Protein AF-A0A938MLH3-F1 (afdb_monomer_lite)

Structure (mmCIF, N/CA/C/O backbone):
data_AF-A0A938MLH3-F1
#
_entry.id   AF-A0A938MLH3-F1
#
loop_
_atom_site.group_PDB
_atom_site.id
_atom_site.type_symbol
_atom_site.label_atom_id
_atom_site.label_alt_id
_atom_site.label_comp_id
_atom_site.label_asym_id
_atom_site.label_entity_id
_atom_site.label_seq_id
_atom_site.pdbx_PDB_ins_code
_atom_site.Cartn_x
_atom_site.Cartn_y
_atom_site.Cartn_z
_atom_site.occupancy
_atom_site.B_iso_or_equiv
_atom_site.auth_seq_id
_atom_site.auth_comp_id
_atom_site.auth_asym_id
_atom_site.auth_atom_id
_atom_site.pdbx_PDB_model_num
ATOM 1 N N . GLY A 1 1 ? -22.611 -42.365 48.255 1.00 86.88 1 GLY A N 1
ATOM 2 C CA . GLY A 1 1 ? -21.531 -41.582 47.632 1.00 86.88 1 GLY A CA 1
ATOM 3 C C . GLY A 1 1 ? -21.293 -42.042 46.206 1.00 86.88 1 GLY A C 1
ATOM 4 O O . GLY A 1 1 ? -22.095 -42.818 45.685 1.00 86.88 1 GLY A O 1
ATOM 5 N N . VAL A 1 2 ? -20.212 -41.555 45.599 1.00 91.94 2 VAL A N 1
ATOM 6 C CA . VAL A 1 2 ? -19.720 -41.931 44.261 1.00 91.94 2 VAL A CA 1
ATOM 7 C C . VAL A 1 2 ? -18.361 -42.613 44.421 1.00 91.94 2 VAL A C 1
ATOM 9 O O . VAL A 1 2 ? -17.600 -42.239 45.312 1.00 91.94 2 VAL A O 1
ATOM 12 N N . GLY A 1 3 ? -18.070 -43.631 43.612 1.00 91.50 3 GLY A N 1
ATOM 13 C CA . GLY A 1 3 ? -16.776 -44.316 43.610 1.00 91.50 3 GLY A CA 1
ATOM 14 C C . GLY A 1 3 ? -16.855 -45.805 43.946 1.00 91.50 3 GLY A C 1
ATOM 15 O O . GLY A 1 3 ? -17.931 -46.371 44.137 1.00 91.50 3 GLY A O 1
ATOM 16 N N . ASP A 1 4 ? -15.692 -46.448 44.051 1.00 90.31 4 ASP A N 1
ATOM 17 C CA . ASP A 1 4 ? -15.570 -47.909 44.188 1.00 90.31 4 ASP A CA 1
ATOM 18 C C . ASP A 1 4 ? -16.219 -48.484 45.451 1.00 90.31 4 ASP A C 1
ATOM 20 O O . ASP A 1 4 ? -16.749 -49.593 45.427 1.00 90.31 4 ASP A O 1
ATOM 24 N N . GLN A 1 5 ? -16.237 -47.713 46.540 1.00 92.69 5 GLN A N 1
ATOM 25 C CA . GLN A 1 5 ? -16.900 -48.091 47.794 1.00 92.69 5 GLN A CA 1
ATOM 26 C C . GLN A 1 5 ? -18.435 -48.028 47.697 1.00 92.69 5 GLN A C 1
ATOM 28 O O . GLN A 1 5 ? -19.139 -48.572 48.545 1.00 92.69 5 GLN A O 1
ATOM 33 N N . TYR A 1 6 ? -18.961 -47.380 46.655 1.00 92.19 6 TYR A N 1
ATOM 34 C CA . TYR A 1 6 ? -20.385 -47.225 46.383 1.00 92.19 6 TYR A CA 1
ATOM 35 C C . TYR A 1 6 ? -20.714 -47.877 45.031 1.00 92.19 6 TYR A C 1
ATOM 37 O O . TYR A 1 6 ? -20.929 -47.170 44.045 1.00 92.19 6 TYR A O 1
ATOM 45 N N . PRO A 1 7 ? -20.786 -49.218 44.941 1.00 88.62 7 PRO A N 1
ATOM 46 C CA . PRO A 1 7 ? -20.900 -49.936 43.665 1.00 88.62 7 PRO A CA 1
ATOM 47 C C . PRO A 1 7 ? -22.149 -49.557 42.855 1.00 88.62 7 PRO A C 1
ATOM 49 O O . PRO A 1 7 ? -22.129 -49.602 41.627 1.00 88.62 7 PRO A O 1
ATOM 52 N N . LEU A 1 8 ? -23.216 -49.094 43.517 1.00 91.38 8 LEU A N 1
ATOM 53 C CA . LEU A 1 8 ? -24.419 -48.579 42.855 1.00 91.38 8 LEU A CA 1
ATOM 54 C C . LEU A 1 8 ? -24.201 -47.256 42.096 1.00 91.38 8 LEU A C 1
ATOM 56 O O . LEU A 1 8 ? -25.091 -46.854 41.353 1.00 91.38 8 LEU A O 1
ATOM 60 N N . SER A 1 9 ? -23.041 -46.608 42.222 1.00 91.88 9 SER A N 1
ATOM 61 C CA . SER A 1 9 ? -22.660 -45.414 41.450 1.00 91.88 9 SER A CA 1
ATOM 62 C C . SER A 1 9 ? -22.033 -45.728 40.083 1.00 91.88 9 SER A C 1
ATOM 64 O O . SER A 1 9 ? -21.886 -44.828 39.262 1.00 91.88 9 SER A O 1
ATOM 66 N N . ARG A 1 10 ? -21.686 -46.996 39.811 1.00 91.00 10 ARG A N 1
ATOM 67 C CA . ARG A 1 10 ? -21.117 -47.431 38.524 1.00 91.00 10 ARG A CA 1
ATOM 68 C C . ARG A 1 10 ? -22.161 -47.481 37.410 1.00 91.00 10 ARG A C 1
ATOM 70 O O . ARG A 1 10 ? -23.372 -47.512 37.663 1.00 91.00 10 ARG A O 1
ATOM 77 N N . GLU A 1 11 ? -21.675 -47.583 36.178 1.00 91.00 11 GLU A N 1
ATOM 78 C CA . GLU A 1 11 ? -22.484 -48.035 35.051 1.00 91.00 11 GLU A CA 1
ATOM 79 C C . GLU A 1 11 ? -23.007 -49.454 35.324 1.00 91.00 11 GLU A C 1
ATOM 81 O O . GLU A 1 11 ? -22.260 -50.359 35.701 1.00 91.00 11 GLU A O 1
ATOM 86 N N . LYS A 1 12 ? -24.322 -49.629 35.183 1.00 92.19 12 LYS A N 1
ATOM 87 C CA . LYS A 1 12 ? -25.029 -50.885 35.440 1.00 92.19 12 LYS A CA 1
ATOM 88 C C . LYS A 1 12 ? -25.948 -51.145 34.257 1.00 92.19 12 LYS A C 1
ATOM 90 O O . LYS A 1 12 ? -26.911 -50.412 34.058 1.00 92.19 12 LYS A O 1
ATOM 95 N N . LEU A 1 13 ? -25.673 -52.198 33.496 1.00 92.31 13 LEU A N 1
ATOM 96 C CA . LEU A 1 13 ? -26.471 -52.585 32.327 1.00 92.31 13 LEU A CA 1
ATOM 97 C C . LEU A 1 13 ? -27.650 -53.488 32.729 1.00 92.31 13 LEU A C 1
ATOM 99 O O . LEU A 1 13 ? -27.905 -54.523 32.119 1.00 92.31 13 LEU A O 1
ATOM 103 N N . CYS A 1 14 ? -28.343 -53.121 33.807 1.00 92.56 14 CYS A N 1
ATOM 104 C CA . CYS A 1 14 ? -29.522 -53.811 34.320 1.00 92.56 14 CYS A CA 1
ATOM 105 C C . CYS A 1 14 ? -30.557 -52.787 34.828 1.00 92.56 14 CYS A C 1
ATOM 107 O O . CYS A 1 14 ? -30.209 -51.621 35.012 1.00 92.56 14 CYS A O 1
ATOM 109 N N . PRO A 1 15 ? -31.816 -53.182 35.094 1.00 92.69 15 PRO A N 1
ATOM 110 C CA . PRO A 1 15 ? -32.893 -52.256 35.486 1.00 92.69 15 PRO A CA 1
ATOM 111 C C . PRO A 1 15 ? -32.754 -51.582 36.869 1.00 92.69 15 PRO A C 1
ATOM 113 O O . PRO A 1 15 ? -33.740 -51.087 37.411 1.00 92.69 15 PRO A O 1
ATOM 116 N N . ILE A 1 16 ? -31.564 -51.577 37.475 1.00 93.19 16 ILE A N 1
ATOM 117 C CA . ILE A 1 16 ? -31.304 -51.002 38.801 1.00 93.19 16 ILE A CA 1
ATOM 118 C C . ILE A 1 16 ? -30.851 -49.545 38.655 1.00 93.19 16 ILE A C 1
ATOM 120 O O . ILE A 1 16 ? -29.803 -49.266 38.068 1.00 93.19 16 ILE A O 1
ATOM 124 N N . LEU A 1 17 ? -31.589 -48.619 39.272 1.00 91.75 17 LEU A N 1
ATOM 125 C CA . LEU A 1 17 ? -31.261 -47.191 39.302 1.00 91.75 17 LEU A CA 1
ATOM 126 C C . LEU A 1 17 ? -30.607 -46.789 40.630 1.00 91.75 17 LEU A C 1
ATOM 128 O O . LEU A 1 17 ? -31.055 -47.183 41.704 1.00 91.75 17 LEU A O 1
ATOM 132 N N . GLY A 1 18 ? -29.552 -45.974 40.550 1.00 92.12 18 GLY A N 1
ATOM 133 C CA . GLY A 1 18 ? -29.030 -45.252 41.710 1.00 92.12 18 GLY A CA 1
ATOM 134 C C . GLY A 1 18 ? -29.866 -43.996 41.935 1.00 92.12 18 GLY A C 1
ATOM 135 O O . GLY A 1 18 ? -30.005 -43.191 41.018 1.00 92.12 18 GLY A O 1
ATOM 136 N N . PHE A 1 19 ? -30.428 -43.835 43.131 1.00 94.00 19 PHE A N 1
ATOM 137 C CA . PHE A 1 19 ? -31.224 -42.665 43.495 1.00 94.00 19 PHE A CA 1
ATOM 138 C C . PHE A 1 19 ? -30.484 -41.838 44.547 1.00 94.00 19 PHE A C 1
ATOM 140 O O . PHE A 1 19 ? -30.081 -42.365 45.584 1.00 94.00 19 PHE A O 1
ATOM 147 N N . TYR A 1 20 ? -30.308 -40.548 44.271 1.00 94.81 20 TYR A N 1
ATOM 148 C CA . TYR A 1 20 ? -29.613 -39.607 45.141 1.00 94.81 20 TYR A CA 1
ATOM 149 C C . TYR A 1 20 ? -30.543 -38.447 45.484 1.00 94.81 20 TYR A C 1
ATOM 151 O O . TYR A 1 20 ? -31.238 -37.928 44.613 1.00 94.81 20 TYR A O 1
ATOM 159 N N . VAL A 1 21 ? -30.540 -38.040 46.752 1.00 95.25 21 VAL A N 1
ATOM 160 C CA . VAL A 1 21 ? -31.290 -36.877 47.236 1.00 95.25 21 VAL A CA 1
ATOM 161 C C . VAL A 1 21 ? -30.291 -35.773 47.549 1.00 95.25 21 VAL A C 1
ATOM 163 O O . VAL A 1 21 ? -29.338 -35.994 48.295 1.00 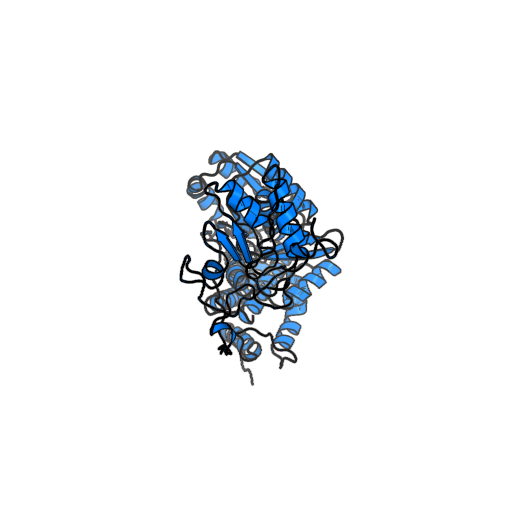95.25 21 VAL A O 1
ATOM 166 N N . VAL A 1 22 ? -30.519 -34.600 46.972 1.00 95.75 22 VAL A N 1
ATOM 167 C CA . VAL A 1 22 ? -29.680 -33.401 47.093 1.00 95.75 22 VAL A CA 1
ATOM 168 C C . VAL A 1 22 ? -30.557 -32.210 47.460 1.00 95.75 22 VAL A C 1
ATOM 170 O O . VAL A 1 22 ? -31.774 -32.251 47.265 1.00 95.75 22 VAL A O 1
ATOM 173 N N . ARG A 1 23 ? -29.968 -31.161 48.035 1.00 95.44 23 ARG A N 1
ATOM 174 C CA . ARG A 1 23 ? -30.732 -30.030 48.589 1.00 95.44 23 ARG A CA 1
ATOM 175 C C . ARG A 1 23 ? -31.078 -28.973 47.551 1.00 95.44 23 ARG A C 1
ATOM 177 O O . ARG A 1 23 ? -32.081 -28.280 47.692 1.00 95.44 23 ARG A O 1
ATOM 184 N N . ASN A 1 24 ? -30.222 -28.814 46.552 1.00 95.12 24 ASN A N 1
ATOM 185 C CA . ASN A 1 24 ? -30.307 -27.759 45.554 1.00 95.12 24 ASN A CA 1
ATOM 186 C C . ASN A 1 24 ? -29.678 -28.219 44.229 1.00 95.12 24 ASN A C 1
ATOM 188 O O . ASN A 1 24 ? -29.158 -29.331 44.117 1.00 95.12 24 ASN A O 1
ATOM 192 N N . LEU A 1 25 ? -29.769 -27.356 43.218 1.00 93.06 25 LEU A N 1
ATOM 193 C CA . LEU A 1 25 ? -29.256 -27.629 41.880 1.00 93.06 25 LEU A CA 1
ATOM 194 C C . LEU A 1 25 ? -27.733 -27.791 41.849 1.00 93.06 25 LEU A C 1
ATOM 196 O O . LEU A 1 25 ? -27.244 -28.705 41.195 1.00 93.06 25 LEU A O 1
ATOM 200 N N . GLU A 1 26 ? -27.003 -26.948 42.574 1.00 95.00 26 GLU A N 1
ATOM 201 C CA . GLU A 1 26 ? -25.539 -26.974 42.608 1.00 95.00 26 GLU A CA 1
ATOM 202 C C . GLU A 1 26 ? -25.024 -28.336 43.101 1.00 95.00 26 GLU A C 1
ATOM 204 O O . GLU A 1 26 ? -24.195 -28.975 42.453 1.00 95.00 26 GLU A O 1
ATOM 209 N N . GLU A 1 27 ? -25.587 -28.849 44.199 1.00 95.62 27 GLU A N 1
ATOM 210 C CA . GLU A 1 27 ? -25.288 -30.193 44.702 1.00 95.62 27 GLU A CA 1
ATOM 211 C C . GLU A 1 27 ? -25.649 -31.284 43.680 1.00 95.62 27 GLU A C 1
ATOM 213 O O . GLU A 1 27 ? -24.905 -32.255 43.532 1.00 95.62 27 GLU A O 1
ATOM 218 N N . ALA A 1 28 ? -26.764 -31.129 42.954 1.00 94.81 28 ALA A N 1
ATOM 219 C CA . ALA A 1 28 ? -27.177 -32.071 41.913 1.00 94.81 28 ALA A CA 1
ATOM 220 C C . ALA A 1 28 ? -26.160 -32.133 40.765 1.00 94.81 28 ALA A C 1
ATOM 222 O O . ALA A 1 28 ? -25.744 -33.218 40.356 1.00 94.81 28 ALA A O 1
ATOM 223 N N . VAL A 1 29 ? -25.744 -30.970 40.261 1.00 95.31 29 VAL A N 1
ATOM 224 C CA . VAL A 1 29 ? -24.807 -30.841 39.141 1.00 95.31 29 VAL A CA 1
ATOM 225 C C . VAL A 1 29 ? -23.420 -31.350 39.533 1.00 95.31 29 VAL A C 1
ATOM 227 O O . VAL A 1 29 ? -22.816 -32.108 38.769 1.00 95.31 29 VAL A O 1
ATOM 230 N N . ASN A 1 30 ? -22.940 -31.015 40.734 1.00 95.00 30 ASN A N 1
ATOM 231 C CA . ASN A 1 30 ? -21.668 -31.518 41.259 1.00 95.00 30 ASN A CA 1
ATOM 232 C C . ASN A 1 30 ? -21.676 -33.047 41.368 1.00 95.00 30 ASN A C 1
ATOM 234 O O . ASN A 1 30 ? -20.767 -33.716 40.883 1.00 95.00 30 ASN A O 1
ATOM 238 N N . LEU A 1 31 ? -22.757 -33.620 41.899 1.00 95.00 31 LEU A N 1
ATOM 239 C CA . LEU A 1 31 ? -22.891 -35.068 42.007 1.00 95.00 31 LEU A CA 1
ATOM 240 C C . LEU A 1 31 ? -22.950 -35.760 40.636 1.00 95.00 31 LEU A C 1
ATOM 242 O O . LEU A 1 31 ? -22.324 -36.803 40.438 1.00 95.00 31 LEU A O 1
ATOM 246 N N . CYS A 1 32 ? -23.686 -35.196 39.673 1.00 94.75 32 CYS A N 1
ATOM 247 C CA . CYS A 1 32 ? -23.698 -35.696 38.297 1.00 94.75 32 CYS A CA 1
ATOM 248 C C . CYS A 1 32 ? -22.305 -35.620 37.655 1.00 94.75 32 CYS A C 1
ATOM 250 O O . CYS A 1 32 ? -21.922 -36.527 36.915 1.00 94.75 32 CYS A O 1
ATOM 252 N N . THR A 1 33 ? -21.539 -34.575 37.964 1.00 94.06 33 THR A N 1
ATOM 253 C CA . THR A 1 33 ? -20.165 -34.395 37.482 1.00 94.06 33 THR A CA 1
ATOM 254 C C . THR A 1 33 ? -19.249 -35.481 38.041 1.00 94.06 33 THR A C 1
ATOM 256 O O . THR A 1 33 ? -18.559 -36.147 37.268 1.00 94.06 33 THR A O 1
ATOM 259 N N . ASP A 1 34 ? -19.319 -35.755 39.344 1.00 94.00 34 ASP A N 1
ATOM 260 C CA . ASP A 1 34 ? -18.560 -36.836 39.981 1.00 94.00 34 ASP A CA 1
ATOM 261 C C . ASP A 1 34 ? -18.888 -38.206 39.367 1.00 94.00 34 ASP A C 1
ATOM 263 O O . ASP A 1 34 ? -17.989 -38.990 39.052 1.00 94.00 34 ASP A O 1
ATOM 267 N N . LEU A 1 35 ? -20.177 -38.493 39.143 1.00 93.50 35 LEU A N 1
ATOM 268 C CA . LEU A 1 35 ? -20.632 -39.735 38.504 1.00 93.50 35 LEU A CA 1
ATOM 269 C C . LEU A 1 35 ? -20.085 -39.882 37.078 1.00 93.50 35 LEU A C 1
ATOM 271 O O . LEU A 1 35 ? -19.619 -40.957 36.691 1.00 93.50 35 LEU A O 1
ATOM 275 N N . MET A 1 36 ? -20.103 -38.800 36.300 1.00 90.81 36 MET A N 1
ATOM 276 C CA . MET A 1 36 ? -19.551 -38.784 34.947 1.00 90.81 36 MET A CA 1
ATOM 277 C C . MET A 1 36 ? -18.042 -39.031 34.964 1.00 90.81 36 MET A C 1
ATOM 279 O O . MET A 1 36 ? -17.561 -39.886 34.224 1.00 90.81 36 MET A O 1
ATOM 283 N N . HIS A 1 37 ? -17.296 -38.359 35.841 1.00 90.94 37 HIS A N 1
ATOM 284 C CA . HIS A 1 37 ? -15.854 -38.572 35.975 1.00 90.94 37 HIS A CA 1
ATOM 285 C C . HIS A 1 37 ? -15.490 -39.982 36.439 1.00 90.94 37 HIS A C 1
ATOM 287 O O . HIS A 1 37 ? -14.438 -40.493 36.053 1.00 90.94 37 HIS A O 1
ATOM 293 N N . PHE A 1 38 ? -16.354 -40.628 37.219 1.00 92.06 38 PHE A N 1
ATOM 294 C CA . PHE A 1 38 ? -16.102 -41.979 37.700 1.00 92.06 38 PHE A CA 1
ATOM 295 C C . PHE A 1 38 ? -16.244 -43.055 36.610 1.00 92.06 38 PHE A C 1
ATOM 297 O O . PHE A 1 38 ? -15.501 -44.035 36.629 1.00 92.06 38 PHE A O 1
ATOM 304 N N . GLY A 1 39 ? -17.151 -42.890 35.641 1.00 88.44 39 GLY A N 1
ATOM 305 C CA . GLY A 1 39 ? -17.305 -43.899 34.582 1.00 88.44 39 GLY A CA 1
ATOM 306 C C . GLY A 1 39 ? -18.143 -43.532 33.359 1.00 88.44 39 GLY A C 1
ATOM 307 O O . GLY A 1 39 ? -18.210 -44.330 32.434 1.00 88.44 39 GLY A O 1
ATOM 308 N N . GLY A 1 40 ? -18.768 -42.355 33.323 1.00 89.81 40 GLY A N 1
ATOM 309 C CA . GLY A 1 40 ? -19.651 -41.932 32.227 1.00 89.81 40 GLY A CA 1
ATOM 310 C C . GLY A 1 40 ? -19.062 -40.873 31.293 1.00 89.81 40 GLY A C 1
ATOM 311 O O . GLY A 1 40 ? -19.787 -40.349 30.448 1.00 89.81 40 GLY A O 1
ATOM 312 N N . LEU A 1 41 ? -17.788 -40.509 31.465 1.00 93.12 41 LEU A N 1
ATOM 313 C CA . LEU A 1 41 ? -17.218 -39.277 30.923 1.00 93.12 41 LEU A CA 1
ATOM 314 C C . LEU A 1 41 ? -17.433 -39.146 29.409 1.00 93.12 41 LEU A C 1
ATOM 316 O O . LEU A 1 41 ? -17.080 -40.028 28.626 1.00 93.12 41 LEU A O 1
ATOM 320 N N . GLY A 1 42 ? -18.013 -38.018 28.997 1.00 92.19 42 GLY A N 1
ATOM 321 C CA . GLY A 1 42 ? -18.256 -37.688 27.599 1.00 92.19 42 GLY A CA 1
ATOM 322 C C . GLY A 1 42 ? -19.412 -38.439 26.930 1.00 92.19 42 GLY A C 1
ATOM 323 O O . GLY A 1 42 ? -19.719 -38.134 25.781 1.00 92.19 42 GLY A O 1
ATOM 324 N N . HIS A 1 43 ? -20.106 -39.366 27.605 1.00 93.56 43 HIS A N 1
ATOM 325 C CA . HIS A 1 43 ? -21.178 -40.145 26.981 1.00 93.56 43 HIS A CA 1
ATOM 326 C C . HIS A 1 43 ? -22.490 -39.352 26.829 1.00 93.56 43 HIS A C 1
ATOM 328 O O . HIS A 1 43 ? -22.676 -38.666 25.824 1.00 93.56 43 HIS A O 1
ATOM 334 N N . THR A 1 44 ? -23.420 -39.438 27.780 1.00 94.19 44 THR A N 1
ATOM 335 C CA . THR A 1 44 ? -24.716 -38.743 27.709 1.00 94.19 44 THR A CA 1
ATOM 336 C C . THR A 1 44 ? -25.210 -38.407 29.110 1.00 94.19 44 THR A C 1
ATOM 338 O O . THR A 1 44 ? -25.117 -39.241 30.005 1.00 94.19 44 THR A O 1
ATOM 341 N N . ALA A 1 45 ? -25.792 -37.222 29.285 1.00 95.00 45 ALA A N 1
ATOM 342 C CA . ALA A 1 45 ? -26.515 -36.844 30.494 1.00 95.00 45 ALA A CA 1
ATOM 343 C C . ALA A 1 45 ? -27.923 -36.350 30.139 1.00 95.00 45 ALA A C 1
ATOM 345 O O . ALA A 1 45 ? -28.165 -35.877 29.029 1.00 95.00 45 ALA A O 1
ATOM 346 N N . SER A 1 46 ? -28.868 -36.463 31.071 1.00 95.31 46 SER A N 1
ATOM 347 C CA . SER A 1 46 ? -30.250 -36.019 30.869 1.00 95.31 46 SER A CA 1
ATOM 348 C C . SER A 1 46 ? -30.738 -35.156 32.022 1.00 95.31 46 SER A C 1
ATOM 350 O O . SER A 1 46 ? -30.467 -35.480 33.176 1.00 95.31 46 SER A O 1
ATOM 352 N N . VAL A 1 47 ? -31.513 -34.121 31.709 1.00 96.25 47 VAL A N 1
ATOM 353 C CA . VAL A 1 47 ? -32.138 -33.222 32.686 1.00 96.25 47 VAL A CA 1
ATOM 354 C C . VAL A 1 47 ? -33.629 -33.094 32.399 1.00 96.25 47 VAL A C 1
ATOM 356 O O . VAL A 1 47 ? -34.042 -32.921 31.254 1.00 96.25 47 VAL A O 1
ATOM 359 N N . PHE A 1 48 ? -34.446 -33.172 33.447 1.00 96.69 48 PHE A N 1
ATOM 360 C CA . PHE A 1 48 ? -35.884 -32.925 33.375 1.00 96.69 48 PHE A CA 1
ATOM 361 C C . PHE A 1 48 ? -36.187 -31.610 34.090 1.00 96.69 48 PHE A C 1
ATOM 363 O O . PHE A 1 48 ? -36.213 -31.553 35.316 1.00 96.69 48 PHE A O 1
ATOM 370 N N . SER A 1 49 ? -36.350 -30.538 33.321 1.00 96.25 49 SER A N 1
ATOM 371 C CA . SER A 1 49 ? -36.653 -29.197 33.820 1.00 96.25 49 SER A CA 1
ATOM 372 C C . SER A 1 49 ? -37.307 -28.367 32.719 1.00 96.25 49 SER A C 1
ATOM 374 O O . SER A 1 49 ? -37.005 -28.542 31.541 1.00 96.25 49 SER A O 1
ATOM 376 N N . GLN A 1 50 ? -38.196 -27.453 33.101 1.00 96.31 50 GLN A N 1
ATOM 377 C CA . GLN A 1 50 ? -38.732 -26.418 32.208 1.00 96.31 50 GLN A CA 1
ATOM 378 C C . GLN A 1 50 ? -38.033 -25.066 32.411 1.00 96.31 50 GLN A C 1
ATOM 380 O O . GLN A 1 50 ? -38.280 -24.138 31.648 1.00 96.31 50 GLN A O 1
ATOM 385 N N . ASP A 1 51 ? -37.170 -24.942 33.426 1.00 97.06 51 ASP A N 1
ATOM 386 C CA . ASP A 1 51 ? -36.420 -23.717 33.700 1.00 97.06 51 ASP A CA 1
ATOM 387 C C . ASP A 1 51 ? -35.157 -23.658 32.817 1.00 97.06 51 ASP A C 1
ATOM 389 O O . ASP A 1 51 ? -34.258 -24.497 32.975 1.00 97.06 51 ASP A O 1
ATOM 393 N N . PRO A 1 52 ? -35.043 -22.667 31.910 1.00 95.94 52 PRO A N 1
ATOM 394 C CA . PRO A 1 52 ? -33.878 -22.514 31.046 1.00 95.94 52 PRO A CA 1
ATOM 395 C C . PRO A 1 52 ? -32.564 -22.329 31.806 1.00 95.94 52 PRO A C 1
ATOM 397 O O . PRO A 1 52 ? -31.532 -22.800 31.333 1.00 95.94 52 PRO A O 1
ATOM 400 N N . LYS A 1 53 ? -32.581 -21.682 32.981 1.00 95.62 53 LYS A N 1
ATOM 401 C CA . LYS A 1 53 ? -31.366 -21.462 33.781 1.00 95.62 53 LYS A CA 1
ATOM 402 C C . LYS A 1 53 ? -30.813 -22.784 34.295 1.00 95.62 53 LYS A C 1
ATOM 404 O O . LYS A 1 53 ? -29.622 -23.038 34.161 1.00 95.62 53 LYS A O 1
ATOM 409 N N . VAL A 1 54 ? -31.701 -23.651 34.782 1.00 96.00 54 VAL A N 1
ATOM 410 C CA . VAL A 1 54 ? -31.357 -25.001 35.248 1.00 96.00 54 VAL A CA 1
ATOM 411 C C . VAL A 1 54 ? -30.761 -25.831 34.111 1.00 96.00 54 VAL A C 1
ATOM 413 O O . VAL A 1 54 ? -29.730 -26.477 34.284 1.00 96.00 54 VAL A O 1
ATOM 416 N N . ILE A 1 55 ? -31.394 -25.801 32.933 1.00 97.12 55 ILE A N 1
ATOM 417 C CA . ILE A 1 55 ? -30.913 -26.532 31.753 1.00 97.12 55 ILE A CA 1
ATOM 418 C C . ILE A 1 55 ? -29.525 -26.027 31.341 1.00 97.12 55 ILE A C 1
ATOM 420 O O . ILE A 1 55 ? -28.644 -26.835 31.055 1.00 97.12 55 ILE A O 1
ATOM 424 N N . GLN A 1 56 ? -29.324 -24.707 31.317 1.00 96.44 56 GLN A N 1
ATOM 425 C CA . GLN A 1 56 ? -28.061 -24.096 30.912 1.00 96.44 56 GLN A CA 1
ATOM 426 C C . GLN A 1 56 ? -26.930 -24.386 31.906 1.00 96.44 56 GLN A C 1
ATOM 428 O O . GLN A 1 56 ? -25.824 -24.703 31.475 1.00 96.44 56 GLN A O 1
ATOM 433 N N . GLU A 1 57 ? -27.198 -24.328 33.210 1.00 95.25 57 GLU A N 1
ATOM 434 C CA . GLU A 1 57 ? -26.223 -24.656 34.256 1.00 95.25 57 GLU A CA 1
ATOM 435 C C . GLU A 1 57 ? -25.806 -26.132 34.195 1.00 95.25 57 GLU A C 1
ATOM 437 O O . GLU A 1 57 ? -24.614 -26.448 34.196 1.00 95.25 57 GLU A O 1
ATOM 442 N N . PHE A 1 58 ? -26.778 -27.035 34.033 1.00 96.44 58 PHE A N 1
ATOM 443 C CA . PHE A 1 58 ? -26.527 -28.466 33.866 1.00 96.44 58 PHE A CA 1
ATOM 444 C C . PHE A 1 58 ? -25.708 -28.754 32.599 1.00 96.44 58 PHE A C 1
ATOM 446 O O . PHE A 1 58 ? -24.709 -29.472 32.649 1.00 96.44 58 PHE A O 1
ATOM 453 N N . ALA A 1 59 ? -26.102 -28.168 31.464 1.00 95.25 59 ALA A N 1
ATOM 454 C CA . ALA A 1 59 ? -25.445 -28.381 30.177 1.00 95.25 59 ALA A CA 1
ATOM 455 C C . ALA A 1 59 ? -24.047 -27.748 30.095 1.00 95.25 59 ALA A C 1
ATOM 457 O O . ALA A 1 59 ? -23.168 -28.309 29.448 1.00 95.25 59 ALA A O 1
ATOM 458 N N . GLY A 1 60 ? -23.838 -26.590 30.727 1.00 94.88 60 GLY A N 1
ATOM 459 C CA . GLY A 1 60 ? -22.552 -25.891 30.735 1.00 94.88 60 GLY A CA 1
ATOM 460 C C . GLY A 1 60 ? -21.508 -26.539 31.644 1.00 94.88 60 GLY A C 1
ATOM 461 O O . GLY A 1 60 ? -20.314 -26.383 31.398 1.00 94.88 60 GLY A O 1
ATOM 462 N N . THR A 1 61 ? -21.951 -27.274 32.668 1.00 94.12 61 THR A N 1
ATOM 463 C CA . THR A 1 61 ? -21.057 -27.893 33.658 1.00 94.12 61 THR A CA 1
ATOM 464 C C . THR A 1 61 ? -20.677 -29.329 33.296 1.00 94.12 61 THR A C 1
ATOM 466 O O . THR A 1 61 ? -19.531 -29.735 33.486 1.00 94.12 61 THR A O 1
ATOM 469 N N . LEU A 1 62 ? -21.613 -30.121 32.763 1.00 93.19 62 LEU A N 1
ATOM 470 C CA . LEU A 1 62 ? -21.379 -31.548 32.539 1.00 93.19 62 LEU A CA 1
ATOM 471 C C . LEU A 1 62 ? -20.581 -31.839 31.270 1.00 93.19 62 LEU A C 1
ATOM 473 O O . LEU A 1 62 ? -20.974 -31.496 30.157 1.00 93.19 62 LEU A O 1
ATOM 477 N N . ASN A 1 63 ? -19.508 -32.612 31.429 1.00 91.56 63 ASN A N 1
ATOM 478 C CA . ASN A 1 63 ? -18.725 -33.144 30.319 1.00 91.56 63 ASN A CA 1
ATOM 479 C C . ASN A 1 63 ? -19.407 -34.382 29.703 1.00 91.56 63 ASN A C 1
ATOM 481 O O . ASN A 1 63 ? -19.007 -35.521 29.954 1.00 91.56 63 ASN A O 1
ATOM 485 N N . ALA A 1 64 ? -20.463 -34.152 28.920 1.00 92.94 64 ALA A N 1
ATOM 486 C CA . ALA A 1 64 ? -21.189 -35.162 28.151 1.00 92.94 64 ALA A CA 1
ATOM 487 C C . ALA A 1 64 ? -21.289 -34.745 26.676 1.00 92.94 64 ALA A C 1
ATOM 489 O O . ALA A 1 64 ? -21.538 -33.583 26.372 1.00 92.94 64 ALA A O 1
ATOM 490 N N . GLY A 1 65 ? -21.160 -35.696 25.746 1.00 91.31 65 GLY A N 1
ATOM 491 C CA . GLY A 1 65 ? -21.322 -35.428 24.313 1.00 91.31 65 GLY A CA 1
ATOM 492 C C . GLY A 1 65 ? -22.760 -35.080 23.923 1.00 91.31 65 GLY A C 1
ATOM 493 O O . GLY A 1 65 ? -22.983 -34.429 22.906 1.00 91.31 65 GLY A O 1
ATOM 494 N N . ARG A 1 66 ? -23.737 -35.489 24.743 1.00 93.94 66 ARG A N 1
ATOM 495 C CA . ARG A 1 66 ? -25.170 -35.228 24.560 1.00 93.94 66 ARG A CA 1
ATOM 496 C C . ARG A 1 66 ? -25.818 -34.834 25.882 1.00 93.94 66 ARG A C 1
ATOM 498 O O . ARG A 1 66 ? -25.675 -35.549 26.875 1.00 93.94 66 ARG A O 1
ATOM 505 N N . ILE A 1 67 ? -26.589 -33.749 25.855 1.00 95.38 67 ILE A N 1
ATOM 506 C CA . ILE A 1 67 ? -27.491 -33.343 26.936 1.00 95.38 67 ILE A CA 1
ATOM 507 C C . ILE A 1 67 ? -28.929 -33.536 26.455 1.00 95.38 67 ILE A C 1
ATOM 509 O O . ILE A 1 67 ? -29.369 -32.892 25.505 1.00 95.38 67 ILE A O 1
ATOM 513 N N . ILE A 1 68 ? -29.659 -34.444 27.098 1.00 96.44 68 ILE A N 1
ATOM 514 C CA . ILE A 1 68 ? -31.031 -34.804 26.737 1.00 96.44 68 ILE A CA 1
ATOM 515 C C . ILE A 1 68 ? -32.001 -34.108 27.690 1.00 96.44 68 ILE A C 1
ATOM 517 O O . ILE A 1 68 ? -32.064 -34.429 28.875 1.00 96.44 68 ILE A O 1
ATOM 521 N N . VAL A 1 69 ? -32.761 -33.146 27.173 1.00 96.62 69 VAL A N 1
ATOM 522 C CA . VAL A 1 69 ? -33.706 -32.357 27.970 1.00 96.62 69 VAL A CA 1
ATOM 523 C C . VAL A 1 69 ? -35.108 -32.948 27.854 1.00 96.62 69 VAL A C 1
ATOM 525 O O . VAL A 1 69 ? -35.604 -33.156 26.748 1.00 96.62 69 VAL A O 1
ATOM 528 N N . ASN A 1 70 ? -35.757 -33.198 28.992 1.00 96.06 70 ASN A N 1
ATOM 529 C CA . ASN A 1 70 ? -37.148 -33.658 29.091 1.00 96.06 70 ASN A CA 1
ATOM 530 C C . ASN A 1 70 ? -37.473 -34.888 28.223 1.00 96.06 70 ASN A C 1
ATOM 532 O O . ASN A 1 70 ? -38.576 -35.009 27.694 1.00 96.06 70 ASN A O 1
ATOM 536 N N . SER A 1 71 ? -36.511 -35.795 28.048 1.00 95.50 71 SER A N 1
ATOM 537 C CA . SER A 1 71 ? -36.667 -37.025 27.267 1.00 95.50 71 SER A CA 1
ATOM 538 C C . SER A 1 71 ? -35.895 -38.167 27.927 1.00 95.50 71 SER A C 1
ATOM 540 O O . SER A 1 71 ? -34.865 -37.919 28.562 1.00 95.50 71 SER A O 1
ATOM 542 N N . PRO A 1 72 ? -36.359 -39.421 27.802 1.00 94.06 72 PRO A N 1
ATOM 543 C CA . PRO A 1 72 ? -35.634 -40.562 28.345 1.00 94.06 72 PRO A CA 1
ATOM 544 C C . PRO A 1 72 ? -34.258 -40.678 27.676 1.00 94.06 72 PRO A C 1
ATOM 546 O O . PRO A 1 72 ? -34.142 -40.574 26.454 1.00 94.06 72 PRO A O 1
ATOM 549 N N . SER A 1 73 ? -33.206 -40.878 28.473 1.00 90.94 73 SER A N 1
ATOM 550 C CA . SER A 1 73 ? -31.824 -40.850 27.981 1.00 90.94 73 SER A CA 1
ATOM 551 C C . SER A 1 73 ? -31.534 -41.953 26.963 1.00 90.94 73 SER A C 1
ATOM 553 O O . SER A 1 73 ? -30.847 -41.690 25.985 1.00 90.94 73 SER A O 1
ATOM 555 N N . SER A 1 74 ? -32.093 -43.155 27.124 1.00 88.62 74 SER A N 1
ATOM 556 C CA . SER A 1 74 ? -31.845 -44.289 26.224 1.00 88.62 74 SER A CA 1
ATOM 557 C C . SER A 1 74 ? -32.365 -44.055 24.803 1.00 88.62 74 SER A C 1
ATOM 559 O O . SER A 1 74 ? -31.636 -44.312 23.851 1.00 88.62 74 SER A O 1
ATOM 561 N N . GLN A 1 75 ? -33.582 -43.530 24.630 1.00 92.75 75 GLN A N 1
ATOM 562 C CA . GLN A 1 75 ? -34.108 -43.199 23.300 1.00 92.75 75 GLN A CA 1
ATOM 563 C C . GLN A 1 75 ? -33.658 -41.820 22.808 1.00 92.75 75 GLN A C 1
ATOM 565 O O . GLN A 1 75 ? -33.422 -41.633 21.617 1.00 92.75 75 GLN A O 1
ATOM 570 N N . GLY A 1 76 ? -33.523 -40.850 23.714 1.00 92.25 76 GLY A N 1
ATOM 571 C CA . GLY A 1 76 ? -33.058 -39.509 23.378 1.00 92.25 76 GLY A CA 1
ATOM 572 C C . GLY A 1 76 ? -31.609 -39.499 22.889 1.00 92.25 76 GLY A C 1
ATOM 573 O O . GLY A 1 76 ? -31.296 -38.774 21.950 1.00 92.25 76 GLY A O 1
ATOM 574 N N . ALA A 1 77 ? -30.726 -40.318 23.467 1.00 92.12 77 ALA A N 1
ATOM 575 C CA . ALA A 1 77 ? -29.320 -40.375 23.062 1.00 92.12 77 ALA A CA 1
ATOM 576 C C . ALA A 1 77 ? -29.123 -40.952 21.657 1.00 92.12 77 ALA A C 1
ATOM 578 O O . ALA A 1 77 ? -28.244 -40.490 20.933 1.00 92.12 77 ALA A O 1
ATOM 579 N N . ILE A 1 78 ? -29.938 -41.942 21.276 1.00 92.88 78 ILE A N 1
ATOM 580 C CA . ILE A 1 78 ? -29.863 -42.596 19.962 1.00 92.88 78 ILE A CA 1
ATOM 581 C C . ILE A 1 78 ? -30.219 -41.614 18.848 1.00 92.88 78 ILE A C 1
ATOM 583 O O . ILE A 1 78 ? -29.613 -41.693 17.788 1.00 92.88 78 ILE A O 1
ATOM 587 N N . GLY A 1 79 ? -31.122 -40.663 19.102 1.00 90.94 79 GLY A N 1
ATOM 588 C CA . GLY A 1 79 ? -31.539 -39.646 18.137 1.00 90.94 79 GLY A CA 1
ATOM 589 C C . GLY A 1 79 ? -32.826 -39.998 17.383 1.00 90.94 79 GLY A C 1
ATOM 590 O O . GLY A 1 79 ? -33.349 -41.103 17.508 1.00 90.94 79 GLY A O 1
ATOM 591 N N . ASP A 1 80 ? -33.346 -39.025 16.632 1.00 91.44 80 ASP A N 1
ATOM 592 C CA . ASP A 1 80 ? -34.531 -39.063 15.743 1.00 91.44 80 ASP A CA 1
ATOM 593 C C . ASP A 1 80 ? -35.905 -39.387 16.376 1.00 91.44 80 ASP A C 1
ATOM 595 O O . ASP A 1 80 ? -36.939 -39.023 15.823 1.00 91.44 80 ASP A O 1
ATOM 599 N N . LEU A 1 81 ? -35.961 -40.015 17.557 1.00 90.94 81 LEU A N 1
ATOM 600 C CA . LEU A 1 81 ? -37.240 -40.375 18.188 1.00 90.94 81 LEU A CA 1
ATOM 601 C C . LEU A 1 81 ? -37.864 -39.226 18.997 1.00 90.94 81 LEU A C 1
ATOM 603 O O . LEU A 1 81 ? -39.051 -38.941 18.874 1.00 90.94 81 LEU A O 1
ATOM 607 N N . TYR A 1 82 ? -37.058 -38.578 19.841 1.00 92.31 82 TYR A N 1
ATOM 608 C CA . TYR A 1 82 ? -37.482 -37.468 20.712 1.00 92.31 82 TYR A CA 1
ATOM 609 C C . TYR A 1 82 ? -36.803 -36.138 20.357 1.00 92.31 82 TYR A C 1
ATOM 611 O O . TYR A 1 82 ? -37.114 -35.096 20.930 1.00 92.31 82 TYR A O 1
ATOM 619 N N . ASN A 1 83 ? -35.839 -36.164 19.438 1.00 91.06 83 ASN A N 1
ATOM 620 C CA . ASN A 1 83 ? -35.046 -35.010 19.035 1.00 91.06 83 ASN A CA 1
ATOM 621 C C . ASN A 1 83 ? -34.558 -35.188 17.589 1.00 91.06 83 ASN A C 1
ATOM 623 O O . ASN A 1 83 ? -34.912 -36.154 16.927 1.00 91.06 83 ASN A O 1
ATOM 627 N N . ARG A 1 84 ? -33.748 -34.246 17.096 1.00 91.19 84 ARG A N 1
ATOM 628 C CA . ARG A 1 84 ? -33.200 -34.253 15.728 1.00 91.19 84 ARG A CA 1
ATOM 629 C C . ARG A 1 84 ? -31.714 -34.620 15.664 1.00 91.19 84 ARG A C 1
ATOM 631 O O . ARG A 1 84 ? -31.039 -34.261 14.703 1.00 91.19 84 ARG A O 1
ATOM 638 N N . ILE A 1 85 ? -31.184 -35.269 16.700 1.00 91.88 85 ILE A N 1
ATOM 639 C CA . ILE A 1 85 ? -29.820 -35.809 16.670 1.00 91.88 85 ILE A CA 1
ATOM 640 C C . ILE A 1 85 ? -29.800 -36.970 15.672 1.00 91.88 85 ILE A C 1
ATOM 642 O O . ILE A 1 85 ? -30.789 -37.696 15.552 1.00 91.88 85 ILE A O 1
ATOM 646 N N . HIS A 1 86 ? -28.689 -37.141 14.953 1.00 92.12 86 HIS A N 1
ATOM 647 C CA . HIS A 1 86 ? -28.547 -38.230 13.994 1.00 92.12 86 HIS A CA 1
ATOM 648 C C . HIS A 1 86 ? -28.789 -39.598 14.656 1.00 92.12 86 HIS A C 1
ATOM 650 O O . HIS A 1 86 ? -28.161 -39.888 15.676 1.00 92.12 86 HIS A O 1
ATOM 656 N N . PRO A 1 87 ? -29.654 -40.454 14.081 1.00 93.81 87 PRO A N 1
ATOM 657 C CA . PRO A 1 87 ? -29.939 -41.762 14.648 1.00 93.81 87 PRO A CA 1
ATOM 658 C C . PRO A 1 87 ? -28.700 -42.668 14.578 1.00 93.81 87 PRO A C 1
ATOM 660 O O . PRO A 1 87 ? -28.175 -42.922 13.493 1.00 93.81 87 PRO A O 1
ATOM 663 N N . SER A 1 88 ? -28.224 -43.165 15.723 1.00 93.44 88 SER A N 1
ATOM 664 C CA . SER A 1 88 ? -27.147 -44.162 15.791 1.00 93.44 88 SER A CA 1
ATOM 665 C C . SER A 1 88 ? -27.158 -44.933 17.108 1.00 93.44 88 SER A C 1
ATOM 667 O O . SER A 1 88 ? -27.467 -44.386 18.161 1.00 93.44 88 SER A O 1
ATOM 669 N N . LEU A 1 89 ? -26.759 -46.205 17.058 1.00 92.62 89 LEU A N 1
ATOM 670 C CA . LEU A 1 89 ? -26.464 -47.004 18.255 1.00 92.62 89 LEU A CA 1
ATOM 671 C C . LEU A 1 89 ? -24.989 -46.908 18.665 1.00 92.62 89 LEU A C 1
ATOM 673 O O . LEU A 1 89 ? -24.626 -47.289 19.775 1.00 92.62 89 LEU A O 1
ATOM 677 N N . THR A 1 90 ? -24.142 -46.381 17.782 1.00 93.25 90 THR A N 1
ATOM 678 C CA . THR A 1 90 ? -22.726 -46.156 18.055 1.00 93.25 90 THR A CA 1
ATOM 679 C C . THR A 1 90 ? -22.548 -44.693 18.422 1.00 93.25 90 THR A C 1
ATOM 681 O O . THR A 1 90 ? -22.466 -43.813 17.565 1.00 93.25 90 THR A O 1
ATOM 684 N N . LEU A 1 91 ? -22.529 -44.431 19.723 1.00 93.69 91 LEU A N 1
ATOM 685 C CA . LEU A 1 91 ? -22.491 -43.084 20.275 1.00 93.69 91 LEU A CA 1
ATOM 686 C C . LEU A 1 91 ? -21.048 -42.700 20.604 1.00 93.69 91 LEU A C 1
ATOM 688 O O . LEU A 1 91 ? -20.403 -43.335 21.437 1.00 93.69 91 LEU A O 1
ATOM 692 N N . GLY A 1 92 ? -20.540 -41.652 19.960 1.00 92.44 92 GLY A N 1
ATOM 693 C CA . GLY A 1 92 ? -19.236 -41.090 20.278 1.00 92.44 92 GLY A CA 1
ATOM 694 C C . GLY A 1 92 ? -19.230 -40.446 21.662 1.00 92.44 92 GLY A C 1
ATOM 695 O O . GLY A 1 92 ? -20.148 -39.699 22.002 1.00 92.44 92 GLY A O 1
ATOM 696 N N . CYS A 1 93 ? -18.202 -40.714 22.462 1.00 93.44 93 CYS A N 1
ATOM 697 C CA . CYS A 1 93 ? -18.052 -40.167 23.819 1.00 93.44 93 CYS A CA 1
ATOM 698 C C . CYS A 1 93 ? -16.966 -39.081 23.898 1.00 93.44 93 CYS A C 1
ATOM 700 O O . CYS A 1 93 ? -16.581 -38.653 24.984 1.00 93.44 93 CYS A O 1
ATOM 702 N N . GLY A 1 94 ? -16.424 -38.662 22.755 1.00 92.69 94 GLY A N 1
ATOM 703 C CA . GLY A 1 94 ? -15.319 -37.720 22.671 1.00 92.69 94 GLY A CA 1
ATOM 704 C C . GLY A 1 94 ? -14.069 -38.182 23.418 1.00 92.69 94 GLY A C 1
ATOM 705 O O . GLY A 1 94 ? -13.928 -39.340 23.831 1.00 92.69 94 GLY A O 1
ATOM 706 N N . ALA A 1 95 ? -13.137 -37.243 23.601 1.00 91.19 95 ALA A N 1
ATOM 707 C CA . ALA A 1 95 ? -11.850 -37.523 24.233 1.00 91.19 95 ALA A CA 1
ATOM 708 C C . ALA A 1 95 ? -12.008 -38.055 25.670 1.00 91.19 95 ALA A C 1
ATOM 710 O O . ALA A 1 95 ? -11.204 -38.877 26.106 1.00 91.19 95 ALA A O 1
ATOM 711 N N . GLY A 1 96 ? -13.077 -37.647 26.370 1.00 85.94 96 GLY A N 1
ATOM 712 C CA . GLY A 1 96 ? -13.423 -38.142 27.705 1.00 85.94 96 GLY A CA 1
ATOM 713 C C . GLY A 1 96 ? -13.670 -39.653 27.739 1.00 85.94 96 GLY A C 1
ATOM 714 O O . GLY A 1 96 ? -13.141 -40.340 28.608 1.00 85.94 96 GLY A O 1
ATOM 715 N N . GLY A 1 97 ? -14.369 -40.188 26.735 1.00 86.56 97 GLY A N 1
ATOM 716 C CA . GLY A 1 97 ? -14.549 -41.630 26.541 1.00 86.56 97 GLY A CA 1
ATOM 717 C C . GLY A 1 97 ? -13.507 -42.274 25.621 1.00 86.56 97 GLY A C 1
ATOM 718 O O . GLY A 1 97 ? -13.774 -43.322 25.033 1.00 86.56 97 GLY A O 1
ATOM 719 N N . LYS A 1 98 ? -12.327 -41.652 25.473 1.00 91.00 98 LYS A N 1
ATOM 720 C CA . LYS A 1 98 ? -11.177 -42.154 24.699 1.00 91.00 98 LYS A CA 1
ATOM 721 C C . LYS A 1 98 ? -11.468 -42.407 23.210 1.00 91.00 98 LYS A C 1
ATOM 723 O O . LYS A 1 98 ? -10.900 -43.318 22.612 1.00 91.00 98 LYS A O 1
ATOM 728 N N . ASN A 1 99 ? -12.322 -41.589 22.594 1.00 91.56 99 ASN A N 1
ATOM 729 C CA . ASN A 1 99 ? -12.553 -41.579 21.145 1.00 91.56 99 ASN A CA 1
ATOM 730 C C . ASN A 1 99 ? -12.570 -40.138 20.586 1.00 91.56 99 ASN A C 1
ATOM 732 O O . ASN A 1 99 ? -12.508 -39.176 21.338 1.00 91.56 99 ASN A O 1
ATOM 736 N N . ILE A 1 100 ? -12.546 -39.953 19.261 1.00 92.62 100 ILE A N 1
ATOM 737 C CA . ILE A 1 100 ? -12.341 -38.617 18.650 1.00 92.62 100 ILE A CA 1
ATOM 738 C C . ILE A 1 100 ? -13.643 -37.848 18.367 1.00 92.62 100 ILE A C 1
ATOM 740 O O . ILE A 1 100 ? -13.594 -36.666 18.041 1.00 92.62 100 ILE A O 1
ATOM 744 N N . THR A 1 101 ? -14.807 -38.490 18.484 1.00 92.06 101 THR A N 1
ATOM 745 C CA . THR A 1 101 ? -16.100 -37.891 18.121 1.00 92.06 101 THR A CA 1
ATOM 746 C C . THR A 1 101 ? -17.05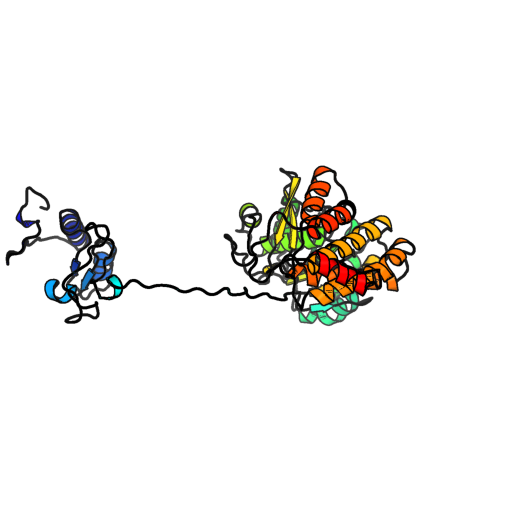7 -37.896 19.304 1.00 92.06 101 THR A C 1
ATOM 748 O O . THR A 1 101 ? -17.158 -38.888 20.015 1.00 92.06 101 THR A O 1
ATOM 751 N N . THR A 1 102 ? -17.758 -36.791 19.537 1.00 92.62 102 THR A N 1
ATOM 752 C CA . THR A 1 102 ? -18.911 -36.724 20.452 1.00 92.62 102 THR A CA 1
ATOM 753 C C . THR A 1 102 ? -20.233 -36.956 19.723 1.00 92.62 102 THR A C 1
ATOM 755 O O . THR A 1 102 ? -21.278 -37.031 20.365 1.00 92.62 102 THR A O 1
ATOM 758 N N . ASP A 1 103 ? -20.194 -37.073 18.394 1.00 92.88 103 ASP A N 1
ATOM 759 C CA . ASP A 1 103 ? -21.370 -37.241 17.551 1.00 92.88 103 ASP A CA 1
ATOM 760 C C . ASP A 1 103 ? -21.909 -38.677 17.614 1.00 92.88 103 ASP A C 1
ATOM 762 O O . ASP A 1 103 ? -21.222 -39.632 17.996 1.00 92.88 103 ASP A O 1
ATOM 766 N N . ASN A 1 104 ? -23.156 -38.835 17.198 1.00 94.38 104 ASN A N 1
ATOM 767 C CA . ASN A 1 104 ? -23.718 -40.133 16.875 1.00 94.38 104 ASN A CA 1
ATOM 768 C 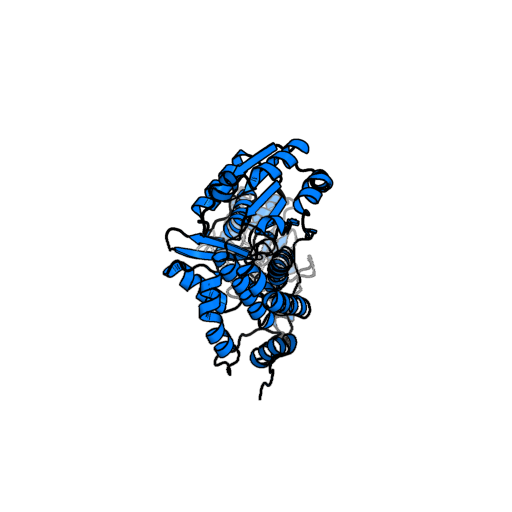C . ASN A 1 104 ? -23.074 -40.598 15.568 1.00 94.38 104 ASN A C 1
ATOM 770 O O . ASN A 1 104 ? -23.152 -39.914 14.550 1.00 94.38 104 ASN A O 1
ATOM 774 N N . VAL A 1 105 ? -22.381 -41.739 15.582 1.00 93.81 105 VAL A N 1
ATOM 775 C CA . VAL A 1 105 ? -21.576 -42.158 14.431 1.00 93.81 105 VAL A CA 1
ATOM 776 C C . VAL A 1 105 ? -22.492 -42.435 13.242 1.00 93.81 105 VAL A C 1
ATOM 778 O O . VAL A 1 105 ? -23.318 -43.348 13.272 1.00 93.81 105 VAL A O 1
ATOM 781 N N . THR A 1 106 ? -22.318 -41.637 12.192 1.00 93.19 106 THR A N 1
ATOM 782 C CA . THR A 1 106 ? -22.998 -41.754 10.896 1.00 93.19 106 THR A CA 1
ATOM 783 C C . THR A 1 106 ? -22.045 -42.178 9.774 1.00 93.19 106 THR A C 1
ATOM 785 O O . THR A 1 106 ? -20.827 -42.242 9.951 1.00 93.19 106 THR A O 1
ATOM 788 N N . VAL A 1 107 ? -22.594 -42.398 8.575 1.00 93.19 107 VAL A N 1
ATOM 789 C CA . VAL A 1 107 ? -21.841 -42.743 7.356 1.00 93.19 107 VAL A CA 1
ATOM 790 C C . VAL A 1 107 ? -20.746 -41.719 7.021 1.00 93.19 107 VAL A C 1
ATOM 792 O O . VAL A 1 107 ? -19.717 -42.110 6.478 1.00 93.19 107 VAL A O 1
ATOM 795 N N . SER A 1 108 ? -20.896 -40.435 7.379 1.00 91.06 108 SER A N 1
ATOM 796 C CA . SER A 1 108 ? -19.868 -39.412 7.109 1.00 91.06 108 SER A CA 1
ATOM 797 C C . SER A 1 108 ? -18.523 -39.726 7.776 1.00 91.06 108 SER A C 1
ATOM 799 O O . SER A 1 108 ? -17.479 -39.377 7.230 1.00 91.06 108 SER A O 1
ATOM 801 N N . HIS A 1 109 ? -18.541 -40.446 8.901 1.00 93.62 109 HIS A N 1
ATOM 802 C CA . HIS A 1 109 ? -17.349 -40.894 9.621 1.00 93.62 109 HIS A CA 1
ATOM 803 C C . HIS A 1 109 ? -16.652 -42.090 8.953 1.00 93.62 109 HIS A C 1
ATOM 805 O O . HIS A 1 109 ? -15.509 -42.395 9.279 1.00 93.62 109 HIS A O 1
ATOM 811 N N . LEU A 1 110 ? -17.334 -42.777 8.032 1.00 94.12 110 LEU A N 1
ATOM 812 C CA . LEU A 1 110 ? -16.847 -43.980 7.348 1.00 94.12 110 LEU A CA 1
ATOM 813 C C . LEU A 1 110 ? -16.393 -43.697 5.908 1.00 94.12 110 LEU A C 1
ATOM 815 O O . LEU A 1 110 ? -15.892 -44.593 5.229 1.00 94.12 110 LEU A O 1
ATOM 819 N N . VAL A 1 111 ? -16.575 -42.465 5.423 1.00 95.81 111 VAL A N 1
ATOM 820 C CA . VAL A 1 111 ? -16.259 -42.080 4.045 1.00 95.81 111 VAL A CA 1
ATOM 821 C C . VAL A 1 111 ? -14.938 -41.320 3.980 1.00 95.81 111 VAL A C 1
ATOM 823 O O . VAL A 1 111 ? -14.724 -40.321 4.662 1.00 95.81 111 VAL A O 1
ATOM 826 N N . ASN A 1 112 ? -14.075 -41.738 3.055 1.00 95.50 112 ASN A N 1
ATOM 827 C CA . ASN A 1 112 ? -12.867 -41.000 2.707 1.00 95.50 112 ASN A CA 1
ATOM 828 C C . ASN A 1 112 ? -13.189 -39.877 1.710 1.00 95.50 112 ASN A C 1
ATOM 830 O O . ASN A 1 112 ? -13.361 -40.119 0.514 1.00 95.50 112 ASN A O 1
ATOM 834 N N . ILE A 1 113 ? -13.230 -38.628 2.183 1.00 93.56 113 ILE A N 1
ATOM 835 C CA . ILE A 1 113 ? -13.424 -37.454 1.319 1.00 93.56 113 ILE A CA 1
ATOM 836 C C . ILE A 1 113 ? -12.090 -37.057 0.674 1.00 93.56 113 ILE A C 1
ATOM 838 O O . ILE A 1 113 ? -11.207 -36.487 1.319 1.00 93.56 113 ILE A O 1
ATOM 842 N N . LYS A 1 114 ? -11.956 -37.292 -0.635 1.00 95.94 114 LYS A N 1
ATOM 843 C CA . LYS A 1 114 ? -10.820 -36.807 -1.432 1.00 95.94 114 LYS A CA 1
ATOM 844 C C . LYS A 1 114 ? -11.087 -35.386 -1.934 1.00 95.94 114 LYS A C 1
ATOM 846 O O . LYS A 1 114 ? -12.045 -35.154 -2.665 1.00 95.94 114 LYS A O 1
ATOM 851 N N . ARG A 1 115 ? -10.207 -34.435 -1.601 1.00 95.94 115 ARG A N 1
ATOM 852 C CA . ARG A 1 115 ? -10.263 -33.054 -2.116 1.00 95.94 115 ARG A CA 1
ATOM 853 C C . ARG A 1 115 ? -9.326 -32.903 -3.312 1.00 95.94 115 ARG A C 1
ATOM 855 O O . ARG A 1 115 ? -8.133 -33.166 -3.197 1.00 95.94 115 ARG A O 1
ATOM 862 N N . VAL A 1 116 ? -9.863 -32.475 -4.453 1.00 93.69 116 VAL A N 1
ATOM 863 C CA . VAL A 1 116 ? -9.084 -32.145 -5.656 1.00 93.69 116 VAL A CA 1
ATOM 864 C C . VAL A 1 116 ? -9.006 -30.628 -5.769 1.00 93.69 116 VAL A C 1
ATOM 866 O O . VAL A 1 116 ? -10.034 -29.966 -5.887 1.00 93.69 116 VAL A O 1
ATOM 869 N N . THR A 1 117 ? -7.797 -30.073 -5.731 1.00 93.56 117 THR A N 1
ATOM 870 C CA . THR A 1 117 ? -7.565 -28.629 -5.844 1.00 93.56 117 THR A CA 1
ATOM 871 C C . THR A 1 117 ? -6.918 -28.299 -7.187 1.00 93.56 117 THR A C 1
ATOM 873 O O . THR A 1 117 ? -6.055 -29.023 -7.682 1.00 93.56 117 THR A O 1
ATOM 876 N N . LYS A 1 118 ? -7.360 -27.204 -7.811 1.00 91.31 118 LYS A N 1
ATOM 877 C CA . LYS A 1 118 ? -6.765 -26.657 -9.038 1.00 91.31 118 LYS A CA 1
ATOM 878 C C . LYS A 1 118 ? -5.960 -25.407 -8.690 1.00 91.31 118 LYS A C 1
ATOM 880 O O . LYS A 1 118 ? -6.262 -24.732 -7.708 1.00 91.31 118 LYS A O 1
ATOM 885 N N . ARG A 1 119 ? -4.953 -25.077 -9.507 1.00 87.62 119 ARG A N 1
ATOM 886 C CA . ARG A 1 119 ? -4.249 -23.790 -9.401 1.00 87.62 119 ARG A CA 1
ATOM 887 C C . ARG A 1 119 ? -5.254 -22.664 -9.641 1.00 87.62 119 ARG A C 1
ATOM 889 O O . ARG A 1 119 ? -5.813 -22.573 -10.729 1.00 87.62 119 ARG A O 1
ATOM 896 N N . MET A 1 120 ? -5.422 -21.805 -8.645 1.00 86.56 120 MET A N 1
ATOM 897 C CA . MET A 1 120 ? -6.206 -20.578 -8.740 1.00 86.56 120 MET A CA 1
ATOM 898 C C . MET A 1 120 ? -5.254 -19.387 -8.697 1.00 86.56 120 MET A C 1
ATOM 900 O O . MET A 1 120 ? -4.234 -19.430 -8.007 1.00 86.56 120 MET A O 1
ATOM 904 N N . VAL A 1 121 ? -5.559 -18.341 -9.459 1.00 84.75 121 VAL A N 1
ATOM 905 C CA . VAL A 1 121 ? -4.847 -17.065 -9.355 1.00 84.75 121 VAL A CA 1
ATOM 906 C C . VAL A 1 121 ? -5.565 -16.224 -8.310 1.00 84.75 121 VAL A C 1
ATOM 908 O O . VAL A 1 121 ? -6.787 -16.101 -8.358 1.00 84.75 121 VAL A O 1
ATOM 911 N N . ASP A 1 122 ? -4.813 -15.670 -7.362 1.00 79.50 122 ASP A N 1
ATOM 912 C CA . ASP A 1 122 ? -5.384 -14.796 -6.343 1.00 79.50 122 ASP A CA 1
ATOM 913 C C . ASP A 1 122 ? -5.950 -13.513 -6.965 1.00 79.50 122 ASP A C 1
ATOM 915 O O . ASP A 1 122 ? -5.386 -12.952 -7.910 1.00 79.50 122 ASP A O 1
ATOM 919 N N . MET A 1 123 ? -7.047 -13.019 -6.386 1.00 86.56 123 MET A N 1
ATOM 920 C CA . MET A 1 123 ? -7.599 -11.705 -6.711 1.00 86.56 123 MET A CA 1
ATOM 921 C C . MET A 1 123 ? -6.539 -10.622 -6.470 1.00 86.56 123 MET A C 1
ATOM 923 O O . MET A 1 123 ? -5.997 -10.530 -5.365 1.00 86.56 123 MET A O 1
ATOM 927 N N . LYS A 1 124 ? -6.290 -9.803 -7.495 1.00 89.44 124 LYS A N 1
ATOM 928 C CA . LYS A 1 124 ? -5.533 -8.548 -7.410 1.00 89.44 124 LYS A CA 1
ATOM 929 C C . LYS A 1 124 ? -6.495 -7.368 -7.300 1.00 89.44 124 LYS A C 1
ATOM 931 O O . LYS A 1 124 ? -7.702 -7.530 -7.463 1.00 89.44 124 LYS A O 1
ATOM 936 N N . TRP A 1 125 ? -5.962 -6.188 -7.040 1.00 92.50 125 TRP A N 1
ATOM 937 C CA . TRP A 1 125 ? -6.735 -4.961 -6.917 1.00 92.50 125 TRP A CA 1
ATOM 938 C C . TRP A 1 125 ? -5.952 -3.795 -7.510 1.00 92.50 125 TRP A C 1
ATOM 940 O O . TRP A 1 125 ? -4.741 -3.874 -7.716 1.00 92.50 125 TRP A O 1
ATOM 950 N N . PHE A 1 126 ? -6.675 -2.713 -7.752 1.00 96.31 126 PHE A N 1
ATOM 951 C CA . PHE A 1 126 ? -6.109 -1.416 -8.050 1.00 96.31 126 PHE A CA 1
ATOM 952 C C . PHE A 1 126 ? -6.759 -0.415 -7.097 1.00 96.31 126 PHE A C 1
ATOM 954 O O . PHE A 1 126 ? -7.962 -0.175 -7.174 1.00 96.31 126 PHE A O 1
ATOM 961 N N . ARG A 1 127 ? -5.986 0.070 -6.127 1.00 95.25 127 ARG A N 1
ATOM 962 C CA . ARG A 1 127 ? -6.432 0.985 -5.075 1.00 95.25 127 ARG A CA 1
ATOM 963 C C . ARG A 1 127 ? -5.507 2.190 -5.053 1.00 95.25 127 ARG A C 1
ATOM 965 O O . ARG A 1 127 ? -4.291 2.034 -4.990 1.00 95.25 127 ARG A O 1
ATOM 972 N N . VAL A 1 128 ? -6.111 3.363 -5.132 1.00 97.06 128 VAL A N 1
ATOM 973 C CA . VAL A 1 128 ? -5.488 4.690 -5.100 1.00 97.06 128 VAL A CA 1
ATOM 974 C C . VAL A 1 128 ? -6.442 5.622 -4.341 1.00 97.06 128 VAL A C 1
ATOM 976 O O . VAL A 1 128 ? -7.603 5.235 -4.149 1.00 97.06 128 VAL A O 1
ATOM 979 N N . PRO A 1 129 ? -6.010 6.818 -3.903 1.00 97.06 129 PRO A N 1
ATOM 980 C CA . PRO A 1 129 ? -6.925 7.809 -3.352 1.00 97.06 129 PRO A CA 1
ATOM 981 C C . PRO A 1 129 ? -8.115 8.044 -4.290 1.00 97.06 129 PRO A C 1
ATOM 983 O O . PRO A 1 129 ? -7.921 8.130 -5.505 1.00 97.06 129 PRO A O 1
ATOM 986 N N . PRO A 1 130 ? -9.343 8.171 -3.761 1.00 95.88 130 PRO A N 1
ATOM 987 C CA . PRO A 1 130 ? -10.528 8.385 -4.588 1.00 95.88 130 PRO A CA 1
ATOM 988 C C . PRO A 1 130 ? -10.513 9.744 -5.301 1.00 95.88 130 PRO A C 1
ATOM 990 O O . PRO A 1 130 ? -11.188 9.904 -6.315 1.00 95.88 130 PRO A O 1
ATOM 993 N N . ARG A 1 131 ? -9.759 10.720 -4.778 1.00 97.12 131 ARG A N 1
ATOM 994 C CA . ARG A 1 131 ? -9.624 12.065 -5.343 1.00 97.12 131 ARG A CA 1
ATOM 995 C C . ARG A 1 131 ? -8.149 12.434 -5.477 1.00 97.12 131 ARG A C 1
ATOM 997 O O . ARG A 1 131 ? -7.423 12.467 -4.483 1.00 97.12 131 ARG A O 1
ATOM 1004 N N . ILE A 1 132 ? -7.716 12.700 -6.705 1.00 98.31 132 ILE A N 1
ATOM 1005 C CA . ILE A 1 132 ? -6.351 13.112 -7.040 1.00 98.31 132 ILE A CA 1
ATOM 1006 C C . ILE A 1 132 ? -6.465 14.379 -7.887 1.00 98.31 132 ILE A C 1
ATOM 1008 O O . ILE A 1 132 ? -6.937 14.318 -9.021 1.00 98.31 132 ILE A O 1
ATOM 1012 N N . TYR A 1 133 ? -6.050 15.514 -7.332 1.00 98.25 133 TYR A N 1
ATOM 1013 C CA . TYR A 1 133 ? -6.030 16.808 -8.012 1.00 98.25 133 TYR A CA 1
ATOM 1014 C C . TYR A 1 133 ? -4.605 17.108 -8.445 1.00 98.25 133 TYR A C 1
ATOM 1016 O O . TYR A 1 133 ? -3.674 16.920 -7.669 1.00 98.25 133 TYR A O 1
ATOM 1024 N N . PHE A 1 134 ? -4.422 17.564 -9.673 1.00 97.94 134 PHE A N 1
ATOM 1025 C CA . PHE A 1 134 ? -3.120 17.901 -10.239 1.00 97.94 134 PHE A CA 1
ATOM 1026 C C . PHE A 1 134 ? -3.249 19.173 -11.083 1.00 97.94 134 PHE A C 1
ATOM 1028 O O . PHE A 1 134 ? -4.346 19.719 -11.180 1.00 97.94 134 PHE A O 1
ATOM 1035 N N . GLU A 1 135 ? -2.141 19.619 -11.675 1.00 97.88 135 GLU A N 1
ATOM 1036 C CA . GLU A 1 135 ? -1.945 20.897 -12.386 1.00 97.88 135 GLU A CA 1
ATOM 1037 C C . GLU A 1 135 ? -1.480 22.069 -11.498 1.00 97.88 135 GLU A C 1
ATOM 1039 O O . GLU A 1 135 ? -1.749 22.094 -10.290 1.00 97.88 135 GLU A O 1
ATOM 1044 N N . PRO A 1 136 ? -0.748 23.051 -12.071 1.00 96.56 136 PRO A N 1
ATOM 1045 C CA . PRO A 1 136 ? -0.347 24.262 -11.359 1.00 96.56 136 PRO A CA 1
ATOM 1046 C C . PRO A 1 136 ? -1.552 25.002 -10.765 1.00 96.56 136 PRO A C 1
ATOM 1048 O O . PRO A 1 136 ? -2.477 25.373 -11.484 1.00 96.56 136 PRO A O 1
ATOM 1051 N N . GLY A 1 137 ? -1.522 25.267 -9.457 1.00 95.25 137 GLY A N 1
ATOM 1052 C CA . GLY A 1 137 ? -2.605 25.972 -8.757 1.00 95.25 137 GLY A CA 1
ATOM 1053 C C . GLY A 1 137 ? -3.750 25.070 -8.291 1.00 95.25 137 GLY A C 1
ATOM 1054 O O . GLY A 1 137 ? -4.764 25.572 -7.794 1.00 95.25 137 GLY A O 1
ATOM 1055 N N . SER A 1 138 ? -3.605 23.746 -8.405 1.00 96.75 138 SER A N 1
ATOM 1056 C CA . SER A 1 138 ? -4.577 22.791 -7.865 1.00 96.75 138 SER A CA 1
ATOM 1057 C C . SER A 1 138 ? -4.759 22.942 -6.350 1.00 96.75 138 SER A C 1
ATOM 1059 O O . SER A 1 138 ? -5.877 22.792 -5.856 1.00 96.75 138 SER A O 1
ATOM 1061 N N . LEU A 1 139 ? -3.709 23.353 -5.623 1.00 95.69 139 LEU A N 1
ATOM 1062 C CA . LEU A 1 139 ? -3.777 23.695 -4.201 1.00 95.69 139 LEU A CA 1
ATOM 1063 C C . LEU A 1 139 ? -4.807 24.797 -3.922 1.00 95.69 139 LEU A C 1
ATOM 1065 O O . LEU A 1 139 ? -5.697 24.624 -3.092 1.00 95.69 139 LEU A O 1
ATOM 1069 N N . ASP A 1 140 ? -4.707 25.921 -4.627 1.00 95.12 140 ASP A N 1
ATOM 1070 C CA . ASP A 1 140 ? -5.590 27.072 -4.406 1.00 95.12 140 ASP A CA 1
ATOM 1071 C C . ASP A 1 140 ? -7.023 26.742 -4.746 1.00 95.12 140 ASP A C 1
ATOM 1073 O O . ASP A 1 140 ? -7.940 27.088 -4.003 1.00 95.12 140 ASP A O 1
ATOM 1077 N N . THR A 1 141 ? -7.201 26.075 -5.882 1.00 95.38 141 THR A N 1
ATOM 1078 C CA . THR A 1 141 ? -8.515 25.732 -6.408 1.00 95.38 141 THR A CA 1
ATOM 1079 C C . THR A 1 141 ? -9.243 24.843 -5.407 1.00 95.38 141 THR A C 1
ATOM 1081 O O . THR A 1 141 ? -10.370 25.149 -5.016 1.00 95.38 141 THR A O 1
ATOM 1084 N N . PHE A 1 142 ? -8.561 23.814 -4.897 1.00 96.44 142 PHE A N 1
ATOM 1085 C CA . PHE A 1 142 ? -9.122 22.900 -3.913 1.00 96.44 142 PHE A CA 1
ATOM 1086 C C . PHE A 1 142 ? -9.488 23.611 -2.603 1.00 96.44 142 PHE A C 1
ATOM 1088 O O . PHE A 1 142 ? -10.615 23.500 -2.120 1.00 96.44 142 PHE A O 1
ATOM 1095 N N . PHE A 1 143 ? -8.564 24.384 -2.028 1.00 95.38 143 PHE A N 1
ATOM 1096 C CA . PHE A 1 143 ? -8.799 25.043 -0.741 1.00 95.38 143 PHE A CA 1
ATOM 1097 C C . PHE A 1 143 ? -9.731 26.264 -0.823 1.00 95.38 143 PHE A C 1
ATOM 1099 O O . PHE A 1 143 ? -10.280 26.681 0.193 1.00 95.38 143 PHE A O 1
ATOM 1106 N N . THR A 1 144 ? -9.964 26.817 -2.013 1.00 92.94 144 THR A N 1
ATOM 1107 C CA . THR A 1 144 ? -10.931 27.908 -2.217 1.00 92.94 144 THR A CA 1
ATOM 1108 C C . THR A 1 144 ? -12.341 27.377 -2.471 1.00 92.94 144 THR A C 1
ATOM 1110 O O . THR A 1 144 ? -13.312 27.956 -1.978 1.00 92.94 144 THR A O 1
ATOM 1113 N N . HIS A 1 145 ? -12.467 26.284 -3.230 1.00 91.31 145 HIS A N 1
ATOM 1114 C CA . HIS A 1 145 ? -13.757 25.829 -3.750 1.00 91.31 145 HIS A CA 1
ATOM 1115 C C . HIS A 1 145 ? -14.251 24.510 -3.151 1.00 91.31 145 HIS A C 1
ATOM 1117 O O . HIS A 1 145 ? -15.449 24.380 -2.940 1.00 91.31 145 HIS A O 1
ATOM 1123 N N . GLU A 1 146 ? -13.367 23.564 -2.834 1.00 92.69 146 GLU A N 1
ATOM 1124 C CA . GLU A 1 146 ? -13.761 22.182 -2.515 1.00 92.69 146 GLU A CA 1
ATOM 1125 C C . GLU A 1 146 ? -13.638 21.823 -1.030 1.00 92.69 146 GLU A C 1
ATOM 1127 O O . GLU A 1 146 ? -14.355 20.953 -0.538 1.00 92.69 146 GLU A O 1
ATOM 1132 N N . ILE A 1 147 ? -12.771 22.505 -0.272 1.00 93.69 147 ILE A N 1
ATOM 1133 C CA . ILE A 1 147 ? -12.555 22.198 1.154 1.00 93.69 147 ILE A CA 1
ATOM 1134 C C . ILE A 1 147 ? -13.841 22.295 1.990 1.00 93.69 147 ILE A C 1
ATOM 1136 O O . ILE A 1 147 ? -14.030 21.532 2.936 1.00 93.69 147 ILE A O 1
ATOM 1140 N N . LYS A 1 148 ? -14.752 23.207 1.624 1.00 89.31 148 LYS A N 1
ATOM 1141 C CA . LYS A 1 148 ? -16.027 23.414 2.327 1.00 89.31 148 LYS A CA 1
ATOM 1142 C C . LYS A 1 148 ? -16.967 22.218 2.175 1.00 89.31 148 LYS A C 1
ATOM 1144 O O . LYS A 1 148 ? -17.678 21.890 3.124 1.00 89.31 148 LYS A O 1
ATOM 1149 N N . ASP A 1 149 ? -16.904 21.521 1.044 1.00 90.88 149 ASP A N 1
ATOM 1150 C CA . ASP A 1 149 ? -17.743 20.352 0.762 1.00 90.88 149 ASP A CA 1
ATOM 1151 C C . ASP A 1 149 ? -17.332 19.127 1.591 1.00 90.88 149 ASP A C 1
ATOM 1153 O O . ASP A 1 149 ? -18.101 18.178 1.734 1.00 90.88 149 ASP A O 1
ATOM 1157 N N . MET A 1 150 ? -16.135 19.143 2.193 1.00 92.56 150 MET A N 1
ATOM 1158 C CA . MET A 1 150 ? -15.683 18.078 3.094 1.00 92.56 150 MET A CA 1
ATOM 1159 C C . MET A 1 150 ? -16.341 18.133 4.480 1.00 92.56 150 MET A C 1
ATOM 1161 O O . MET A 1 150 ? -16.251 17.152 5.216 1.00 92.56 150 MET A O 1
ATOM 1165 N N . GLY A 1 151 ? -16.987 19.247 4.852 1.00 92.81 151 GLY A N 1
ATOM 1166 C CA . GLY A 1 151 ? -17.699 19.383 6.131 1.00 92.81 151 GLY A CA 1
ATOM 1167 C C . GLY A 1 151 ? -16.808 19.356 7.382 1.00 92.81 151 GLY A C 1
ATOM 1168 O O . GLY A 1 151 ? -17.301 19.092 8.478 1.00 92.81 151 GLY A O 1
ATOM 1169 N N . VAL A 1 152 ? -15.510 19.615 7.219 1.00 95.62 152 VAL A N 1
ATOM 1170 C CA . VAL A 1 152 ? -14.489 19.592 8.280 1.00 95.62 152 VAL A CA 1
ATOM 1171 C C . VAL A 1 152 ? -14.434 20.922 9.038 1.00 95.62 152 VAL A C 1
ATOM 1173 O O . VAL A 1 152 ? -14.746 21.978 8.487 1.00 95.62 152 VAL A O 1
ATOM 1176 N N . LYS A 1 153 ? -14.031 20.888 10.309 1.00 96.75 153 LYS A N 1
ATOM 1177 C CA . LYS A 1 153 ? -14.005 22.050 11.215 1.00 96.75 153 LYS A CA 1
ATOM 1178 C C . LYS A 1 153 ? -12.648 22.280 11.869 1.00 96.75 153 LYS A C 1
ATOM 1180 O O . LYS A 1 153 ? -12.387 23.393 12.331 1.00 96.75 153 LYS A O 1
ATOM 1185 N N . ARG A 1 154 ? -11.798 21.255 11.958 1.00 98.00 154 ARG A N 1
ATOM 1186 C CA . ARG A 1 154 ? -10.526 21.271 12.689 1.00 98.00 154 ARG A CA 1
ATOM 1187 C C . ARG A 1 154 ? -9.442 20.564 11.876 1.00 98.00 154 ARG A C 1
ATOM 1189 O O . ARG A 1 154 ? -9.385 19.339 11.826 1.00 98.00 154 ARG A O 1
ATOM 1196 N N . ALA A 1 155 ? -8.539 21.339 11.287 1.00 98.06 155 ALA A N 1
ATOM 1197 C CA . ALA A 1 155 ? -7.433 20.825 10.491 1.00 98.06 155 ALA A CA 1
ATOM 1198 C C . ALA A 1 155 ? -6.115 20.821 11.277 1.00 98.06 155 ALA A C 1
ATOM 1200 O O . ALA A 1 155 ? -5.742 21.822 11.884 1.00 98.06 155 ALA A O 1
ATOM 1201 N N . MET A 1 156 ? -5.375 19.714 11.228 1.00 98.38 156 MET A N 1
ATOM 1202 C CA . MET A 1 156 ? -3.992 19.631 11.703 1.00 98.38 156 MET A CA 1
ATOM 1203 C C . MET A 1 156 ? -3.042 19.522 10.509 1.00 98.38 156 MET A C 1
ATOM 1205 O O . MET A 1 156 ? -3.072 18.530 9.780 1.00 98.38 156 MET A O 1
ATOM 1209 N N . ILE A 1 157 ? -2.172 20.515 10.327 1.00 98.12 157 ILE A N 1
ATOM 1210 C CA . ILE A 1 157 ? -1.117 20.495 9.310 1.00 98.12 157 ILE A CA 1
ATOM 1211 C C . ILE A 1 157 ? 0.105 19.769 9.877 1.00 98.12 157 ILE A C 1
ATOM 1213 O O . ILE A 1 157 ? 0.682 20.202 10.872 1.00 98.12 157 ILE A O 1
ATOM 1217 N N . VAL A 1 158 ? 0.535 18.695 9.221 1.00 98.06 158 VAL A N 1
ATOM 1218 C CA . VAL A 1 158 ? 1.756 17.949 9.539 1.00 98.06 158 VAL A CA 1
ATOM 1219 C C . VAL A 1 158 ? 2.817 18.278 8.495 1.00 98.06 158 VAL A C 1
ATOM 1221 O O . VAL A 1 158 ? 2.634 18.022 7.306 1.00 98.06 158 VAL A O 1
ATOM 1224 N N . CYS A 1 159 ? 3.932 18.861 8.928 1.00 95.81 159 CYS A N 1
ATOM 1225 C CA . CYS A 1 159 ? 5.006 19.298 8.038 1.00 95.81 159 CYS A CA 1
ATOM 1226 C C . CYS A 1 159 ? 6.380 19.225 8.720 1.00 95.81 159 CYS A C 1
ATOM 1228 O O . CYS A 1 159 ? 6.496 18.897 9.901 1.00 95.81 159 CYS A O 1
ATOM 1230 N N . SER A 1 160 ? 7.446 19.528 7.980 1.00 91.31 160 SER A N 1
ATOM 1231 C CA . SER A 1 160 ? 8.773 19.715 8.569 1.00 91.31 160 SER A CA 1
ATOM 1232 C C . SER A 1 160 ? 8.957 21.143 9.090 1.00 91.31 160 SER A C 1
ATOM 1234 O O . SER A 1 160 ? 8.381 22.100 8.569 1.00 91.31 160 SER A O 1
ATOM 1236 N N . GLY A 1 161 ? 9.858 21.334 10.056 1.00 87.62 161 GLY A N 1
ATOM 1237 C CA . GLY A 1 161 ? 10.148 22.668 10.597 1.00 87.62 161 GLY A CA 1
ATOM 1238 C C . GLY A 1 161 ? 10.698 23.646 9.552 1.00 87.62 161 GLY A C 1
ATOM 1239 O O . GLY A 1 161 ? 10.544 24.858 9.689 1.00 87.62 161 GLY A O 1
ATOM 1240 N N . SER A 1 162 ? 11.319 23.142 8.479 1.00 83.25 162 SER A N 1
ATOM 1241 C CA . SER A 1 162 ? 11.745 23.973 7.348 1.00 83.25 162 SER A CA 1
ATOM 1242 C C . SER A 1 162 ? 10.564 24.533 6.556 1.00 83.25 162 SER A C 1
ATOM 1244 O O . SER A 1 162 ? 10.655 25.668 6.105 1.00 83.25 162 SER A O 1
ATOM 1246 N N . ALA A 1 163 ? 9.464 23.784 6.415 1.00 84.06 163 ALA A N 1
ATOM 1247 C CA . ALA A 1 163 ? 8.277 24.238 5.690 1.00 84.06 163 ALA A CA 1
ATOM 1248 C C . ALA A 1 163 ? 7.634 25.458 6.369 1.00 84.06 163 ALA A C 1
ATOM 1250 O O . ALA A 1 163 ? 7.268 26.416 5.693 1.00 84.06 163 ALA A O 1
ATOM 1251 N N . VAL A 1 164 ? 7.586 25.466 7.706 1.00 85.56 164 VAL A N 1
ATOM 1252 C CA . VAL A 1 164 ? 7.101 26.621 8.481 1.00 85.56 164 VAL A CA 1
ATOM 1253 C C . VAL A 1 164 ? 8.030 27.824 8.312 1.00 85.56 164 VAL A C 1
ATOM 1255 O O . VAL A 1 164 ? 7.575 28.915 7.983 1.00 85.56 164 VAL A O 1
ATOM 1258 N N . ARG A 1 165 ? 9.351 27.636 8.461 1.00 81.81 165 ARG A N 1
ATOM 1259 C CA . ARG A 1 165 ? 10.334 28.732 8.313 1.00 81.81 165 ARG A CA 1
ATOM 1260 C C . ARG A 1 165 ? 10.338 29.363 6.920 1.00 81.81 165 ARG A C 1
ATOM 1262 O O . ARG A 1 165 ? 10.614 30.549 6.797 1.00 81.81 165 ARG A O 1
ATOM 1269 N N . LEU A 1 166 ? 10.053 28.572 5.888 1.00 79.00 166 LEU A N 1
ATOM 1270 C CA . LEU A 1 166 ? 9.956 29.025 4.498 1.00 79.00 166 LEU A CA 1
ATOM 1271 C C . LEU A 1 166 ? 8.572 29.602 4.151 1.00 79.00 166 LEU A C 1
ATOM 1273 O O . LEU A 1 166 ? 8.342 29.966 3.001 1.00 79.00 166 LEU A O 1
ATOM 1277 N N . GLY A 1 167 ? 7.644 29.672 5.113 1.00 81.50 167 GLY A N 1
ATOM 1278 C CA . GLY A 1 167 ? 6.297 30.206 4.910 1.00 81.50 167 GLY A CA 1
ATOM 1279 C C . GLY A 1 167 ? 5.391 29.318 4.052 1.00 81.50 167 GLY A C 1
ATOM 1280 O O . GLY A 1 167 ? 4.353 29.779 3.585 1.00 81.50 167 GLY A O 1
ATOM 1281 N N . SER A 1 168 ? 5.750 28.048 3.835 1.00 81.00 168 SER A N 1
ATOM 1282 C CA . SER A 1 168 ? 4.979 27.126 2.989 1.00 81.00 168 SER A CA 1
ATOM 1283 C C . SER A 1 168 ? 3.614 26.769 3.590 1.00 81.00 168 SER A C 1
ATOM 1285 O O . SER A 1 168 ? 2.697 26.423 2.849 1.00 81.00 168 SER A O 1
ATOM 1287 N N . THR A 1 169 ? 3.457 26.878 4.914 1.00 89.56 169 THR A N 1
ATOM 1288 C CA . THR A 1 169 ? 2.181 26.648 5.612 1.00 89.56 169 THR A CA 1
ATOM 1289 C C . THR A 1 169 ? 1.273 27.875 5.616 1.00 89.56 169 THR A C 1
ATOM 1291 O O . THR A 1 169 ? 0.059 27.712 5.607 1.00 89.56 169 THR A O 1
ATOM 1294 N N . ALA A 1 170 ? 1.825 29.091 5.527 1.00 90.75 170 ALA A N 1
ATOM 1295 C CA . ALA A 1 170 ? 1.069 30.337 5.697 1.00 90.75 170 ALA A CA 1
ATOM 1296 C C . ALA A 1 170 ? -0.096 30.475 4.703 1.00 90.75 170 ALA A C 1
ATOM 1298 O O . ALA A 1 170 ? -1.173 30.965 5.041 1.00 90.75 170 ALA A O 1
ATOM 1299 N N . ARG A 1 171 ? 0.104 30.000 3.468 1.00 89.94 171 ARG A N 1
ATOM 1300 C CA . ARG A 1 171 ? -0.935 29.975 2.431 1.00 89.94 171 ARG A CA 1
ATOM 1301 C C . ARG A 1 171 ? -2.089 29.036 2.803 1.00 89.94 171 ARG A C 1
ATOM 1303 O O . ARG A 1 171 ? -3.243 29.423 2.666 1.00 89.94 171 ARG A O 1
ATOM 1310 N N . LEU A 1 172 ? -1.779 27.840 3.311 1.00 93.25 172 LEU A N 1
ATOM 1311 C CA . LEU A 1 172 ? -2.779 26.879 3.794 1.00 93.25 172 LEU A CA 1
ATOM 1312 C C . LEU A 1 172 ? -3.518 27.407 5.022 1.00 93.25 172 LEU A C 1
ATOM 1314 O O . LEU A 1 172 ? -4.739 27.340 5.067 1.00 93.25 172 LEU A O 1
ATOM 1318 N N . GLU A 1 173 ? -2.789 27.964 5.989 1.00 94.75 173 GLU A N 1
ATOM 1319 C CA . GLU A 1 173 ? -3.363 28.567 7.196 1.00 94.75 173 GLU A CA 1
ATOM 1320 C C . GLU A 1 173 ? -4.383 29.651 6.839 1.00 94.75 173 GLU A C 1
ATOM 1322 O O . GLU A 1 173 ? -5.481 29.668 7.391 1.00 94.75 173 GLU A O 1
ATOM 1327 N N . LYS A 1 174 ? -4.059 30.504 5.858 1.00 95.12 174 LYS A N 1
ATOM 1328 C CA . LYS A 1 174 ? -4.987 31.515 5.348 1.00 95.12 174 LYS A CA 1
ATOM 1329 C C . LYS A 1 174 ? -6.242 30.887 4.742 1.00 95.12 174 LYS A C 1
ATOM 1331 O O . LYS A 1 174 ? -7.340 31.290 5.106 1.00 95.12 174 LYS A O 1
ATOM 1336 N N . TYR A 1 175 ? -6.104 29.902 3.854 1.00 94.62 175 TYR A N 1
ATOM 1337 C CA . TYR A 1 175 ? -7.277 29.269 3.246 1.00 94.62 175 TYR A CA 1
ATOM 1338 C C . TYR A 1 175 ? -8.181 28.582 4.271 1.00 94.62 175 TYR A C 1
ATOM 1340 O O . TYR A 1 175 ? -9.402 28.695 4.195 1.00 94.62 175 TYR A O 1
ATOM 1348 N N . LEU A 1 176 ? -7.588 27.892 5.245 1.00 95.75 176 LEU A N 1
ATOM 1349 C CA . LEU A 1 176 ? -8.332 27.236 6.317 1.00 95.75 176 LEU A CA 1
ATOM 1350 C C . LEU A 1 176 ? -9.039 28.263 7.204 1.00 95.75 176 LEU A C 1
ATOM 1352 O O . LEU A 1 176 ? -10.214 28.087 7.520 1.00 95.75 176 LEU A O 1
ATOM 1356 N N . HIS A 1 177 ? -8.367 29.366 7.536 1.00 95.19 177 HIS A N 1
ATOM 1357 C CA . HIS A 1 177 ? -8.969 30.480 8.260 1.00 95.19 177 HIS A CA 1
ATOM 1358 C C . HIS A 1 177 ? -10.152 31.092 7.490 1.00 95.19 177 HIS A C 1
ATOM 1360 O O . HIS A 1 177 ? -11.232 31.253 8.058 1.00 95.19 177 HIS A O 1
ATOM 1366 N N . ASP A 1 178 ? -9.990 31.369 6.194 1.00 94.19 178 ASP A N 1
ATOM 1367 C CA . ASP A 1 178 ? -11.040 31.931 5.330 1.00 94.19 178 ASP A CA 1
ATOM 1368 C C . ASP A 1 178 ? -12.227 30.958 5.144 1.00 94.19 178 ASP A C 1
ATOM 1370 O O . ASP A 1 178 ? -13.365 31.375 4.907 1.00 94.19 178 ASP A O 1
ATOM 1374 N N . ALA A 1 179 ? -11.985 29.653 5.295 1.00 93.81 179 ALA A N 1
ATOM 1375 C CA . ALA A 1 179 ? -13.010 28.613 5.333 1.00 93.81 179 ALA A CA 1
ATOM 1376 C C . ALA A 1 179 ? -13.648 28.412 6.725 1.00 93.81 179 ALA A C 1
ATOM 1378 O O . ALA A 1 179 ? -14.594 27.635 6.842 1.00 93.81 179 ALA A O 1
ATOM 1379 N N . GLY A 1 180 ? -13.177 29.108 7.768 1.00 95.00 180 GLY A N 1
ATOM 1380 C CA . GLY A 1 180 ? -13.674 28.977 9.142 1.00 95.00 180 GLY A CA 1
ATOM 1381 C C . GLY A 1 180 ? -13.206 27.708 9.866 1.00 95.00 180 GLY A C 1
ATOM 1382 O O . GLY A 1 180 ? -13.856 27.268 10.813 1.00 95.00 180 GLY A O 1
ATOM 1383 N N . ILE A 1 181 ? -12.099 27.108 9.423 1.00 97.25 181 ILE A N 1
ATOM 1384 C CA . ILE A 1 181 ? -11.541 25.862 9.957 1.00 97.25 181 ILE A CA 1
ATOM 1385 C C . ILE A 1 181 ? -10.464 26.192 10.996 1.00 97.25 181 ILE A C 1
ATOM 1387 O O . ILE A 1 181 ? -9.456 26.842 10.702 1.00 97.25 181 ILE A O 1
ATOM 1391 N N . ALA A 1 182 ? -10.645 25.706 12.225 1.00 97.06 182 ALA A N 1
ATOM 1392 C CA . ALA A 1 182 ? -9.634 25.838 13.266 1.00 97.06 182 ALA A CA 1
ATOM 1393 C C . ALA A 1 182 ? -8.378 25.059 12.858 1.00 97.06 182 ALA A C 1
ATOM 1395 O O . ALA A 1 182 ? -8.465 23.879 12.525 1.00 97.06 182 ALA A O 1
ATOM 1396 N N . THR A 1 183 ? -7.213 25.703 12.898 1.00 97.31 183 THR A N 1
ATOM 1397 C CA . THR A 1 183 ? -5.968 25.121 12.379 1.00 97.31 183 THR A CA 1
ATOM 1398 C C . THR A 1 183 ? -4.951 24.903 13.495 1.00 97.31 183 THR A C 1
ATOM 1400 O O . THR A 1 183 ? -4.659 25.815 14.267 1.00 97.31 183 THR A O 1
ATOM 1403 N N . GLY A 1 184 ? -4.412 23.689 13.576 1.00 96.44 184 GLY A N 1
ATOM 1404 C CA . GLY A 1 184 ? -3.231 23.336 14.361 1.00 96.44 184 GLY A CA 1
ATOM 1405 C C . GLY A 1 184 ? -2.067 22.974 13.440 1.00 96.44 184 GLY A C 1
ATOM 1406 O O . GLY A 1 184 ? -2.280 22.537 12.310 1.00 96.44 184 GLY A O 1
ATOM 1407 N N . ILE A 1 185 ? -0.830 23.143 13.911 1.00 96.75 185 ILE A N 1
ATOM 1408 C CA . ILE A 1 185 ? 0.373 22.792 13.144 1.00 96.75 185 ILE A CA 1
ATOM 1409 C C . ILE A 1 185 ? 1.275 21.905 13.993 1.00 96.75 185 ILE A C 1
ATOM 1411 O O . ILE A 1 185 ? 1.661 22.267 15.104 1.00 96.75 185 ILE A O 1
ATOM 1415 N N . PHE A 1 186 ? 1.657 20.763 13.432 1.00 96.88 186 PHE A N 1
ATOM 1416 C CA . PHE A 1 186 ? 2.720 19.909 13.929 1.00 96.88 186 PHE A CA 1
ATOM 1417 C C . PHE A 1 186 ? 3.894 19.952 12.946 1.00 96.88 186 PHE A C 1
ATOM 1419 O O . PHE A 1 186 ? 3.829 19.400 11.847 1.00 96.88 186 PHE A O 1
ATOM 1426 N N . SER A 1 187 ? 4.976 20.626 13.337 1.00 94.56 187 SER A N 1
ATOM 1427 C CA . SER A 1 187 ? 6.137 20.868 12.471 1.00 94.56 187 SER A CA 1
ATOM 1428 C C . SER A 1 187 ? 7.412 20.130 12.898 1.00 94.56 187 SER A C 1
ATOM 1430 O O . SER A 1 187 ? 8.475 20.364 12.328 1.00 94.56 187 SER A O 1
ATOM 1432 N N . ASP A 1 188 ? 7.350 19.268 13.915 1.00 92.38 188 ASP A N 1
ATOM 1433 C CA . ASP A 1 188 ? 8.520 18.560 14.468 1.00 92.38 188 ASP A CA 1
ATOM 1434 C C . ASP A 1 188 ? 8.835 17.257 13.705 1.00 92.38 188 ASP A C 1
ATOM 1436 O O . ASP A 1 188 ? 9.245 16.248 14.281 1.00 92.38 188 ASP A O 1
ATOM 1440 N N . VAL A 1 189 ? 8.604 17.252 12.385 1.00 92.00 189 VAL A N 1
ATOM 1441 C CA . VAL A 1 189 ? 8.942 16.116 11.519 1.00 92.00 189 VAL A CA 1
ATOM 1442 C C . VAL A 1 189 ? 10.337 16.297 10.932 1.00 92.00 189 VAL A C 1
ATOM 1444 O O . VAL A 1 189 ? 10.600 17.227 10.163 1.00 92.00 189 VAL A O 1
ATOM 1447 N N . GLN A 1 190 ? 11.227 15.377 11.292 1.00 87.50 190 GLN A N 1
ATOM 1448 C CA . GLN A 1 190 ? 12.591 15.292 10.777 1.00 87.50 190 GLN A CA 1
ATOM 1449 C C . GLN A 1 190 ? 12.654 14.389 9.535 1.00 87.50 190 GLN A C 1
ATOM 1451 O O . GLN A 1 190 ? 11.695 13.684 9.214 1.00 87.50 190 GLN A O 1
ATOM 1456 N N . ALA A 1 191 ? 13.785 14.415 8.824 1.00 84.00 191 ALA A N 1
ATOM 1457 C CA . ALA A 1 191 ? 14.059 13.404 7.807 1.00 84.00 191 ALA A CA 1
ATOM 1458 C C . ALA A 1 191 ? 14.102 12.019 8.473 1.00 84.00 191 ALA A C 1
ATOM 1460 O O . ALA A 1 191 ? 14.647 11.896 9.565 1.00 84.00 191 ALA A O 1
ATOM 1461 N N . ASP A 1 192 ? 13.537 11.006 7.813 1.00 83.62 192 ASP A N 1
ATOM 1462 C CA . ASP A 1 192 ? 13.396 9.645 8.355 1.00 83.62 192 ASP A CA 1
ATOM 1463 C C . ASP A 1 192 ? 12.658 9.609 9.713 1.00 83.62 192 ASP A C 1
ATOM 1465 O O . ASP A 1 192 ? 13.274 9.348 10.750 1.00 83.62 192 ASP A O 1
ATOM 1469 N N . PRO A 1 193 ? 11.334 9.867 9.729 1.00 87.69 193 PRO A N 1
ATOM 1470 C CA . PRO A 1 193 ? 10.580 10.105 10.956 1.00 87.69 193 PRO A CA 1
ATOM 1471 C C . PRO A 1 193 ? 10.660 8.911 11.908 1.00 87.69 193 PRO A C 1
ATOM 1473 O O . PRO A 1 193 ? 10.529 7.758 11.486 1.00 87.69 193 PRO A O 1
ATOM 1476 N N . THR A 1 194 ? 10.856 9.187 13.198 1.00 92.06 194 THR A N 1
ATOM 1477 C CA . THR A 1 194 ? 10.972 8.134 14.210 1.00 92.06 194 THR A CA 1
ATOM 1478 C C . THR A 1 194 ? 9.630 7.798 14.852 1.00 92.06 194 THR A C 1
ATOM 1480 O O . THR A 1 194 ? 8.676 8.582 14.788 1.00 92.06 194 THR A O 1
ATOM 1483 N N . VAL A 1 195 ? 9.560 6.640 15.515 1.00 91.62 195 VAL A N 1
ATOM 1484 C CA . VAL A 1 195 ? 8.390 6.243 16.317 1.00 91.62 195 VAL A CA 1
ATOM 1485 C C . VAL A 1 195 ? 8.053 7.317 17.359 1.00 91.62 195 VAL A C 1
ATOM 1487 O O . VAL A 1 195 ? 6.888 7.652 17.540 1.00 91.62 195 VAL A O 1
ATOM 1490 N N . GLU A 1 196 ? 9.054 7.935 17.989 1.00 92.44 196 GLU A N 1
ATOM 1491 C CA . GLU A 1 196 ? 8.853 8.999 18.978 1.00 92.44 196 GLU A CA 1
ATOM 1492 C C . GLU A 1 196 ? 8.210 10.253 18.369 1.00 92.44 196 GLU A C 1
ATOM 1494 O O . GLU A 1 196 ? 7.323 10.847 18.987 1.00 92.44 196 GLU A O 1
ATOM 1499 N N . THR A 1 197 ? 8.624 10.658 17.162 1.00 93.81 197 THR A N 1
ATOM 1500 C CA . THR A 1 197 ? 7.995 11.774 16.436 1.00 93.81 197 THR A CA 1
ATOM 1501 C C . THR A 1 197 ? 6.532 11.470 16.132 1.00 93.81 197 THR A C 1
ATOM 1503 O O . THR A 1 197 ? 5.672 12.328 16.331 1.00 93.81 197 THR A O 1
ATOM 1506 N N . VAL A 1 198 ? 6.238 10.244 15.692 1.00 94.88 198 VAL A N 1
ATOM 1507 C CA . VAL A 1 198 ? 4.871 9.795 15.404 1.00 94.88 198 VAL A CA 1
ATOM 1508 C C . VAL A 1 198 ? 4.005 9.815 16.666 1.00 94.88 198 VAL A C 1
ATOM 1510 O O . VAL A 1 198 ? 2.910 10.373 16.636 1.00 94.88 198 VAL A O 1
ATOM 1513 N N . THR A 1 199 ? 4.500 9.293 17.791 1.00 94.00 199 THR A N 1
ATOM 1514 C CA . THR A 1 199 ? 3.765 9.297 19.066 1.00 94.00 199 THR A CA 1
ATOM 1515 C C . THR A 1 199 ? 3.457 10.718 19.536 1.00 94.00 199 THR A C 1
ATOM 1517 O O . THR A 1 199 ? 2.313 11.019 19.870 1.00 94.00 199 THR A O 1
ATOM 1520 N N . LYS A 1 200 ? 4.436 11.632 19.486 1.00 95.75 200 LYS A N 1
ATOM 1521 C CA . LYS A 1 200 ? 4.222 13.050 19.832 1.00 95.75 200 LYS A CA 1
ATOM 1522 C C . LYS A 1 200 ? 3.173 13.716 18.938 1.00 95.75 200 LYS A C 1
ATOM 1524 O O . LYS A 1 200 ? 2.349 14.488 19.427 1.00 95.75 200 LYS A O 1
ATOM 1529 N N . GLY A 1 201 ? 3.198 13.424 17.638 1.00 96.44 201 GLY A N 1
ATOM 1530 C CA . GLY A 1 201 ? 2.208 13.932 16.690 1.00 96.44 201 GLY A CA 1
ATOM 1531 C C . GLY A 1 201 ? 0.804 13.399 16.970 1.00 96.44 201 GLY A C 1
ATOM 1532 O O . GLY A 1 201 ? -0.146 14.178 17.011 1.00 96.44 201 GLY A O 1
ATOM 1533 N N . ALA A 1 202 ? 0.670 12.102 17.259 1.00 96.19 202 ALA A N 1
ATOM 1534 C CA . ALA A 1 202 ? -0.603 11.491 17.637 1.00 96.19 202 ALA A CA 1
ATOM 1535 C C . ALA A 1 202 ? -1.156 12.069 18.955 1.00 96.19 202 ALA A C 1
ATOM 1537 O O . ALA A 1 202 ? -2.352 12.333 19.063 1.00 96.19 202 ALA A O 1
ATOM 1538 N N . GLU A 1 203 ? -0.301 12.353 19.943 1.00 96.38 203 GLU A N 1
ATOM 1539 C CA . GLU A 1 203 ? -0.702 13.049 21.173 1.00 96.38 203 GLU A CA 1
ATOM 1540 C C . GLU A 1 203 ? -1.167 14.487 20.911 1.00 96.38 203 GLU A C 1
ATOM 1542 O O . GLU A 1 203 ? -2.141 14.944 21.516 1.00 96.38 203 GLU A O 1
ATOM 1547 N N . ALA A 1 204 ? -0.499 15.208 20.006 1.00 97.06 204 ALA A N 1
ATOM 1548 C CA . ALA A 1 204 ? -0.923 16.541 19.589 1.00 97.06 204 ALA A CA 1
ATOM 1549 C C . ALA A 1 204 ? -2.285 16.495 18.876 1.00 97.06 204 ALA A C 1
ATOM 1551 O O . ALA A 1 204 ? -3.162 17.302 19.186 1.00 97.06 204 ALA A O 1
ATOM 1552 N N . MET A 1 205 ? -2.501 15.511 17.995 1.00 97.81 205 MET A N 1
ATOM 1553 C CA . MET A 1 205 ? -3.803 15.260 17.371 1.00 97.81 205 MET A CA 1
ATOM 1554 C C . MET A 1 205 ? -4.859 14.891 18.411 1.00 97.81 205 MET A C 1
ATOM 1556 O O . MET A 1 205 ? -5.963 15.407 18.352 1.00 97.81 205 MET A O 1
ATOM 1560 N N . LYS A 1 206 ? -4.535 14.087 19.427 1.00 96.56 206 LYS A N 1
ATOM 1561 C CA . LYS A 1 206 ? -5.477 13.756 20.506 1.00 96.56 206 LYS A CA 1
ATOM 1562 C C . LYS A 1 206 ? -5.904 14.983 21.314 1.00 96.56 206 LYS A C 1
ATOM 1564 O O . LYS A 1 206 ? -7.059 15.073 21.700 1.00 96.56 206 LYS A O 1
ATOM 1569 N N . LYS A 1 207 ? -4.992 15.926 21.570 1.00 96.81 207 LYS A N 1
ATOM 1570 C CA . LYS A 1 207 ? -5.304 17.183 22.278 1.00 96.81 207 LYS A CA 1
ATOM 1571 C C . LYS A 1 207 ? -6.105 18.157 21.417 1.00 96.81 207 LYS A C 1
ATOM 1573 O O . LYS A 1 207 ? -6.917 18.909 21.943 1.00 96.81 207 LYS A O 1
ATOM 1578 N N . PHE A 1 208 ? -5.825 18.188 20.116 1.00 97.88 208 PHE A N 1
ATOM 1579 C CA . PHE A 1 208 ? -6.478 19.101 19.186 1.00 97.88 208 PHE A CA 1
ATOM 1580 C C . PHE A 1 208 ? -7.760 18.524 18.579 1.00 97.88 208 PHE A C 1
ATOM 1582 O O . PHE A 1 208 ? -8.575 19.297 18.111 1.00 97.88 208 PHE A O 1
ATOM 1589 N N . GLU A 1 209 ? -7.960 17.213 18.569 1.00 97.75 209 GLU A N 1
ATOM 1590 C CA . GLU A 1 209 ? -9.112 16.535 17.960 1.00 97.75 209 GLU A CA 1
ATOM 1591 C C . GLU A 1 209 ? -9.414 17.023 16.525 1.00 97.75 209 GLU A C 1
ATOM 1593 O O . GLU A 1 209 ? -10.475 17.604 16.283 1.00 97.75 209 GLU A O 1
ATOM 1598 N N . PRO A 1 210 ? -8.469 16.885 15.572 1.00 98.25 210 PRO A N 1
ATOM 1599 C CA . PRO A 1 210 ? -8.721 17.253 14.186 1.00 98.25 210 PRO A CA 1
ATOM 1600 C C . PRO A 1 210 ? -9.711 16.287 13.529 1.00 98.25 210 PRO A C 1
ATOM 1602 O O . PRO A 1 210 ? -9.610 15.079 13.718 1.00 98.25 210 PRO A O 1
ATOM 1605 N N . ASP A 1 211 ? -10.595 16.818 12.686 1.00 97.88 211 ASP A N 1
ATOM 1606 C CA . ASP A 1 211 ? -11.394 16.041 11.728 1.00 97.88 211 ASP A CA 1
ATOM 1607 C C . ASP A 1 211 ? -10.765 16.028 10.317 1.00 97.88 211 ASP A C 1
ATOM 1609 O O . ASP A 1 211 ? -11.194 15.290 9.425 1.00 97.88 211 ASP A O 1
ATOM 1613 N N . LEU A 1 212 ? -9.677 16.783 10.134 1.00 98.25 212 LEU A N 1
ATOM 1614 C CA . LEU A 1 212 ? -8.843 16.787 8.941 1.00 98.25 212 LEU A CA 1
ATOM 1615 C C . LEU A 1 212 ? -7.350 16.807 9.299 1.00 98.25 212 LEU A C 1
ATOM 1617 O O . LEU A 1 212 ? -6.884 17.638 10.074 1.00 98.25 212 LEU A O 1
ATOM 1621 N N . ILE A 1 213 ? -6.566 15.942 8.667 1.00 98.62 213 ILE A N 1
ATOM 1622 C CA . ILE A 1 213 ? -5.103 15.945 8.709 1.00 98.62 213 ILE A CA 1
ATOM 1623 C C . ILE A 1 213 ? -4.594 16.340 7.322 1.00 98.62 213 ILE A C 1
ATOM 1625 O O . ILE A 1 213 ? -4.993 15.755 6.315 1.00 98.62 213 ILE A O 1
ATOM 1629 N N . ILE A 1 214 ? -3.702 17.328 7.262 1.00 98.38 214 ILE A N 1
ATOM 1630 C CA . ILE A 1 214 ? -3.079 17.800 6.021 1.00 98.38 214 ILE A CA 1
ATOM 1631 C C . ILE A 1 214 ? -1.582 17.536 6.111 1.00 98.38 214 ILE A C 1
ATOM 1633 O O . ILE A 1 214 ? -0.873 18.200 6.863 1.00 98.38 214 ILE A O 1
ATOM 1637 N N . ALA A 1 215 ? -1.086 16.579 5.338 1.00 97.94 215 ALA A N 1
ATOM 1638 C CA . ALA A 1 215 ? 0.337 16.303 5.245 1.00 97.94 215 ALA A CA 1
ATOM 1639 C C . ALA A 1 215 ? 0.969 17.153 4.137 1.00 97.94 215 ALA A C 1
ATOM 1641 O O . ALA A 1 215 ? 0.653 16.966 2.964 1.00 97.94 215 ALA A O 1
ATOM 1642 N N . LEU A 1 216 ? 1.872 18.066 4.502 1.00 96.88 216 LEU A N 1
ATOM 1643 C CA . LEU A 1 216 ? 2.582 18.941 3.568 1.00 96.88 216 LEU A CA 1
ATOM 1644 C C . LEU A 1 216 ? 4.085 18.657 3.618 1.00 96.88 216 LEU A C 1
ATOM 1646 O O . LEU A 1 216 ? 4.745 18.908 4.631 1.00 96.88 216 LEU A O 1
ATOM 1650 N N . GLY A 1 217 ? 4.651 18.191 2.507 1.00 94.50 217 GLY A N 1
ATOM 1651 C CA . GLY A 1 217 ? 6.095 18.004 2.395 1.00 94.50 217 GLY A CA 1
ATOM 1652 C C . GLY A 1 217 ? 6.503 16.870 1.464 1.00 94.50 217 GLY A C 1
ATOM 1653 O O . GLY A 1 217 ? 5.749 16.460 0.594 1.00 94.50 217 GLY A O 1
ATOM 1654 N N . GLY A 1 218 ? 7.718 16.350 1.646 1.00 90.38 218 GLY A N 1
ATOM 1655 C CA . GLY A 1 218 ? 8.152 15.122 0.973 1.00 90.38 218 GLY A CA 1
ATOM 1656 C C . GLY A 1 218 ? 7.648 13.852 1.669 1.00 90.38 218 GLY A C 1
ATOM 1657 O O . GLY A 1 218 ? 6.699 13.887 2.450 1.00 90.38 218 GLY A O 1
ATOM 1658 N N . GLY A 1 219 ? 8.330 12.724 1.445 1.00 91.25 219 GLY A N 1
ATOM 1659 C CA . GLY A 1 219 ? 7.955 11.444 2.066 1.00 91.25 219 GLY A CA 1
ATOM 1660 C C . GLY A 1 219 ? 7.925 11.478 3.592 1.00 91.25 219 GLY A C 1
ATOM 1661 O O . GLY A 1 219 ? 6.998 10.946 4.179 1.00 91.25 219 GLY A O 1
ATOM 1662 N N . SER A 1 220 ? 8.876 12.153 4.246 1.00 93.31 220 SER A N 1
ATOM 1663 C CA . SER A 1 220 ? 8.948 12.147 5.714 1.00 93.31 220 SER A CA 1
ATOM 1664 C C . SER A 1 220 ? 7.708 12.760 6.391 1.00 93.31 220 SER A C 1
ATOM 1666 O O . SER A 1 220 ? 7.122 12.071 7.222 1.00 93.31 220 SER A O 1
ATOM 1668 N N . PRO A 1 221 ? 7.232 13.977 6.040 1.00 95.81 221 PRO A N 1
ATOM 1669 C CA . PRO A 1 221 ? 5.961 14.487 6.567 1.00 95.81 221 PRO A CA 1
ATOM 1670 C C . PRO A 1 221 ? 4.732 13.651 6.213 1.00 95.81 221 PRO A C 1
ATOM 1672 O O . PRO A 1 221 ? 3.865 13.488 7.066 1.00 95.81 221 PRO A O 1
ATOM 1675 N N . ILE A 1 222 ? 4.654 13.109 4.993 1.00 97.38 222 ILE A N 1
ATOM 1676 C CA . ILE A 1 222 ? 3.492 12.320 4.554 1.00 97.38 222 ILE A CA 1
ATOM 1677 C C . ILE A 1 222 ? 3.421 10.982 5.296 1.00 97.38 222 ILE A C 1
ATOM 1679 O O . ILE A 1 222 ? 2.369 10.633 5.828 1.00 97.38 222 ILE A O 1
ATOM 1683 N N . ASP A 1 223 ? 4.538 10.269 5.401 1.00 96.31 223 ASP A N 1
ATOM 1684 C CA . ASP A 1 223 ? 4.622 9.002 6.128 1.00 96.31 223 ASP A CA 1
ATOM 1685 C C . ASP A 1 223 ? 4.365 9.224 7.624 1.00 96.31 223 ASP A C 1
ATOM 1687 O O . ASP A 1 223 ? 3.539 8.541 8.230 1.00 96.31 223 ASP A O 1
ATOM 1691 N N . ALA A 1 224 ? 4.981 10.253 8.216 1.00 96.56 224 ALA A N 1
ATOM 1692 C CA . ALA A 1 224 ? 4.727 10.613 9.607 1.00 96.56 224 ALA A CA 1
ATOM 1693 C C . ALA A 1 224 ? 3.239 10.911 9.853 1.00 96.56 224 ALA A C 1
ATOM 1695 O O . ALA A 1 224 ? 2.677 10.403 10.818 1.00 96.56 224 ALA A O 1
ATOM 1696 N N . ALA A 1 225 ? 2.584 11.670 8.967 1.00 97.81 225 ALA A N 1
ATOM 1697 C CA . ALA A 1 225 ? 1.164 11.989 9.085 1.00 97.81 225 ALA A CA 1
ATOM 1698 C C . ALA A 1 225 ? 0.266 10.747 8.996 1.00 97.81 225 ALA A C 1
ATOM 1700 O O . ALA A 1 225 ? -0.665 10.627 9.788 1.00 97.81 225 ALA A O 1
ATOM 1701 N N . LYS A 1 226 ? 0.552 9.803 8.086 1.00 97.25 226 LYS A N 1
ATOM 1702 C CA . LYS A 1 226 ? -0.183 8.527 7.996 1.00 97.25 226 LYS A CA 1
ATOM 1703 C C . LYS A 1 226 ? -0.055 7.708 9.275 1.00 97.25 226 LYS A C 1
ATOM 1705 O O . LYS A 1 226 ? -1.047 7.185 9.776 1.00 97.25 226 LYS A O 1
ATOM 1710 N N . ALA A 1 227 ? 1.157 7.614 9.817 1.00 95.75 227 ALA A N 1
ATOM 1711 C CA . ALA A 1 227 ? 1.391 6.894 11.059 1.00 95.75 227 ALA A CA 1
ATOM 1712 C C . ALA A 1 227 ? 0.720 7.598 12.255 1.00 95.75 227 ALA A C 1
ATOM 1714 O O . ALA A 1 227 ? 0.061 6.943 13.057 1.00 95.75 227 ALA A O 1
ATOM 1715 N N . MET A 1 228 ? 0.811 8.930 12.350 1.00 97.19 228 MET A N 1
ATOM 1716 C CA . MET A 1 228 ? 0.118 9.718 13.381 1.00 97.19 228 MET A CA 1
ATOM 1717 C C . MET A 1 228 ? -1.399 9.541 13.296 1.00 97.19 228 MET A C 1
ATOM 1719 O O . MET A 1 228 ? -2.048 9.372 14.324 1.00 97.19 228 MET A O 1
ATOM 1723 N N . TRP A 1 229 ? -1.950 9.534 12.080 1.00 97.56 229 TRP A N 1
ATOM 1724 C CA . TRP A 1 229 ? -3.370 9.314 11.825 1.00 97.56 229 TRP A CA 1
ATOM 1725 C C . TRP A 1 229 ? -3.837 7.947 12.337 1.00 97.56 229 TRP A C 1
ATOM 1727 O O . TRP A 1 229 ? -4.835 7.878 13.053 1.00 97.56 229 TRP A O 1
ATOM 1737 N N . LEU A 1 230 ? -3.072 6.885 12.062 1.00 95.38 230 LEU A N 1
ATOM 1738 C CA . LEU A 1 230 ? -3.346 5.541 12.577 1.00 95.38 230 LEU A CA 1
ATOM 1739 C C . LEU A 1 230 ? -3.421 5.518 14.111 1.00 95.38 230 LEU A C 1
ATOM 1741 O O . LEU A 1 230 ? -4.406 5.033 14.661 1.00 95.38 230 LEU A O 1
ATOM 1745 N N . PHE A 1 231 ? -2.425 6.077 14.803 1.00 95.00 231 PHE A N 1
ATOM 1746 C CA . PHE A 1 231 ? -2.400 6.088 16.273 1.00 95.00 231 PHE A CA 1
ATOM 1747 C C . PHE A 1 231 ? -3.396 7.079 16.900 1.00 95.00 231 PHE A C 1
ATOM 1749 O O . PHE A 1 231 ? -3.791 6.912 18.052 1.00 95.00 231 PHE A O 1
ATOM 1756 N N . TYR A 1 232 ? -3.825 8.107 16.165 1.00 96.88 232 TYR A N 1
ATOM 1757 C CA . TYR A 1 232 ? -4.887 9.018 16.595 1.00 96.88 232 TYR A CA 1
ATOM 1758 C C . TYR A 1 232 ? -6.272 8.346 16.555 1.00 96.88 232 TYR A C 1
ATOM 1760 O O . TYR A 1 232 ? -7.070 8.465 17.495 1.00 96.88 232 TYR A O 1
ATOM 1768 N N . GLU A 1 233 ? -6.562 7.609 15.483 1.00 95.75 233 GLU A N 1
ATOM 1769 C CA . GLU A 1 233 ? -7.792 6.823 15.337 1.00 95.75 233 GLU A CA 1
ATOM 1770 C C . GLU A 1 233 ? -7.808 5.652 16.334 1.00 95.75 233 GLU A C 1
ATOM 1772 O O . GLU A 1 233 ? -8.783 5.492 17.073 1.00 95.75 233 GLU A O 1
ATOM 1777 N N . HIS A 1 234 ? -6.688 4.930 16.441 1.00 94.75 234 HIS A N 1
ATOM 1778 C CA . HIS A 1 234 ? -6.546 3.684 17.200 1.00 94.75 234 HIS A CA 1
ATOM 1779 C C . HIS A 1 234 ? -5.335 3.710 18.152 1.00 94.75 234 HIS A C 1
ATOM 1781 O O . HIS A 1 234 ? -4.294 3.110 17.861 1.00 94.75 234 HIS A O 1
ATOM 1787 N N . PRO A 1 235 ? -5.435 4.410 19.298 1.00 91.12 235 PRO A N 1
ATOM 1788 C CA . PRO A 1 235 ? -4.341 4.529 20.264 1.00 91.12 235 PRO A CA 1
ATOM 1789 C C . PRO A 1 235 ? -3.988 3.216 20.984 1.00 91.12 235 PRO A C 1
ATOM 1791 O O . PRO A 1 235 ? -2.948 3.139 21.630 1.00 91.12 235 PRO A O 1
ATOM 1794 N N . GLU A 1 236 ? -4.849 2.202 20.914 1.00 89.31 236 GLU A N 1
ATOM 1795 C CA . GLU A 1 236 ? -4.645 0.872 21.494 1.00 89.31 236 GLU A CA 1
ATOM 1796 C C . GLU A 1 236 ? -3.621 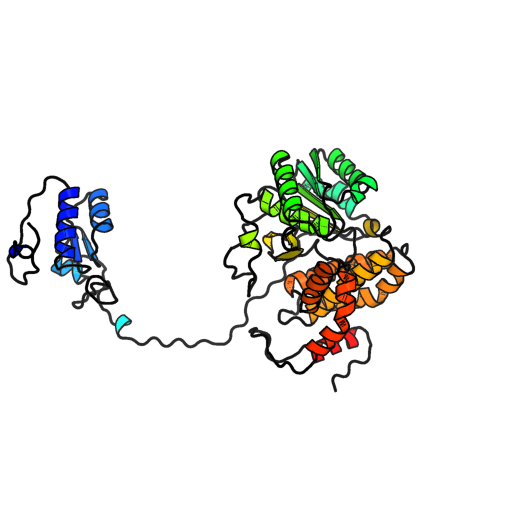0.017 20.738 1.00 89.31 236 GLU A C 1
ATOM 1798 O O . GLU A 1 236 ? -3.126 -0.970 21.281 1.00 89.31 236 GLU A O 1
ATOM 1803 N N . ILE A 1 237 ? -3.304 0.379 19.493 1.00 87.62 237 ILE A N 1
ATOM 1804 C CA . ILE A 1 237 ? -2.437 -0.417 18.627 1.00 87.62 237 ILE A CA 1
ATOM 1805 C C . ILE A 1 237 ? -0.970 -0.224 18.997 1.00 87.62 237 ILE A C 1
ATOM 1807 O O . ILE A 1 237 ? -0.481 0.896 19.139 1.00 87.62 237 ILE A O 1
ATOM 1811 N N . SER A 1 238 ? -0.235 -1.334 19.073 1.00 86.00 238 SER A N 1
ATOM 1812 C CA . SER A 1 238 ? 1.206 -1.312 19.305 1.00 86.00 238 SER A CA 1
ATOM 1813 C C . SER A 1 238 ? 1.995 -1.258 17.997 1.00 86.00 238 SER A C 1
ATOM 1815 O O . SER A 1 238 ? 1.757 -2.025 17.065 1.00 86.00 238 SER A O 1
ATOM 1817 N N . PHE A 1 239 ? 3.028 -0.412 17.943 1.00 84.88 239 PHE A N 1
ATOM 1818 C CA . PHE A 1 239 ? 3.969 -0.381 16.818 1.00 84.88 239 PHE A CA 1
ATOM 1819 C C . PHE A 1 239 ? 4.659 -1.740 16.582 1.00 84.88 239 PHE A C 1
ATOM 1821 O O . PHE A 1 239 ? 4.929 -2.112 15.437 1.00 84.88 239 PHE A O 1
ATOM 1828 N N . ASP A 1 240 ? 4.896 -2.514 17.649 1.00 84.19 240 ASP A N 1
ATOM 1829 C CA . ASP A 1 240 ? 5.514 -3.843 17.561 1.00 84.19 240 ASP A CA 1
ATOM 1830 C C . ASP A 1 240 ? 4.668 -4.851 16.772 1.00 84.19 240 ASP A C 1
ATOM 1832 O O . ASP A 1 240 ? 5.210 -5.738 16.108 1.00 84.19 240 ASP A O 1
ATOM 1836 N N . GLU A 1 241 ? 3.347 -4.697 16.801 1.00 83.25 241 GLU A N 1
ATOM 1837 C CA . GLU A 1 241 ? 2.421 -5.534 16.042 1.00 83.25 241 GLU A CA 1
ATOM 1838 C C . GLU A 1 241 ? 2.414 -5.148 14.557 1.00 83.25 241 GLU A C 1
ATOM 1840 O O . GLU A 1 241 ? 2.387 -6.008 13.672 1.00 83.25 241 GLU A O 1
ATOM 1845 N N . LEU A 1 242 ? 2.514 -3.849 14.267 1.00 82.00 242 LEU A N 1
ATOM 1846 C CA . LEU A 1 242 ? 2.448 -3.318 12.906 1.00 82.00 242 LEU A CA 1
ATOM 1847 C C . LEU A 1 242 ? 3.731 -3.554 12.099 1.00 82.00 242 LEU A C 1
ATOM 1849 O O . LEU A 1 242 ? 3.665 -3.652 10.869 1.00 82.00 242 LEU A O 1
ATOM 1853 N N . ARG A 1 243 ? 4.887 -3.687 12.769 1.00 80.69 243 ARG A N 1
ATOM 1854 C CA . ARG A 1 243 ? 6.183 -3.958 12.116 1.00 80.69 243 ARG A CA 1
ATOM 1855 C C . ARG A 1 243 ? 6.365 -5.405 11.645 1.00 80.69 243 ARG A C 1
ATOM 1857 O O . ARG A 1 243 ? 7.390 -5.727 11.035 1.00 80.69 243 ARG A O 1
ATOM 1864 N N . LEU A 1 244 ? 5.419 -6.301 11.937 1.00 82.69 244 LEU A N 1
ATOM 1865 C CA . LEU A 1 244 ? 5.497 -7.699 11.518 1.00 82.69 244 LEU A CA 1
ATOM 1866 C C . LEU A 1 244 ? 5.477 -7.817 9.988 1.00 82.69 244 LEU A C 1
ATOM 1868 O O . LEU A 1 244 ? 4.613 -7.271 9.296 1.00 82.69 244 LEU A O 1
ATOM 1872 N N . ARG A 1 245 ? 6.438 -8.580 9.452 1.00 79.12 245 ARG A N 1
ATOM 1873 C CA . ARG A 1 245 ? 6.499 -8.893 8.020 1.00 79.12 245 ARG A CA 1
ATOM 1874 C C . ARG A 1 245 ? 5.353 -9.822 7.643 1.00 79.12 245 ARG A C 1
ATOM 1876 O O . ARG A 1 245 ? 5.006 -10.735 8.387 1.00 79.12 245 ARG A O 1
ATOM 1883 N N . PHE A 1 246 ? 4.826 -9.629 6.445 1.00 80.69 246 PHE A N 1
ATOM 1884 C CA . PHE A 1 246 ? 3.740 -10.430 5.901 1.00 80.69 246 PHE A CA 1
ATOM 1885 C C . PHE A 1 246 ? 4.113 -10.971 4.521 1.00 80.69 246 PHE A C 1
ATOM 1887 O O . PHE A 1 246 ? 4.877 -10.357 3.780 1.00 80.69 246 PHE A O 1
ATOM 1894 N N . MET A 1 247 ? 3.566 -12.139 4.181 1.00 77.12 247 MET A N 1
ATOM 1895 C CA . MET A 1 247 ? 3.705 -12.719 2.841 1.00 77.12 247 MET A CA 1
ATOM 1896 C C . MET A 1 247 ? 2.656 -12.158 1.867 1.00 77.12 247 MET A C 1
ATOM 1898 O O . MET A 1 247 ? 2.931 -12.014 0.681 1.00 77.12 247 MET A O 1
ATOM 1902 N N . ASP A 1 248 ? 1.460 -11.843 2.369 1.00 76.94 248 ASP A N 1
ATOM 1903 C CA . ASP A 1 248 ? 0.352 -11.231 1.630 1.00 76.94 248 ASP A CA 1
ATOM 1904 C C . ASP A 1 248 ? -0.245 -10.131 2.515 1.00 76.94 248 ASP A C 1
ATOM 1906 O O . ASP A 1 248 ? -0.578 -10.391 3.674 1.00 76.94 248 ASP A O 1
ATOM 1910 N N . ILE A 1 249 ? -0.376 -8.916 1.974 1.00 77.19 249 ILE A N 1
ATOM 1911 C CA . ILE A 1 249 ? -0.903 -7.743 2.691 1.00 77.19 249 ILE A CA 1
ATOM 1912 C C . ILE A 1 249 ? -2.327 -7.967 3.225 1.00 77.19 249 ILE A C 1
ATOM 1914 O O . ILE A 1 249 ? -2.732 -7.310 4.172 1.00 77.19 249 ILE A O 1
ATOM 1918 N N . ARG A 1 250 ? -3.083 -8.927 2.670 1.00 76.00 250 ARG A N 1
ATOM 1919 C CA . ARG A 1 250 ? -4.433 -9.287 3.141 1.00 76.00 250 ARG A CA 1
ATOM 1920 C C . ARG A 1 250 ? -4.442 -10.333 4.252 1.00 76.00 250 ARG A C 1
ATOM 1922 O O . ARG A 1 250 ? -5.421 -10.436 4.978 1.00 76.00 250 ARG A O 1
ATOM 1929 N N . LYS A 1 251 ? -3.404 -11.170 4.339 1.00 73.00 251 LYS A N 1
ATOM 1930 C CA . LYS A 1 251 ? -3.337 -12.320 5.264 1.00 73.00 251 LYS A CA 1
ATOM 1931 C C . LYS A 1 251 ? -2.380 -12.021 6.411 1.00 73.00 251 LYS A C 1
ATOM 1933 O O . LYS A 1 251 ? -1.490 -12.814 6.719 1.00 73.00 251 LYS A O 1
ATOM 1938 N N . ARG A 1 252 ? -2.522 -10.832 6.989 1.00 75.25 252 ARG A N 1
ATOM 1939 C CA . ARG A 1 252 ? -1.706 -10.397 8.122 1.00 75.25 252 ARG A CA 1
ATOM 1940 C C . ARG A 1 252 ? -2.205 -11.073 9.391 1.00 75.25 252 ARG A C 1
ATOM 1942 O O . ARG A 1 252 ? -3.391 -11.356 9.523 1.00 75.25 252 ARG A O 1
ATOM 1949 N N . VAL A 1 253 ? -1.276 -11.327 10.308 1.00 80.69 253 VAL A N 1
ATOM 1950 C CA . VAL A 1 253 ? -1.602 -11.841 11.646 1.00 80.69 253 VAL A CA 1
ATOM 1951 C C . VAL A 1 253 ? -2.370 -10.781 12.436 1.00 80.69 253 VAL A C 1
ATOM 1953 O O . VAL A 1 253 ? -3.340 -11.109 13.109 1.00 80.69 253 VAL A O 1
ATOM 1956 N N . VAL A 1 254 ? -1.967 -9.514 12.290 1.00 82.00 254 VAL A N 1
ATOM 1957 C CA . VAL A 1 254 ? -2.630 -8.355 12.892 1.00 82.00 254 VAL A CA 1
ATOM 1958 C C . VAL A 1 254 ? -3.291 -7.540 11.775 1.00 82.00 254 VAL A C 1
ATOM 1960 O O . VAL A 1 254 ? -2.575 -7.027 10.905 1.00 82.00 254 VAL A O 1
ATOM 1963 N N . PRO A 1 255 ? -4.633 -7.468 11.728 1.00 81.44 255 PRO A N 1
ATOM 1964 C CA . PRO A 1 255 ? -5.336 -6.650 10.751 1.00 81.44 255 PRO A CA 1
ATOM 1965 C C . PRO A 1 255 ? -5.202 -5.167 11.107 1.00 81.44 255 PRO A C 1
ATOM 1967 O O . PRO A 1 255 ? -5.252 -4.799 12.278 1.00 81.44 255 PRO A O 1
ATOM 1970 N N . PHE A 1 256 ? -5.065 -4.309 10.095 1.00 84.50 256 PHE A N 1
ATOM 1971 C CA . PHE A 1 256 ? -5.193 -2.872 10.314 1.00 84.50 256 PHE A CA 1
ATOM 1972 C C . PHE A 1 256 ? -6.669 -2.523 10.524 1.00 84.50 256 PHE A C 1
ATOM 1974 O O . PHE A 1 256 ? -7.533 -3.063 9.822 1.00 84.50 256 PHE A O 1
ATOM 1981 N N . PRO A 1 257 ? -6.976 -1.634 11.477 1.00 88.50 257 PRO A N 1
ATOM 1982 C CA . PRO A 1 257 ? -8.334 -1.169 11.681 1.00 88.50 257 PRO A CA 1
ATOM 1983 C C . PRO A 1 257 ? -8.767 -0.244 10.535 1.00 88.50 257 PRO A C 1
ATOM 1985 O O . PRO A 1 257 ? -7.949 0.283 9.777 1.00 88.50 257 PRO A O 1
ATOM 1988 N N . ALA A 1 258 ? -10.076 -0.032 10.416 1.00 89.31 258 ALA A N 1
ATOM 1989 C CA . ALA A 1 258 ? -10.619 0.922 9.461 1.00 89.31 258 ALA A CA 1
ATOM 1990 C C . ALA A 1 258 ? -10.347 2.361 9.926 1.00 89.31 258 ALA A C 1
ATOM 1992 O O . ALA A 1 258 ? -10.874 2.782 10.954 1.00 89.31 258 ALA A O 1
ATOM 1993 N N . LEU A 1 259 ? -9.572 3.110 9.140 1.00 92.19 259 LEU A N 1
ATOM 1994 C CA . LEU A 1 259 ? -9.306 4.533 9.357 1.00 92.19 259 LEU A CA 1
ATOM 1995 C C . LEU A 1 259 ? -10.347 5.419 8.658 1.00 92.19 259 LEU A C 1
ATOM 1997 O O . LEU A 1 259 ? -11.060 4.959 7.765 1.00 92.19 259 LEU A O 1
ATOM 2001 N N . GLY A 1 260 ? -10.413 6.695 9.048 1.00 92.19 260 GLY A N 1
ATOM 2002 C CA . GLY A 1 260 ? -11.298 7.690 8.430 1.00 92.19 260 GLY A CA 1
ATOM 2003 C C . GLY A 1 260 ? -12.574 7.957 9.222 1.00 92.19 260 GLY A C 1
ATOM 2004 O O . GLY A 1 260 ? -13.521 8.516 8.674 1.00 92.19 260 GLY A O 1
ATOM 2005 N N . GLN A 1 261 ? -12.623 7.530 10.487 1.00 93.25 261 GLN A N 1
ATOM 2006 C CA . GLN A 1 261 ? -13.785 7.703 11.358 1.00 93.25 261 GLN A CA 1
ATOM 2007 C C . GLN A 1 261 ? -13.710 9.027 12.120 1.00 93.25 261 GLN A C 1
ATOM 2009 O O . GLN A 1 261 ? -14.708 9.742 12.197 1.00 93.25 261 GLN A O 1
ATOM 2014 N N . LYS A 1 262 ? -12.536 9.362 12.669 1.00 95.94 262 LYS A N 1
ATOM 2015 C CA . LYS A 1 262 ? -12.289 10.633 13.359 1.00 95.94 262 LYS A CA 1
ATOM 2016 C C . LYS A 1 262 ? -11.770 11.704 12.413 1.00 95.94 262 LYS A C 1
ATOM 2018 O O . LYS A 1 262 ? -12.202 12.842 12.531 1.00 95.94 262 LYS A O 1
ATOM 2023 N N . ALA A 1 263 ? -10.857 11.355 11.502 1.00 97.25 263 ALA A N 1
ATOM 2024 C CA . ALA A 1 263 ? -10.218 12.329 10.619 1.00 97.25 263 ALA A CA 1
ATOM 2025 C C . ALA A 1 263 ? -10.024 11.823 9.191 1.00 97.25 263 ALA A C 1
ATOM 2027 O O . ALA A 1 263 ? -9.692 10.660 8.962 1.00 97.25 263 ALA A O 1
ATOM 2028 N N . GLN A 1 264 ? -10.141 12.735 8.229 1.00 97.38 264 GLN A N 1
ATOM 2029 C CA . GLN A 1 264 ? -9.714 12.502 6.849 1.00 97.38 264 GLN A CA 1
ATOM 2030 C C . GLN A 1 264 ? -8.254 12.930 6.654 1.00 97.38 264 GLN A C 1
ATOM 2032 O O . GLN A 1 264 ? -7.749 13.784 7.378 1.00 97.38 264 GLN A O 1
ATOM 2037 N N . LEU A 1 265 ? -7.577 12.366 5.651 1.00 98.31 265 LEU A N 1
ATOM 2038 C CA . LEU A 1 265 ? -6.179 12.675 5.328 1.00 98.31 265 LEU A CA 1
ATOM 2039 C C . LEU A 1 265 ? -6.065 13.258 3.916 1.00 98.31 265 LEU A C 1
ATOM 2041 O O . LEU A 1 265 ? -6.424 12.589 2.944 1.00 98.31 265 LEU A O 1
ATOM 2045 N N . ILE A 1 266 ? -5.511 14.466 3.811 1.00 98.44 266 ILE A N 1
ATOM 2046 C CA . ILE A 1 266 ? -5.083 15.096 2.557 1.00 98.44 266 ILE A CA 1
ATOM 2047 C C . ILE A 1 266 ? -3.554 15.064 2.500 1.00 98.44 266 ILE A C 1
ATOM 2049 O O . ILE A 1 266 ? -2.893 15.504 3.440 1.00 98.44 266 ILE A O 1
ATOM 2053 N N . ALA A 1 267 ? -2.986 14.576 1.399 1.00 98.38 267 ALA A N 1
ATOM 2054 C CA . ALA A 1 267 ? -1.545 14.569 1.167 1.00 98.38 267 ALA A CA 1
ATOM 2055 C C . ALA A 1 267 ? -1.152 15.548 0.051 1.00 98.38 267 ALA A C 1
ATOM 2057 O O . ALA A 1 267 ? -1.715 15.518 -1.044 1.00 98.38 267 ALA A O 1
ATOM 2058 N N . ILE A 1 268 ? -0.173 16.406 0.338 1.00 98.06 268 ILE A N 1
ATOM 2059 C CA . ILE A 1 268 ? 0.303 17.479 -0.539 1.00 98.06 268 ILE A CA 1
ATOM 2060 C C . ILE A 1 268 ? 1.826 17.338 -0.685 1.00 98.06 268 ILE A C 1
ATOM 2062 O O . ILE A 1 268 ? 2.583 17.840 0.161 1.00 98.06 268 ILE A O 1
ATOM 2066 N N . PRO A 1 269 ? 2.305 16.612 -1.711 1.00 97.06 269 PRO A N 1
ATOM 2067 C CA . PRO A 1 269 ? 3.728 16.426 -1.927 1.00 97.06 269 PRO A CA 1
ATOM 2068 C C . PRO A 1 269 ? 4.409 17.731 -2.360 1.00 97.06 269 PRO A C 1
ATOM 2070 O O . PRO A 1 269 ? 3.931 18.453 -3.225 1.00 97.06 269 PRO A O 1
ATOM 2073 N N . THR A 1 270 ? 5.584 18.012 -1.798 1.00 95.00 270 THR A N 1
ATOM 2074 C CA . THR A 1 270 ? 6.465 19.121 -2.226 1.00 95.00 270 THR A CA 1
ATOM 2075 C C . THR A 1 270 ? 7.757 18.626 -2.881 1.00 95.00 270 THR A C 1
ATOM 2077 O O . THR A 1 270 ? 8.631 19.407 -3.253 1.00 95.00 270 THR A O 1
ATOM 2080 N N . THR A 1 271 ? 7.885 17.307 -3.040 1.00 94.19 271 THR A N 1
ATOM 2081 C CA . THR A 1 271 ? 9.003 16.637 -3.713 1.00 94.19 271 THR A CA 1
ATOM 2082 C C . THR A 1 271 ? 8.476 15.664 -4.755 1.00 94.19 271 THR A C 1
ATOM 2084 O O . THR A 1 271 ? 7.462 15.013 -4.522 1.00 94.19 271 THR A O 1
ATOM 2087 N N . SER A 1 272 ? 9.202 15.494 -5.856 1.00 95.75 272 SER A N 1
ATOM 2088 C CA . SER A 1 272 ? 8.826 14.597 -6.956 1.00 95.75 272 SER A CA 1
ATOM 2089 C C . SER A 1 272 ? 9.634 13.301 -6.897 1.00 95.75 272 SER A C 1
ATOM 2091 O O . SER A 1 272 ? 10.557 13.117 -7.686 1.00 95.75 272 SER A O 1
ATOM 2093 N N . GLY A 1 273 ? 9.334 12.434 -5.926 1.00 91.75 273 GLY A N 1
ATOM 2094 C CA . GLY A 1 273 ? 10.056 11.166 -5.764 1.00 91.75 273 GLY A CA 1
ATOM 2095 C C . GLY A 1 273 ? 9.282 10.052 -5.085 1.00 91.75 273 GLY A C 1
ATOM 2096 O O . GLY A 1 273 ? 9.233 8.937 -5.593 1.00 91.75 273 GLY A O 1
ATOM 2097 N N . THR A 1 274 ? 8.677 10.353 -3.936 1.00 93.44 274 THR A N 1
ATOM 2098 C CA . THR A 1 274 ? 8.238 9.308 -3.001 1.00 93.44 274 THR A CA 1
ATOM 2099 C C . THR A 1 274 ? 6.927 8.639 -3.403 1.00 93.44 274 THR A C 1
ATOM 2101 O O . THR A 1 274 ? 6.700 7.486 -3.051 1.00 93.44 274 THR A O 1
ATOM 2104 N N . GLY A 1 275 ? 6.038 9.359 -4.097 1.00 96.12 275 GLY A N 1
ATOM 2105 C CA . GLY A 1 275 ? 4.692 8.884 -4.433 1.00 96.12 275 GLY A CA 1
ATOM 2106 C C . GLY A 1 275 ? 3.821 8.567 -3.210 1.00 96.12 275 GLY A C 1
ATOM 2107 O O . GLY A 1 275 ? 2.778 7.927 -3.346 1.00 96.12 275 GLY A O 1
ATOM 2108 N N . SER A 1 276 ? 4.247 8.955 -1.999 1.00 96.94 276 SER A N 1
ATOM 2109 C CA . SER A 1 276 ? 3.569 8.572 -0.756 1.00 96.94 276 SER A CA 1
ATOM 2110 C C . SER A 1 276 ? 2.145 9.130 -0.692 1.00 96.94 276 SER A C 1
ATOM 2112 O O . SER A 1 276 ? 1.256 8.500 -0.130 1.00 96.94 276 SER A O 1
ATOM 2114 N N . GLU A 1 277 ? 1.863 10.246 -1.353 1.00 98.00 277 GLU A N 1
ATOM 2115 C CA . GLU A 1 277 ? 0.532 10.842 -1.441 1.00 98.00 277 GLU A CA 1
ATOM 2116 C C . GLU A 1 277 ? -0.547 9.920 -2.037 1.00 98.00 277 GLU A C 1
ATOM 2118 O O . GLU A 1 277 ? -1.727 10.114 -1.759 1.00 98.00 277 GLU A O 1
ATOM 2123 N N . VAL A 1 278 ? -0.168 8.891 -2.804 1.00 97.81 278 VAL A N 1
ATOM 2124 C CA . VAL A 1 278 ? -1.107 7.921 -3.397 1.00 97.81 278 VAL A CA 1
ATOM 2125 C C . VAL A 1 278 ? -0.944 6.497 -2.880 1.00 97.81 278 VAL A C 1
ATOM 2127 O O . VAL A 1 278 ? -1.686 5.608 -3.300 1.00 97.81 278 VAL A O 1
ATOM 2130 N N . THR A 1 279 ? 0.005 6.249 -1.975 1.00 96.62 279 THR A N 1
ATOM 2131 C CA . THR A 1 279 ? 0.338 4.879 -1.581 1.00 96.62 279 THR A CA 1
ATOM 2132 C C . THR A 1 279 ? -0.206 4.469 -0.220 1.00 96.62 279 THR A C 1
ATOM 2134 O O . THR A 1 279 ? -0.481 5.280 0.663 1.00 96.62 279 THR A O 1
ATOM 2137 N N . ALA A 1 280 ? -0.301 3.157 -0.038 1.00 91.56 280 ALA A N 1
ATOM 2138 C CA . ALA A 1 280 ? -0.581 2.484 1.227 1.00 91.56 280 ALA A CA 1
ATOM 2139 C C . ALA A 1 280 ? 0.635 2.396 2.178 1.00 91.56 280 ALA A C 1
ATOM 2141 O O . ALA A 1 280 ? 0.543 1.762 3.230 1.00 91.56 280 ALA A O 1
ATOM 2142 N N . PHE A 1 281 ? 1.790 2.961 1.804 1.00 92.12 281 PHE A N 1
ATOM 2143 C CA . PHE A 1 281 ? 3.032 2.827 2.566 1.00 92.12 281 PHE A CA 1
ATOM 2144 C C . PHE A 1 281 ? 3.284 4.020 3.482 1.00 92.12 281 PHE A C 1
ATOM 2146 O O . PHE A 1 281 ? 2.942 5.157 3.160 1.00 92.12 281 PHE A O 1
ATOM 2153 N N . SER A 1 282 ? 3.918 3.738 4.611 1.00 92.19 282 SER A N 1
ATOM 2154 C CA . SER A 1 282 ? 4.464 4.712 5.544 1.00 92.19 282 SER A CA 1
ATOM 2155 C C . SER A 1 282 ? 5.734 4.134 6.156 1.00 92.19 282 SER A C 1
ATOM 2157 O O . SER A 1 282 ? 5.676 3.102 6.822 1.00 92.19 282 SER A O 1
ATOM 2159 N N . VAL A 1 283 ? 6.884 4.768 5.954 1.00 90.69 283 VAL A N 1
ATOM 2160 C CA . VAL A 1 283 ? 8.157 4.316 6.523 1.00 90.69 283 VAL A CA 1
ATOM 2161 C C . VAL A 1 283 ? 8.434 5.057 7.827 1.00 90.69 283 VAL A C 1
ATOM 2163 O O . VAL A 1 283 ? 8.548 6.280 7.847 1.00 90.69 283 VAL A O 1
ATOM 2166 N N . VAL A 1 284 ? 8.575 4.304 8.919 1.00 90.31 284 VAL A N 1
ATOM 2167 C CA . VAL A 1 284 ? 8.907 4.840 10.248 1.00 90.31 284 VAL A CA 1
ATOM 2168 C C . VAL A 1 284 ? 10.183 4.179 10.754 1.00 90.31 284 VAL A C 1
ATOM 2170 O O . VAL A 1 284 ? 10.356 2.965 10.641 1.00 90.31 284 VAL A O 1
ATOM 2173 N N . THR A 1 285 ? 11.087 4.972 11.314 1.00 89.06 285 THR A N 1
ATOM 2174 C CA . THR A 1 285 ? 12.365 4.499 11.850 1.00 89.06 285 THR A CA 1
ATOM 2175 C C . THR A 1 285 ? 12.244 4.209 13.341 1.00 89.06 285 THR A C 1
ATOM 2177 O O . THR A 1 285 ? 11.780 5.042 14.118 1.00 89.06 285 THR A O 1
ATOM 2180 N N . ASP A 1 286 ? 12.709 3.043 13.773 1.00 88.19 286 ASP A N 1
ATOM 2181 C CA . ASP A 1 286 ? 12.947 2.789 15.192 1.00 88.19 286 ASP A CA 1
ATOM 2182 C C . ASP A 1 286 ? 14.292 3.405 15.591 1.00 88.19 286 ASP A C 1
ATOM 2184 O O . ASP A 1 286 ? 15.349 2.926 15.175 1.00 88.19 286 ASP A O 1
ATOM 2188 N N . ALA A 1 287 ? 14.257 4.467 16.399 1.00 84.44 287 ALA A N 1
ATOM 2189 C CA . ALA A 1 287 ? 15.452 5.192 16.821 1.00 84.44 287 ALA A CA 1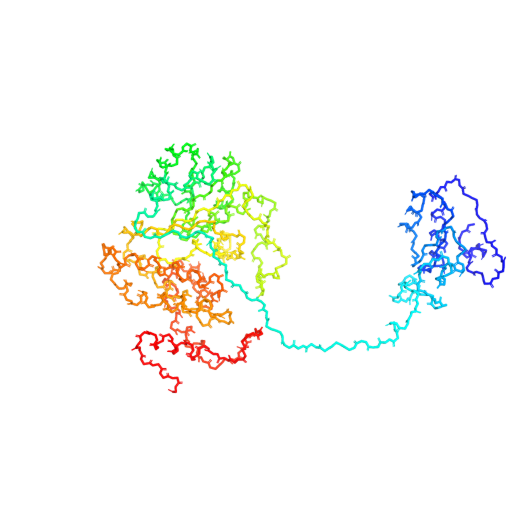
ATOM 2190 C C . ALA A 1 287 ? 16.427 4.326 17.640 1.00 84.44 287 ALA A C 1
ATOM 2192 O O . ALA A 1 287 ? 17.627 4.594 17.638 1.00 84.44 287 ALA A O 1
ATOM 2193 N N . LYS A 1 288 ? 15.942 3.273 18.317 1.00 84.62 288 LYS A N 1
ATOM 2194 C CA . LYS A 1 288 ? 16.785 2.394 19.143 1.00 84.62 288 LYS A CA 1
ATOM 2195 C C . LYS A 1 288 ? 17.622 1.445 18.298 1.00 84.62 288 LYS A C 1
ATOM 2197 O O . LYS A 1 288 ? 18.766 1.163 18.641 1.00 84.62 288 LYS A O 1
ATOM 2202 N N . THR A 1 289 ? 17.047 0.928 17.214 1.00 83.88 289 THR A N 1
ATOM 2203 C CA . THR A 1 289 ? 17.708 -0.050 16.335 1.00 83.88 289 THR A CA 1
ATOM 2204 C C . THR A 1 289 ? 18.240 0.564 15.041 1.00 83.88 289 THR A C 1
ATOM 2206 O O . THR A 1 289 ? 18.967 -0.106 14.311 1.00 83.88 289 THR A O 1
ATOM 2209 N N . GLY A 1 290 ? 17.854 1.801 14.714 1.00 80.31 290 GLY A N 1
ATOM 2210 C CA . GLY A 1 290 ? 18.128 2.450 13.428 1.00 80.31 290 GLY A CA 1
ATOM 2211 C C . GLY A 1 290 ? 17.395 1.807 12.244 1.00 80.31 290 GLY A C 1
ATOM 2212 O O . GLY A 1 290 ? 17.650 2.151 11.091 1.00 80.31 290 GLY A O 1
ATOM 2213 N N . THR A 1 291 ? 16.499 0.848 12.498 1.00 84.00 291 THR A N 1
ATOM 2214 C CA . THR A 1 291 ? 15.833 0.079 11.445 1.00 84.00 291 THR A CA 1
ATOM 2215 C C . THR A 1 291 ? 14.621 0.836 10.914 1.00 84.00 291 THR A C 1
ATOM 2217 O O . THR A 1 291 ? 13.747 1.247 11.677 1.00 84.00 291 THR A O 1
ATOM 2220 N N . LYS A 1 292 ? 14.540 0.974 9.587 1.00 84.44 292 LYS A N 1
ATOM 2221 C CA . LYS A 1 292 ? 13.360 1.505 8.896 1.00 84.44 292 LYS A CA 1
ATOM 2222 C C . LYS A 1 292 ? 12.309 0.408 8.735 1.00 84.44 292 LYS A C 1
ATOM 2224 O O . LYS A 1 292 ? 12.569 -0.614 8.096 1.00 84.44 292 LYS A O 1
ATOM 2229 N N . TYR A 1 293 ? 11.121 0.634 9.280 1.00 86.25 293 TYR A N 1
ATOM 2230 C CA . TYR A 1 293 ? 9.980 -0.267 9.176 1.00 86.25 293 TYR A CA 1
ATOM 2231 C C . TYR A 1 293 ? 8.933 0.317 8.222 1.00 86.25 293 TYR A C 1
ATOM 2233 O O . TYR A 1 293 ? 8.302 1.325 8.545 1.00 86.25 293 TYR A O 1
ATOM 2241 N N . PRO A 1 294 ? 8.723 -0.298 7.043 1.00 86.81 294 PRO A N 1
ATOM 2242 C CA . PRO A 1 294 ? 7.613 0.063 6.179 1.00 86.81 294 PRO A CA 1
ATOM 2243 C C . PRO A 1 294 ? 6.316 -0.512 6.757 1.00 86.81 294 PRO A C 1
ATOM 2245 O O . PRO A 1 294 ? 6.105 -1.726 6.775 1.00 86.81 294 PRO A O 1
ATOM 2248 N N . LEU A 1 295 ? 5.434 0.368 7.213 1.00 88.56 295 LEU A N 1
ATOM 2249 C CA . LEU A 1 295 ? 4.038 0.058 7.481 1.00 88.56 295 LEU A CA 1
ATOM 2250 C C . LEU A 1 295 ? 3.295 0.107 6.145 1.00 88.56 295 LEU A C 1
ATOM 2252 O O . LEU A 1 295 ? 3.423 1.076 5.400 1.00 88.56 295 LEU A O 1
ATOM 2256 N N . ALA A 1 296 ? 2.553 -0.944 5.812 1.00 89.00 296 ALA A N 1
ATOM 2257 C CA . ALA A 1 296 ? 1.920 -1.078 4.505 1.00 89.00 296 ALA A CA 1
ATOM 2258 C C . ALA A 1 296 ? 0.490 -1.591 4.657 1.00 89.00 296 ALA A C 1
ATOM 2260 O O . ALA A 1 296 ? 0.297 -2.773 4.935 1.00 89.00 296 ALA A O 1
ATOM 2261 N N . ASP A 1 297 ? -0.495 -0.713 4.485 1.00 91.38 297 ASP A N 1
ATOM 2262 C CA . ASP A 1 297 ? -1.912 -1.075 4.471 1.00 91.38 297 ASP A CA 1
ATOM 2263 C C . ASP A 1 297 ? -2.751 -0.030 3.723 1.00 91.38 297 ASP A C 1
ATOM 2265 O O . ASP A 1 297 ? -2.531 1.173 3.871 1.00 91.38 297 ASP A O 1
ATOM 2269 N N . TYR A 1 298 ? -3.724 -0.474 2.921 1.00 91.00 298 TYR A N 1
ATOM 2270 C CA . TYR A 1 298 ? -4.586 0.432 2.151 1.00 91.00 298 TYR A CA 1
ATOM 2271 C C . TYR A 1 298 ? -5.511 1.272 3.030 1.00 91.00 298 TYR A C 1
ATOM 2273 O O . TYR A 1 298 ? -6.010 2.288 2.558 1.00 91.00 298 TYR A O 1
ATOM 2281 N N . ALA A 1 299 ? -5.721 0.894 4.295 1.00 91.88 299 ALA A N 1
ATOM 2282 C CA . ALA A 1 299 ? -6.402 1.763 5.251 1.00 91.88 299 ALA A CA 1
ATOM 2283 C C . ALA A 1 299 ? -5.680 3.115 5.422 1.00 91.88 299 ALA A C 1
ATOM 2285 O O . ALA A 1 299 ? -6.331 4.119 5.682 1.00 91.88 299 ALA A O 1
ATOM 2286 N N . MET A 1 300 ? -4.355 3.160 5.226 1.00 93.31 300 MET A N 1
ATOM 2287 C CA . MET A 1 300 ? -3.541 4.378 5.344 1.00 93.31 300 MET A CA 1
ATOM 2288 C C . MET A 1 300 ? -3.433 5.184 4.040 1.00 93.31 300 MET A C 1
ATOM 2290 O O . MET A 1 300 ? -2.678 6.158 3.977 1.00 93.31 300 MET A O 1
ATOM 2294 N N . THR A 1 301 ? -4.128 4.779 2.974 1.00 96.31 301 THR A N 1
ATOM 2295 C CA . THR A 1 301 ? -4.153 5.550 1.728 1.00 96.31 301 THR A CA 1
ATOM 2296 C C . THR A 1 301 ? -4.843 6.899 1.976 1.00 96.31 301 THR A C 1
ATOM 2298 O O . THR A 1 301 ? -5.932 6.918 2.554 1.00 96.31 301 THR A O 1
ATOM 2301 N N . PRO A 1 302 ? -4.250 8.035 1.556 1.00 97.56 302 PRO A N 1
ATOM 2302 C CA . PRO A 1 302 ? -4.889 9.339 1.709 1.00 97.56 302 PRO A CA 1
ATOM 2303 C C . PRO A 1 302 ? -6.267 9.399 1.039 1.00 97.56 302 PRO A C 1
ATOM 2305 O O . PRO A 1 302 ? -6.513 8.754 0.020 1.00 97.56 302 PRO A O 1
ATOM 2308 N N . HIS A 1 303 ? -7.166 10.208 1.596 1.00 97.31 303 HIS A N 1
ATOM 2309 C CA . HIS A 1 303 ? -8.494 10.439 1.022 1.00 97.31 303 HIS A CA 1
ATOM 2310 C C . HIS A 1 303 ? -8.430 11.371 -0.187 1.00 97.31 303 HIS A C 1
ATOM 2312 O O . HIS A 1 303 ? -9.239 11.258 -1.111 1.00 97.31 303 HIS A O 1
ATOM 2318 N N . VAL A 1 304 ? -7.484 12.309 -0.156 1.00 98.06 304 VAL A N 1
ATOM 2319 C CA . VAL A 1 304 ? -7.213 13.255 -1.234 1.00 98.06 304 VAL A CA 1
ATOM 2320 C C . VAL A 1 304 ? -5.705 13.391 -1.407 1.00 98.06 304 VAL A C 1
ATOM 2322 O O . VAL A 1 304 ? -4.979 13.525 -0.421 1.00 98.06 304 VAL A O 1
ATOM 2325 N N . ALA A 1 305 ? -5.246 13.403 -2.654 1.00 98.44 305 ALA A N 1
ATOM 2326 C CA . ALA A 1 305 ? -3.891 13.804 -3.017 1.00 98.44 305 ALA A CA 1
ATOM 2327 C C . ALA A 1 305 ? -3.948 15.081 -3.871 1.00 98.44 305 ALA A C 1
ATOM 2329 O O . ALA A 1 305 ? -4.753 15.150 -4.799 1.00 98.44 305 ALA A O 1
ATOM 2330 N N . ILE A 1 306 ? -3.116 16.082 -3.565 1.00 98.31 306 ILE A N 1
ATOM 2331 C CA . ILE A 1 306 ? -3.049 17.357 -4.304 1.00 98.31 306 ILE A CA 1
ATOM 2332 C C . ILE A 1 306 ? -1.627 17.578 -4.826 1.00 98.31 306 ILE A C 1
ATOM 2334 O O . ILE A 1 306 ? -0.729 17.948 -4.074 1.00 98.31 306 ILE A O 1
ATOM 2338 N N . ILE A 1 307 ? -1.434 17.354 -6.119 1.00 98.19 307 ILE A N 1
ATOM 2339 C CA . ILE A 1 307 ? -0.159 17.367 -6.834 1.00 98.19 307 ILE A CA 1
ATOM 2340 C C . ILE A 1 307 ? -0.010 18.742 -7.505 1.00 98.19 307 ILE A C 1
ATOM 2342 O O . ILE A 1 307 ? -0.302 18.909 -8.691 1.00 98.19 307 ILE A O 1
ATOM 2346 N N . ASP A 1 308 ? 0.403 19.757 -6.738 1.00 97.56 308 ASP A N 1
ATOM 2347 C CA . ASP A 1 308 ? 0.654 21.109 -7.264 1.00 97.56 308 ASP A CA 1
ATOM 2348 C C . ASP A 1 308 ? 2.155 21.315 -7.556 1.00 97.56 308 ASP A C 1
ATOM 2350 O O . ASP A 1 308 ? 2.959 21.484 -6.629 1.00 97.56 308 ASP A O 1
ATOM 2354 N N . PRO A 1 309 ? 2.572 21.360 -8.834 1.00 96.25 309 PRO A N 1
ATOM 2355 C CA . PRO A 1 309 ? 3.979 21.476 -9.202 1.00 96.25 309 PRO A CA 1
ATOM 2356 C C . PRO A 1 309 ? 4.623 22.801 -8.782 1.00 96.25 309 PRO A C 1
ATOM 2358 O O . PRO A 1 309 ? 5.852 22.849 -8.658 1.00 96.25 309 PRO A O 1
ATOM 2361 N N . ASN A 1 310 ? 3.843 23.850 -8.485 1.00 94.50 310 ASN A N 1
ATOM 2362 C CA . ASN A 1 310 ? 4.380 25.117 -7.980 1.00 94.50 310 ASN A CA 1
ATOM 2363 C C . ASN A 1 310 ? 5.145 24.933 -6.662 1.00 94.50 310 ASN A C 1
ATOM 2365 O O . ASN A 1 310 ? 6.096 25.667 -6.388 1.00 94.50 310 ASN A O 1
ATOM 2369 N N . LEU A 1 311 ? 4.782 23.918 -5.871 1.00 93.31 311 LEU A N 1
ATOM 2370 C CA . LEU A 1 311 ? 5.439 23.587 -4.606 1.00 93.31 311 LEU A CA 1
ATOM 2371 C C . LEU A 1 311 ? 6.830 22.960 -4.790 1.00 93.31 311 LEU A C 1
ATOM 2373 O O . LEU A 1 311 ? 7.588 22.858 -3.828 1.00 93.31 311 LEU A O 1
ATOM 2377 N N . THR A 1 312 ? 7.187 22.566 -6.017 1.00 94.25 312 THR A N 1
ATOM 2378 C CA . THR A 1 312 ? 8.459 21.893 -6.333 1.00 94.25 312 THR A CA 1
ATOM 2379 C C . THR A 1 312 ? 9.505 22.815 -6.967 1.00 94.25 312 THR A C 1
ATOM 2381 O O . THR A 1 312 ? 10.665 22.428 -7.125 1.00 94.25 312 THR A O 1
ATOM 2384 N N . MET A 1 313 ? 9.127 24.048 -7.316 1.00 92.38 313 MET A N 1
ATOM 2385 C CA . MET A 1 313 ? 9.963 24.971 -8.098 1.00 92.38 313 MET A CA 1
ATOM 2386 C C . MET A 1 313 ? 11.259 25.376 -7.383 1.00 92.38 313 MET A C 1
ATOM 2388 O O . MET A 1 313 ? 12.267 25.655 -8.029 1.00 92.38 313 MET A O 1
ATOM 2392 N N . THR A 1 314 ? 11.257 25.377 -6.049 1.00 90.81 314 THR A N 1
ATOM 2393 C CA . THR A 1 314 ? 12.401 25.768 -5.209 1.00 90.81 314 THR A CA 1
ATOM 2394 C C . THR A 1 314 ? 13.282 24.589 -4.788 1.00 90.81 314 THR A C 1
ATOM 2396 O O . THR A 1 314 ? 14.279 24.783 -4.090 1.00 90.81 314 THR A O 1
ATOM 2399 N N . VAL A 1 315 ? 12.952 23.359 -5.202 1.00 92.50 315 VAL A N 1
ATOM 2400 C CA . VAL A 1 315 ? 13.691 22.156 -4.798 1.00 92.50 315 VAL A CA 1
ATOM 2401 C C . VAL A 1 315 ? 15.095 22.158 -5.429 1.00 92.50 315 VAL A C 1
ATOM 2403 O O . VAL A 1 315 ? 15.210 22.275 -6.651 1.00 92.50 315 VAL A O 1
ATOM 2406 N N . PRO A 1 316 ? 16.186 21.986 -4.657 1.00 94.12 316 PRO A N 1
ATOM 2407 C CA . PRO A 1 316 ? 17.546 22.000 -5.199 1.00 94.12 316 PRO A CA 1
ATOM 2408 C C . PRO A 1 316 ? 17.803 20.910 -6.249 1.00 94.12 316 PRO A C 1
ATOM 2410 O O . PRO A 1 316 ? 17.210 19.830 -6.199 1.00 94.12 316 PRO A O 1
ATOM 2413 N N . ALA A 1 317 ? 18.752 21.151 -7.159 1.00 97.00 317 ALA A N 1
ATOM 2414 C CA . ALA A 1 317 ? 19.102 20.215 -8.234 1.00 97.00 317 ALA A CA 1
ATOM 2415 C C . ALA A 1 317 ? 19.500 18.820 -7.715 1.00 97.00 317 ALA A C 1
ATOM 2417 O O . ALA A 1 317 ? 19.028 17.815 -8.238 1.00 97.00 317 ALA A O 1
ATOM 2418 N N . ALA A 1 318 ? 20.291 18.748 -6.636 1.00 96.38 318 ALA A N 1
ATOM 2419 C CA . ALA A 1 318 ? 20.703 17.477 -6.033 1.00 96.38 318 ALA A CA 1
ATOM 2420 C C . ALA A 1 318 ? 19.509 16.656 -5.511 1.00 96.38 318 ALA A C 1
ATOM 2422 O O . ALA A 1 318 ? 19.414 15.463 -5.783 1.00 96.38 318 ALA A O 1
ATOM 2423 N N . VAL A 1 319 ? 18.564 17.305 -4.821 1.00 94.75 319 VAL A N 1
ATOM 2424 C CA . VAL A 1 319 ? 17.340 16.648 -4.330 1.00 94.75 319 VAL A CA 1
ATOM 2425 C C . VAL A 1 319 ? 16.446 16.247 -5.499 1.00 94.75 319 VAL A C 1
ATOM 2427 O O . VAL A 1 319 ? 15.870 15.166 -5.483 1.00 94.75 319 VAL A O 1
ATOM 2430 N N . THR A 1 320 ? 16.364 17.083 -6.535 1.00 97.25 320 THR A N 1
ATOM 2431 C CA . THR A 1 320 ? 15.605 16.799 -7.763 1.00 97.25 320 THR A CA 1
ATOM 2432 C C . THR A 1 320 ? 16.141 15.556 -8.472 1.00 97.25 320 THR A C 1
ATOM 2434 O O . THR A 1 320 ? 15.358 14.707 -8.883 1.00 97.25 320 THR A O 1
ATOM 2437 N N . ALA A 1 321 ? 17.465 15.413 -8.563 1.00 97.88 321 ALA A N 1
ATOM 2438 C CA . ALA A 1 321 ? 18.104 14.237 -9.140 1.00 97.88 321 ALA A CA 1
ATOM 2439 C C . ALA A 1 321 ? 17.844 12.983 -8.296 1.00 97.88 321 ALA A C 1
ATOM 2441 O O . ALA A 1 321 ? 17.363 11.987 -8.829 1.00 97.88 321 ALA A O 1
ATOM 2442 N N . ASP A 1 322 ? 18.101 13.045 -6.983 1.00 97.25 322 ASP A N 1
ATOM 2443 C CA . ASP A 1 322 ? 17.892 11.903 -6.090 1.00 97.25 322 ASP A CA 1
ATOM 2444 C C . ASP A 1 322 ? 16.416 11.451 -6.134 1.00 97.25 322 ASP A C 1
ATOM 2446 O O . ASP A 1 322 ? 16.134 10.286 -6.399 1.00 97.25 322 ASP A O 1
ATOM 2450 N N . THR A 1 323 ? 15.462 12.370 -5.959 1.00 96.56 323 THR A N 1
ATOM 2451 C CA . THR A 1 323 ? 14.020 12.053 -5.971 1.00 96.56 323 THR A CA 1
ATOM 2452 C C . THR A 1 323 ? 13.518 11.587 -7.336 1.00 96.56 323 THR A C 1
ATOM 2454 O O . THR A 1 323 ? 12.782 10.610 -7.402 1.00 96.56 323 THR A O 1
ATOM 2457 N N . GLY A 1 324 ? 13.961 12.188 -8.440 1.00 97.94 324 GLY A N 1
ATOM 2458 C CA . GLY A 1 324 ? 13.579 11.732 -9.776 1.00 97.94 324 GLY A CA 1
ATOM 2459 C C . GLY A 1 324 ? 14.106 10.337 -10.122 1.00 97.94 324 GLY A C 1
ATOM 2460 O O . GLY A 1 324 ? 13.419 9.560 -10.784 1.00 97.94 324 GLY A O 1
ATOM 2461 N N . MET A 1 325 ? 15.299 9.982 -9.640 1.00 98.25 325 MET A N 1
ATOM 2462 C CA . MET A 1 325 ? 15.822 8.621 -9.787 1.00 98.25 325 MET A CA 1
ATOM 2463 C C . MET A 1 325 ? 15.069 7.602 -8.927 1.00 98.25 325 MET A C 1
ATOM 2465 O O . MET A 1 325 ? 14.977 6.432 -9.301 1.00 98.25 325 MET A O 1
ATOM 2469 N N . ASP A 1 326 ? 14.496 8.042 -7.809 1.00 98.12 326 ASP A N 1
ATOM 2470 C CA . ASP A 1 326 ? 13.579 7.243 -6.997 1.00 98.12 326 ASP A CA 1
ATOM 2471 C C . ASP A 1 326 ? 12.305 6.894 -7.776 1.00 98.12 326 ASP A C 1
ATOM 2473 O O . ASP A 1 326 ? 11.916 5.731 -7.840 1.00 98.12 326 ASP A O 1
ATOM 2477 N N . VAL A 1 327 ? 11.726 7.869 -8.494 1.00 98.56 327 VAL A N 1
ATOM 2478 C CA . VAL A 1 327 ? 10.594 7.636 -9.415 1.00 98.56 327 VAL A CA 1
ATOM 2479 C C . VAL A 1 327 ? 10.934 6.561 -10.447 1.00 98.56 327 VAL A C 1
ATOM 2481 O O . VAL A 1 327 ? 10.119 5.674 -10.715 1.00 98.56 327 VAL A O 1
ATOM 2484 N N . LEU A 1 328 ? 12.146 6.608 -11.012 1.00 98.56 328 LEU A N 1
ATOM 2485 C CA . LEU A 1 328 ? 12.595 5.593 -11.961 1.00 98.56 328 LEU A CA 1
ATOM 2486 C C . LEU A 1 328 ? 12.678 4.211 -11.306 1.00 98.56 328 LEU A C 1
ATOM 2488 O O . LEU A 1 328 ? 12.191 3.237 -11.879 1.00 98.56 328 LEU A O 1
ATOM 2492 N N . ALA A 1 329 ? 13.258 4.125 -10.106 1.00 98.38 329 ALA A N 1
ATOM 2493 C CA . ALA A 1 329 ? 13.344 2.879 -9.350 1.00 98.38 329 ALA A CA 1
ATOM 2494 C C . ALA A 1 329 ? 11.948 2.306 -9.058 1.00 98.38 329 ALA A C 1
ATOM 2496 O O . ALA A 1 329 ? 11.709 1.126 -9.317 1.00 98.38 329 ALA A O 1
ATOM 2497 N N . HIS A 1 330 ? 11.017 3.146 -8.589 1.00 98.44 330 HIS A N 1
ATOM 2498 C CA . HIS A 1 330 ? 9.627 2.776 -8.332 1.00 98.44 330 HIS A CA 1
ATOM 2499 C C . HIS A 1 330 ? 8.970 2.159 -9.566 1.00 98.44 330 HIS A C 1
ATOM 2501 O O . HIS A 1 330 ? 8.435 1.053 -9.503 1.00 98.44 330 HIS A O 1
ATOM 2507 N N . ALA A 1 331 ? 9.035 2.852 -10.702 1.00 98.62 331 ALA A N 1
ATOM 2508 C CA . ALA A 1 331 ? 8.368 2.415 -11.917 1.00 98.62 331 ALA A CA 1
ATOM 2509 C C . ALA A 1 331 ? 9.009 1.150 -12.517 1.00 98.62 331 ALA A C 1
ATOM 2511 O O . ALA A 1 331 ? 8.300 0.222 -12.909 1.00 98.62 331 ALA A O 1
ATOM 2512 N N . VAL A 1 332 ? 10.343 1.068 -12.537 1.00 98.50 332 VAL A N 1
ATOM 2513 C CA . VAL A 1 332 ? 11.071 -0.102 -13.051 1.00 98.50 332 VAL A CA 1
ATOM 2514 C C . VAL A 1 332 ? 10.781 -1.346 -12.209 1.00 98.50 332 VAL A C 1
ATOM 2516 O O . VAL A 1 332 ? 10.500 -2.408 -12.768 1.00 98.50 332 VAL A O 1
ATOM 2519 N N . GLU A 1 333 ? 10.812 -1.236 -10.878 1.00 98.31 333 GLU A N 1
ATOM 2520 C CA . GLU A 1 333 ? 10.505 -2.367 -10.000 1.00 98.31 333 GLU A CA 1
ATOM 2521 C C . GLU A 1 333 ? 9.029 -2.763 -10.047 1.00 98.31 333 GLU A C 1
ATOM 2523 O O . GLU A 1 333 ? 8.730 -3.956 -10.119 1.00 98.31 333 GLU A O 1
ATOM 2528 N N . ALA A 1 334 ? 8.113 -1.792 -10.080 1.00 98.25 334 ALA A N 1
ATOM 2529 C CA . ALA A 1 334 ? 6.685 -2.059 -10.218 1.00 98.25 334 ALA A CA 1
ATOM 2530 C C . ALA A 1 334 ? 6.377 -2.812 -11.522 1.00 98.25 334 ALA A C 1
ATOM 2532 O O . ALA A 1 334 ? 5.616 -3.781 -11.505 1.00 98.25 334 ALA A O 1
ATOM 2533 N N . TYR A 1 335 ? 7.008 -2.426 -12.638 1.00 98.44 335 TYR A N 1
ATOM 2534 C CA . TYR A 1 335 ? 6.786 -3.067 -13.936 1.00 98.44 335 TYR A CA 1
ATOM 2535 C C . TYR A 1 335 ? 7.266 -4.520 -13.966 1.00 98.44 335 TYR A C 1
ATOM 2537 O O . TYR A 1 335 ? 6.597 -5.390 -14.520 1.00 98.44 335 TYR A O 1
ATOM 2545 N N . VAL A 1 336 ? 8.424 -4.818 -13.373 1.00 97.31 336 VAL A N 1
ATOM 2546 C CA . VAL A 1 336 ? 9.001 -6.178 -13.373 1.00 97.31 336 VAL A CA 1
ATOM 2547 C C . VAL A 1 336 ? 8.585 -7.025 -12.169 1.00 97.31 336 VAL A C 1
ATOM 2549 O O . VAL A 1 336 ? 9.000 -8.180 -12.051 1.00 97.31 336 VAL A O 1
ATOM 2552 N N . SER A 1 337 ? 7.742 -6.480 -11.291 1.00 95.94 337 SER A N 1
ATOM 2553 C CA . SER A 1 337 ? 7.240 -7.164 -10.106 1.00 95.94 337 SER A CA 1
ATOM 2554 C C . SER A 1 337 ? 6.446 -8.425 -10.451 1.00 95.94 337 SER A C 1
ATOM 2556 O O . SER A 1 337 ? 5.682 -8.495 -11.417 1.00 95.94 337 SER A O 1
ATOM 2558 N N . VAL A 1 338 ? 6.542 -9.436 -9.588 1.00 93.62 338 VAL A N 1
ATOM 2559 C CA . VAL A 1 338 ? 5.738 -10.666 -9.696 1.00 93.62 338 VAL A CA 1
ATOM 2560 C C . VAL A 1 338 ? 4.238 -10.408 -9.505 1.00 93.62 338 VAL A C 1
ATOM 2562 O O . VAL A 1 338 ? 3.406 -11.211 -9.943 1.00 93.62 338 VAL A O 1
ATOM 2565 N N . VAL A 1 339 ? 3.875 -9.281 -8.882 1.00 92.81 339 VAL A N 1
ATOM 2566 C CA . VAL A 1 339 ? 2.481 -8.863 -8.697 1.00 92.81 339 VAL A CA 1
ATOM 2567 C C . VAL A 1 339 ? 2.022 -7.804 -9.711 1.00 92.81 339 VAL A C 1
ATOM 2569 O O . VAL A 1 339 ? 0.865 -7.394 -9.633 1.00 92.81 339 VAL A O 1
ATOM 2572 N N . ALA A 1 340 ? 2.834 -7.467 -10.718 1.00 95.56 340 ALA A N 1
ATOM 2573 C CA . ALA A 1 340 ? 2.463 -6.576 -11.821 1.00 95.56 340 ALA A CA 1
ATOM 2574 C C . ALA A 1 340 ? 1.172 -7.012 -12.551 1.00 95.56 340 ALA A C 1
ATOM 2576 O O . ALA A 1 340 ? 0.744 -8.181 -12.511 1.00 95.56 340 ALA A O 1
ATOM 2577 N N . SER A 1 341 ? 0.493 -6.057 -13.178 1.00 95.69 341 SER A N 1
ATOM 2578 C CA . SER A 1 341 ? -0.824 -6.244 -13.784 1.00 95.69 341 SER A CA 1
ATOM 2579 C C . SER A 1 341 ? -1.071 -5.261 -14.918 1.00 95.69 341 SER A C 1
ATOM 2581 O O . SER A 1 341 ? -0.480 -4.187 -14.956 1.00 95.69 341 SER A O 1
ATOM 2583 N N . ASP A 1 342 ? -2.055 -5.577 -15.752 1.00 96.81 342 ASP A N 1
ATOM 2584 C CA . ASP A 1 342 ? -2.465 -4.737 -16.880 1.00 96.81 342 ASP A CA 1
ATOM 2585 C C . ASP A 1 342 ? -2.936 -3.329 -16.445 1.00 96.81 342 ASP A C 1
ATOM 2587 O O . ASP A 1 342 ? -2.949 -2.405 -17.249 1.00 96.81 342 ASP A O 1
ATOM 2591 N N . TYR A 1 343 ? -3.273 -3.142 -15.160 1.00 97.94 343 TYR A N 1
ATOM 2592 C CA . TYR A 1 343 ? -3.633 -1.846 -14.573 1.00 97.94 343 TYR A CA 1
ATOM 2593 C C . TYR A 1 343 ? -2.420 -1.022 -14.117 1.00 97.94 343 TYR A C 1
ATOM 2595 O O . TYR A 1 343 ? -2.469 0.204 -14.114 1.00 97.94 343 TYR A O 1
ATOM 2603 N N . THR A 1 344 ? -1.334 -1.678 -13.700 1.00 98.25 344 THR A N 1
ATOM 2604 C CA . THR A 1 344 ? -0.131 -1.015 -13.162 1.00 98.25 344 THR A CA 1
ATOM 2605 C C . THR A 1 344 ? 0.920 -0.771 -14.236 1.00 98.25 344 THR A C 1
ATOM 2607 O O . THR A 1 344 ? 1.667 0.201 -14.161 1.00 98.25 344 THR A O 1
ATOM 2610 N N . ASP A 1 345 ? 0.969 -1.645 -15.238 1.00 98.38 345 ASP A N 1
ATOM 2611 C CA . ASP A 1 345 ? 1.994 -1.658 -16.278 1.00 98.38 345 ASP A CA 1
ATOM 2612 C C . ASP A 1 345 ? 2.013 -0.373 -17.124 1.00 98.38 345 ASP A C 1
ATOM 2614 O O . ASP A 1 345 ? 3.092 0.211 -17.266 1.00 98.38 345 ASP A O 1
ATOM 2618 N N . PRO A 1 346 ? 0.868 0.150 -17.618 1.00 98.50 346 PRO A N 1
ATOM 2619 C CA . PRO A 1 346 ? 0.861 1.395 -18.386 1.00 98.50 346 PRO A CA 1
ATOM 2620 C C . PRO A 1 346 ? 1.324 2.601 -17.563 1.00 98.50 346 PRO A C 1
ATOM 2622 O O . PRO A 1 346 ? 2.019 3.468 -18.087 1.00 98.50 346 PRO A O 1
ATOM 2625 N N . LEU A 1 347 ? 0.978 2.640 -16.271 1.00 98.62 347 LEU A N 1
ATOM 2626 C CA . LEU A 1 347 ? 1.385 3.709 -15.357 1.00 98.62 347 LEU A CA 1
ATOM 2627 C C . LEU A 1 347 ? 2.903 3.695 -15.162 1.00 98.62 347 LEU A C 1
ATOM 2629 O O . LEU A 1 347 ? 3.559 4.718 -15.341 1.00 98.62 347 LEU A O 1
ATOM 2633 N N . ALA A 1 348 ? 3.476 2.523 -14.879 1.00 98.69 348 ALA A N 1
ATOM 2634 C CA . ALA A 1 348 ? 4.917 2.369 -14.725 1.00 98.69 348 ALA A CA 1
ATOM 2635 C C . ALA A 1 348 ? 5.678 2.772 -16.002 1.00 98.69 348 ALA A C 1
ATOM 2637 O O . ALA A 1 348 ? 6.602 3.581 -15.938 1.00 98.69 348 ALA A O 1
ATOM 2638 N N . LEU A 1 349 ? 5.264 2.281 -17.175 1.00 98.62 349 LEU A N 1
ATOM 2639 C CA . LEU A 1 349 ? 5.900 2.644 -18.447 1.00 98.62 349 LEU A CA 1
ATOM 2640 C C . LEU A 1 349 ? 5.777 4.140 -18.758 1.00 98.62 349 LEU A C 1
ATOM 2642 O O . LEU A 1 349 ? 6.737 4.754 -19.231 1.00 98.62 349 LEU A O 1
ATOM 2646 N N . HIS A 1 350 ? 4.621 4.745 -18.472 1.00 98.69 350 HIS A N 1
ATOM 2647 C CA . HIS A 1 350 ? 4.424 6.174 -18.685 1.00 98.69 350 HIS A CA 1
ATOM 2648 C C . HIS A 1 350 ? 5.295 7.018 -17.747 1.00 98.69 350 HIS A C 1
ATOM 2650 O O . HIS A 1 350 ? 5.940 7.958 -18.211 1.00 98.69 350 HIS A O 1
ATOM 2656 N N . ALA A 1 351 ? 5.398 6.647 -16.466 1.00 98.69 351 ALA A N 1
ATOM 2657 C CA . ALA A 1 351 ? 6.298 7.302 -15.521 1.00 98.69 351 ALA A CA 1
ATOM 2658 C C . ALA A 1 351 ? 7.764 7.206 -15.974 1.00 98.69 351 ALA A C 1
ATOM 2660 O O . ALA A 1 351 ? 8.457 8.219 -15.988 1.00 98.69 351 ALA A O 1
ATOM 2661 N N . ILE A 1 352 ? 8.220 6.029 -16.427 1.00 98.69 352 ILE A N 1
ATOM 2662 C CA . ILE A 1 352 ? 9.578 5.849 -16.972 1.00 98.69 352 ILE A CA 1
ATOM 2663 C C . ILE A 1 352 ? 9.816 6.808 -18.141 1.00 98.69 352 ILE A C 1
ATOM 2665 O O . ILE A 1 352 ? 10.813 7.527 -18.150 1.00 98.69 352 ILE A O 1
ATOM 2669 N N . LYS A 1 353 ? 8.889 6.867 -19.104 1.00 98.62 353 LYS A N 1
ATOM 2670 C CA . LYS A 1 353 ? 8.998 7.774 -20.251 1.00 98.62 353 LYS A CA 1
ATOM 2671 C C . LYS A 1 353 ? 9.146 9.234 -19.809 1.00 98.62 353 LYS A C 1
ATOM 2673 O O . LYS A 1 353 ? 10.074 9.906 -20.253 1.00 98.62 353 LYS A O 1
ATOM 2678 N N . LEU A 1 354 ? 8.278 9.703 -18.910 1.00 98.62 354 LEU A N 1
ATOM 2679 C CA . LEU A 1 354 ? 8.327 11.076 -18.400 1.00 98.62 354 LEU A CA 1
ATOM 2680 C C . LEU A 1 354 ? 9.648 11.377 -17.682 1.00 98.62 354 LEU A C 1
ATOM 2682 O O . LEU A 1 354 ? 10.210 12.452 -17.875 1.00 98.62 354 LEU A O 1
ATOM 2686 N N . VAL A 1 355 ? 10.170 10.430 -16.895 1.00 98.56 355 VAL A N 1
ATOM 2687 C CA . VAL A 1 355 ? 11.462 10.587 -16.214 1.00 98.56 355 VAL A CA 1
ATOM 2688 C C . VAL A 1 355 ? 12.594 10.767 -17.225 1.00 98.56 355 VAL A C 1
ATOM 2690 O O . VAL A 1 355 ? 13.375 11.709 -17.097 1.00 98.56 355 VAL A O 1
ATOM 2693 N N . PHE A 1 356 ? 12.671 9.923 -18.257 1.00 98.31 356 PHE A N 1
ATOM 2694 C CA . PHE A 1 356 ? 13.706 10.040 -19.290 1.00 98.31 356 PHE A CA 1
ATOM 2695 C C . PHE A 1 356 ? 13.604 11.348 -20.091 1.00 98.31 356 PHE A C 1
ATOM 2697 O O . PHE A 1 356 ? 14.632 11.927 -20.441 1.00 98.31 356 PHE A O 1
ATOM 2704 N N . GLU A 1 357 ? 12.390 11.831 -20.362 1.00 98.06 357 GLU A N 1
ATOM 2705 C CA . GLU A 1 357 ? 12.160 13.063 -21.128 1.00 98.06 357 GLU A CA 1
ATOM 2706 C C . GLU A 1 357 ? 12.414 14.339 -20.301 1.00 98.06 357 GLU A C 1
ATOM 2708 O O . GLU A 1 357 ? 12.951 15.318 -20.826 1.00 98.06 357 GLU A O 1
ATOM 2713 N N . HIS A 1 358 ? 12.063 14.345 -19.010 1.00 98.44 358 HIS A N 1
ATOM 2714 C CA . HIS A 1 358 ? 11.969 15.582 -18.224 1.00 98.44 358 HIS A CA 1
ATOM 2715 C C . HIS A 1 358 ? 12.918 15.683 -17.027 1.00 98.44 358 HIS A C 1
ATOM 2717 O O . HIS A 1 358 ? 13.251 16.807 -16.641 1.00 98.44 358 HIS A O 1
ATOM 2723 N N . LEU A 1 359 ? 13.415 14.579 -16.455 1.00 98.31 359 LEU A N 1
ATOM 2724 C CA . LEU A 1 359 ? 14.309 14.649 -15.291 1.00 98.31 359 LEU A CA 1
ATOM 2725 C C . LEU A 1 359 ? 15.599 15.439 -15.574 1.00 98.31 359 LEU A C 1
ATOM 2727 O O . LEU A 1 359 ? 15.919 16.324 -14.777 1.00 98.31 359 LEU A O 1
ATOM 2731 N N . PRO A 1 360 ? 16.320 15.222 -16.698 1.00 98.12 360 PRO A N 1
ATOM 2732 C CA . PRO A 1 360 ? 17.531 15.994 -16.980 1.00 98.12 360 PRO A CA 1
ATOM 2733 C C . PRO A 1 360 ? 17.261 17.502 -17.052 1.00 98.12 360 PRO A C 1
ATOM 2735 O O . PRO A 1 360 ? 18.050 18.303 -16.554 1.00 98.12 360 PRO A O 1
ATOM 2738 N N . GLN A 1 361 ? 16.115 17.892 -17.621 1.00 97.81 361 GLN A N 1
ATOM 2739 C CA . GLN A 1 361 ? 15.693 19.290 -17.720 1.00 97.81 361 GLN A CA 1
ATOM 2740 C C . GLN A 1 361 ? 15.344 19.874 -16.348 1.00 97.81 361 GLN A C 1
ATOM 2742 O O . GLN A 1 361 ? 15.774 20.979 -16.037 1.00 97.81 361 GLN A O 1
ATOM 2747 N N . ALA A 1 362 ? 14.629 19.131 -15.500 1.00 97.31 362 ALA A N 1
ATOM 2748 C CA . ALA A 1 362 ? 14.285 19.573 -14.149 1.00 97.31 362 ALA A CA 1
ATOM 2749 C C . ALA A 1 362 ? 15.522 19.739 -13.243 1.00 97.31 362 ALA A C 1
ATOM 2751 O O . ALA A 1 362 ? 15.528 20.604 -12.369 1.00 97.31 362 ALA A O 1
ATOM 2752 N N . VAL A 1 363 ? 16.573 18.936 -13.452 1.00 97.50 363 VAL A N 1
ATOM 2753 C CA . VAL A 1 363 ? 17.838 19.032 -12.702 1.00 97.50 363 VAL A CA 1
ATOM 2754 C C . VAL A 1 363 ? 18.694 20.200 -13.192 1.00 97.50 363 VAL A C 1
ATOM 2756 O O . VAL A 1 363 ? 19.151 21.003 -12.378 1.00 97.50 363 VAL A O 1
ATOM 2759 N N . ASN A 1 364 ? 18.902 20.314 -14.507 1.00 97.31 364 ASN A N 1
ATOM 2760 C CA . ASN A 1 364 ? 19.785 21.330 -15.092 1.00 97.31 364 ASN A CA 1
ATOM 2761 C C . ASN A 1 364 ? 19.138 22.724 -15.143 1.00 97.31 364 ASN A C 1
ATOM 2763 O O . ASN A 1 364 ? 19.831 23.738 -15.068 1.00 97.31 364 ASN A O 1
ATOM 2767 N N . HIS A 1 365 ? 17.810 22.780 -15.244 1.00 95.00 365 HIS A N 1
ATOM 2768 C CA . HIS A 1 365 ? 17.021 24.004 -15.339 1.00 95.00 365 HIS A CA 1
ATOM 2769 C C . HIS A 1 365 ? 15.865 23.957 -14.332 1.00 95.00 365 HIS A C 1
ATOM 2771 O O . HIS A 1 365 ? 14.703 23.796 -14.696 1.00 95.00 365 HIS A O 1
ATOM 2777 N N . GLY A 1 366 ? 16.182 24.122 -13.044 1.00 90.06 366 GLY A N 1
ATOM 2778 C CA . GLY A 1 366 ? 15.225 23.968 -11.938 1.00 90.06 366 GLY A CA 1
ATOM 2779 C C . GLY A 1 366 ? 13.993 24.885 -11.969 1.00 90.06 366 GLY A C 1
ATOM 2780 O O . GLY A 1 366 ? 13.029 24.604 -11.260 1.00 90.06 366 GLY A O 1
ATOM 2781 N N . THR A 1 367 ? 14.004 25.937 -12.793 1.00 92.75 367 THR A N 1
ATOM 2782 C CA . THR A 1 367 ? 12.883 26.859 -13.041 1.00 92.75 367 THR A CA 1
ATOM 2783 C C . THR A 1 367 ? 12.026 26.478 -14.255 1.00 92.75 367 THR A C 1
ATOM 2785 O O . THR A 1 367 ? 11.055 27.170 -14.556 1.00 92.75 367 THR A O 1
ATOM 2788 N N . ASN A 1 368 ? 12.352 25.394 -14.966 1.00 96.56 368 ASN A N 1
ATOM 2789 C CA . ASN A 1 368 ? 11.549 24.891 -16.076 1.00 96.56 368 ASN A CA 1
ATOM 2790 C C . ASN A 1 368 ? 10.237 24.292 -15.542 1.00 96.56 368 ASN A C 1
ATOM 2792 O O . ASN A 1 368 ? 10.204 23.147 -15.086 1.00 96.56 368 ASN A O 1
ATOM 2796 N N . ALA A 1 369 ? 9.163 25.081 -15.614 1.00 97.00 369 ALA A N 1
ATOM 2797 C CA . ALA A 1 369 ? 7.851 24.725 -15.080 1.00 97.00 369 ALA A CA 1
ATOM 2798 C C . ALA A 1 369 ? 7.300 23.420 -15.677 1.00 97.00 369 ALA A C 1
ATOM 2800 O O . ALA A 1 369 ? 6.841 22.562 -14.930 1.00 97.00 369 ALA A O 1
ATOM 2801 N N . LEU A 1 370 ? 7.432 23.221 -16.994 1.00 98.00 370 LEU A N 1
ATOM 2802 C CA . LEU A 1 370 ? 6.960 22.004 -17.659 1.00 98.00 370 LEU A CA 1
ATOM 2803 C C . LEU A 1 370 ? 7.719 20.768 -17.163 1.00 98.00 370 LEU A C 1
ATOM 2805 O O . LEU A 1 370 ? 7.114 19.742 -16.866 1.00 98.00 370 LEU A O 1
ATOM 2809 N N . ALA A 1 371 ? 9.048 20.849 -17.046 1.00 97.94 371 ALA A N 1
ATOM 2810 C CA . ALA A 1 371 ? 9.842 19.723 -16.561 1.00 97.94 371 ALA A CA 1
ATOM 2811 C C . ALA A 1 371 ? 9.516 19.379 -15.096 1.00 97.94 371 ALA A C 1
ATOM 2813 O O . ALA A 1 371 ? 9.417 18.202 -14.746 1.00 97.94 371 ALA A O 1
ATOM 2814 N N . ARG A 1 372 ? 9.302 20.398 -14.252 1.00 97.75 372 ARG A N 1
ATOM 2815 C CA . ARG A 1 372 ? 8.868 20.236 -12.856 1.00 97.75 372 ARG A CA 1
ATOM 2816 C C . ARG A 1 372 ? 7.501 19.576 -12.757 1.00 97.75 372 ARG A C 1
ATOM 2818 O O . ARG A 1 372 ? 7.365 18.593 -12.034 1.00 97.75 372 ARG A O 1
ATOM 2825 N N . GLU A 1 373 ? 6.534 20.060 -13.529 1.00 98.44 373 GLU A N 1
ATOM 2826 C CA . GLU A 1 373 ? 5.184 19.504 -13.620 1.00 98.44 373 GLU A CA 1
ATOM 2827 C C . GLU A 1 373 ? 5.205 18.038 -14.050 1.00 98.44 373 GLU A C 1
ATOM 2829 O O . GLU A 1 373 ? 4.682 17.176 -13.342 1.00 98.44 373 GLU A O 1
ATOM 2834 N N . LYS A 1 374 ? 5.878 17.718 -15.161 1.00 98.56 374 LYS A N 1
ATOM 2835 C CA . LYS A 1 374 ? 5.936 16.340 -15.658 1.00 98.56 374 LYS A CA 1
ATOM 2836 C C . LYS A 1 374 ? 6.655 15.398 -14.701 1.00 98.56 374 LYS A C 1
ATOM 2838 O O . LYS A 1 374 ? 6.198 14.270 -14.540 1.00 98.56 374 LYS A O 1
ATOM 2843 N N . MET A 1 375 ? 7.705 15.847 -14.013 1.00 98.50 375 MET A N 1
ATOM 2844 C CA . MET A 1 375 ? 8.349 15.042 -12.969 1.00 98.50 375 MET A CA 1
ATOM 2845 C C . MET A 1 375 ? 7.465 14.842 -11.739 1.00 98.50 375 MET A C 1
ATOM 2847 O O . MET A 1 375 ? 7.475 13.759 -11.153 1.00 98.50 375 MET A O 1
ATOM 2851 N N . HIS A 1 376 ? 6.702 15.861 -11.342 1.00 98.31 376 HIS A N 1
ATOM 2852 C CA . HIS A 1 376 ? 5.780 15.755 -10.215 1.00 98.31 376 HIS A CA 1
ATOM 2853 C C . HIS A 1 376 ? 4.650 14.765 -10.517 1.00 98.31 376 HIS A C 1
ATOM 2855 O O . HIS A 1 376 ? 4.417 13.844 -9.738 1.00 98.31 376 HIS A O 1
ATOM 2861 N N . ASN A 1 377 ? 4.075 14.842 -11.719 1.00 98.69 377 ASN A N 1
ATOM 2862 C CA . ASN A 1 377 ? 3.104 13.865 -12.204 1.00 98.69 377 ASN A CA 1
ATOM 2863 C C . ASN A 1 377 ? 3.716 12.458 -12.326 1.00 98.69 377 ASN A C 1
ATOM 2865 O O . ASN A 1 377 ? 3.103 11.485 -11.894 1.00 98.69 377 ASN A O 1
ATOM 2869 N N . ALA A 1 378 ? 4.937 12.326 -12.860 1.00 98.75 378 ALA A N 1
ATOM 2870 C CA . ALA A 1 378 ? 5.616 11.034 -12.988 1.00 98.75 378 ALA A CA 1
ATOM 2871 C C . ALA A 1 378 ? 5.813 10.340 -11.631 1.00 98.75 378 ALA A C 1
ATOM 2873 O O . ALA A 1 378 ? 5.605 9.131 -11.533 1.00 98.75 378 ALA A O 1
ATOM 2874 N N . SER A 1 379 ? 6.160 11.103 -10.587 1.00 98.56 379 SER A N 1
ATOM 2875 C CA . SER A 1 379 ? 6.274 10.609 -9.208 1.00 98.56 379 SER A CA 1
ATOM 2876 C C . SER A 1 379 ? 4.973 9.968 -8.731 1.00 98.56 379 SER A C 1
ATOM 2878 O O . SER A 1 379 ? 4.970 8.818 -8.288 1.00 98.56 379 SER A O 1
ATOM 2880 N N . THR A 1 380 ? 3.853 10.675 -8.871 1.00 98.62 380 THR A N 1
ATOM 2881 C CA . THR A 1 380 ? 2.542 10.175 -8.443 1.00 98.62 380 THR A CA 1
ATOM 2882 C C . THR A 1 380 ? 2.078 8.989 -9.289 1.00 98.62 380 THR A C 1
ATOM 2884 O O . THR A 1 380 ? 1.582 8.002 -8.749 1.00 98.62 380 THR A O 1
ATOM 2887 N N . ILE A 1 381 ? 2.297 9.019 -10.606 1.00 98.81 381 ILE A N 1
ATOM 2888 C CA . ILE A 1 381 ? 1.958 7.909 -11.513 1.00 98.81 381 ILE A CA 1
ATOM 2889 C C . ILE A 1 381 ? 2.746 6.643 -11.142 1.00 98.81 381 ILE A C 1
ATOM 2891 O O . ILE A 1 381 ? 2.171 5.552 -11.083 1.00 98.81 381 ILE A O 1
ATOM 2895 N N . ALA A 1 382 ? 4.042 6.771 -10.832 1.00 98.69 382 ALA A N 1
ATOM 2896 C CA . ALA A 1 382 ? 4.831 5.662 -10.304 1.00 98.69 382 ALA A CA 1
ATOM 2897 C C . ALA A 1 382 ? 4.258 5.169 -8.964 1.00 98.69 382 ALA A C 1
ATOM 2899 O O . ALA A 1 382 ? 4.111 3.960 -8.779 1.00 98.69 382 ALA A O 1
ATOM 2900 N N . GLY A 1 383 ? 3.846 6.090 -8.084 1.00 98.00 383 GLY A N 1
ATOM 2901 C CA . GLY A 1 383 ? 3.102 5.826 -6.847 1.00 98.00 383 GLY A CA 1
ATOM 2902 C C . GLY A 1 383 ? 1.875 4.933 -7.038 1.00 98.00 383 GLY A C 1
ATOM 2903 O O . GLY A 1 383 ? 1.732 3.907 -6.371 1.00 98.00 383 GLY A O 1
ATOM 2904 N N . MET A 1 384 ? 1.020 5.271 -8.004 1.00 98.56 384 MET A N 1
ATOM 2905 C CA . MET A 1 384 ? -0.177 4.493 -8.348 1.00 98.56 384 MET A CA 1
ATOM 2906 C C . MET A 1 384 ? 0.167 3.081 -8.852 1.00 98.56 384 MET A C 1
ATOM 2908 O O . MET A 1 384 ? -0.580 2.127 -8.602 1.00 98.56 384 MET A O 1
ATOM 2912 N N . ALA A 1 385 ? 1.304 2.922 -9.537 1.00 98.44 385 ALA A N 1
ATOM 2913 C CA . ALA A 1 385 ? 1.794 1.619 -9.968 1.00 98.44 385 ALA A CA 1
ATOM 2914 C C . ALA A 1 385 ? 2.310 0.796 -8.777 1.00 98.44 385 ALA A C 1
ATOM 2916 O O . ALA A 1 385 ? 1.786 -0.287 -8.503 1.00 98.44 385 ALA A O 1
ATOM 2917 N N . PHE A 1 386 ? 3.299 1.302 -8.032 1.00 97.50 386 PHE A N 1
ATOM 2918 C CA . PHE A 1 386 ? 3.960 0.525 -6.981 1.00 97.50 386 PHE A CA 1
ATOM 2919 C C . PHE A 1 386 ? 3.093 0.339 -5.736 1.00 97.50 386 PHE A C 1
ATOM 2921 O O . PHE A 1 386 ? 3.253 -0.653 -5.028 1.00 97.50 386 PHE A O 1
ATOM 2928 N N . THR A 1 387 ? 2.103 1.203 -5.486 1.00 96.38 387 THR A N 1
ATOM 2929 C CA . THR A 1 387 ? 1.144 0.934 -4.411 1.00 96.38 387 THR A CA 1
ATOM 2930 C C . THR A 1 387 ? 0.327 -0.326 -4.660 1.00 96.38 387 THR A C 1
ATOM 2932 O O . THR A 1 387 ? -0.225 -0.846 -3.702 1.00 96.38 387 THR A O 1
ATOM 2935 N N . ASN A 1 388 ? 0.241 -0.835 -5.894 1.00 96.56 388 ASN A N 1
ATOM 2936 C CA . ASN A 1 388 ? -0.504 -2.048 -6.252 1.00 96.56 388 ASN A CA 1
ATOM 2937 C C . ASN A 1 388 ? 0.414 -3.195 -6.714 1.00 96.56 388 ASN A C 1
ATOM 2939 O O . ASN A 1 388 ? 0.114 -4.366 -6.477 1.00 96.56 388 ASN A O 1
ATOM 2943 N N . ALA A 1 389 ? 1.544 -2.867 -7.344 1.00 95.75 389 ALA A N 1
ATOM 2944 C CA . ALA A 1 389 ? 2.552 -3.819 -7.805 1.00 95.75 389 ALA A CA 1
ATOM 2945 C C . ALA A 1 389 ? 3.713 -4.023 -6.809 1.00 95.75 389 ALA A C 1
ATOM 2947 O O . ALA A 1 389 ? 4.612 -4.822 -7.072 1.00 95.75 389 ALA A O 1
ATOM 2948 N N . PHE A 1 390 ? 3.694 -3.345 -5.659 1.00 94.75 390 PHE A N 1
ATOM 2949 C CA . PHE A 1 390 ? 4.801 -3.307 -4.702 1.00 94.75 390 PHE A CA 1
ATOM 2950 C C . PHE A 1 390 ? 6.132 -2.919 -5.376 1.00 94.75 390 PHE A C 1
ATOM 2952 O O . PHE A 1 390 ? 6.168 -2.388 -6.487 1.00 94.75 390 PHE A O 1
ATOM 2959 N N . LEU A 1 391 ? 7.230 -3.145 -4.662 1.00 95.44 391 LEU A N 1
ATOM 2960 C CA . LEU A 1 391 ? 8.593 -2.876 -5.104 1.00 95.44 391 LEU A CA 1
ATOM 2961 C C . LEU A 1 391 ? 9.396 -4.181 -5.092 1.00 95.44 391 LEU A C 1
ATOM 2963 O O . LEU A 1 391 ? 8.840 -5.269 -4.908 1.00 95.44 391 LEU A O 1
ATOM 2967 N N . GLY A 1 392 ? 10.703 -4.087 -5.299 1.00 94.81 392 GLY A N 1
ATOM 2968 C CA . GLY A 1 392 ? 11.595 -5.236 -5.323 1.00 94.81 392 GLY A CA 1
ATOM 2969 C C . GLY A 1 392 ? 12.800 -5.069 -4.405 1.00 94.81 392 GLY A C 1
ATOM 2970 O O . GLY A 1 392 ? 12.793 -4.343 -3.407 1.00 94.81 392 GLY A O 1
ATOM 2971 N N . ILE A 1 393 ? 13.850 -5.819 -4.730 1.00 95.31 393 ILE A N 1
ATOM 2972 C CA . ILE A 1 393 ? 15.067 -5.868 -3.922 1.00 95.31 393 ILE A CA 1
ATOM 2973 C C . ILE A 1 393 ? 15.899 -4.583 -4.016 1.00 95.31 393 ILE A C 1
ATOM 2975 O O . ILE A 1 393 ? 16.742 -4.377 -3.145 1.00 95.31 393 ILE A O 1
ATOM 2979 N N . ASN A 1 394 ? 15.670 -3.719 -5.014 1.00 97.31 394 ASN A N 1
ATOM 2980 C CA . ASN A 1 394 ? 16.357 -2.432 -5.118 1.00 97.31 394 ASN A CA 1
ATOM 2981 C C . ASN A 1 394 ? 16.074 -1.589 -3.877 1.00 97.31 394 ASN A C 1
ATOM 2983 O O . ASN A 1 394 ? 17.007 -1.206 -3.174 1.00 97.31 394 ASN A O 1
ATOM 2987 N N . HIS A 1 395 ? 14.792 -1.423 -3.541 1.00 95.44 395 HIS A N 1
ATOM 2988 C CA . HIS A 1 395 ? 14.379 -0.694 -2.344 1.00 95.44 395 HIS A CA 1
ATOM 2989 C C . HIS A 1 395 ? 14.809 -1.392 -1.056 1.00 95.44 395 HIS A C 1
ATOM 2991 O O . HIS A 1 395 ? 15.223 -0.724 -0.110 1.00 95.44 395 HIS A O 1
ATOM 2997 N N . CYS A 1 396 ? 14.786 -2.732 -1.008 1.00 92.56 396 CYS A N 1
ATOM 2998 C CA . CYS A 1 396 ? 15.308 -3.462 0.151 1.00 92.56 396 CYS A CA 1
ATOM 2999 C C . CYS A 1 396 ? 16.779 -3.116 0.422 1.00 92.56 396 CYS A C 1
ATOM 3001 O O . CYS A 1 396 ? 17.133 -2.821 1.561 1.00 92.56 396 CYS A O 1
ATOM 3003 N N . LEU A 1 397 ? 17.628 -3.126 -0.609 1.00 95.19 397 LEU A N 1
ATOM 3004 C CA . LEU A 1 397 ? 19.041 -2.770 -0.480 1.00 95.19 397 LEU A CA 1
ATOM 3005 C C . LEU A 1 397 ? 19.216 -1.278 -0.174 1.00 95.19 397 LEU A C 1
ATOM 3007 O O . LEU A 1 397 ? 20.001 -0.928 0.705 1.00 95.19 397 LEU A O 1
ATOM 3011 N N . ALA A 1 398 ? 18.454 -0.407 -0.839 1.00 93.19 398 ALA A N 1
ATOM 3012 C CA . ALA A 1 398 ? 18.508 1.036 -0.631 1.00 93.19 398 ALA A CA 1
ATOM 3013 C C . ALA A 1 398 ? 18.119 1.443 0.799 1.00 93.19 398 ALA A C 1
ATOM 3015 O O . ALA A 1 398 ? 18.760 2.322 1.371 1.00 93.19 398 ALA A O 1
ATOM 3016 N N . HIS A 1 399 ? 17.126 0.789 1.414 1.00 89.31 399 HIS A N 1
ATOM 3017 C CA . HIS A 1 399 ? 16.767 1.023 2.816 1.00 89.31 399 HIS A CA 1
ATOM 3018 C C . HIS A 1 399 ? 17.914 0.695 3.771 1.00 89.31 399 HIS A C 1
ATOM 3020 O O . HIS A 1 399 ? 18.186 1.484 4.674 1.00 89.31 399 HIS A O 1
ATOM 3026 N N . ILE A 1 400 ? 18.605 -0.430 3.561 1.00 89.19 400 ILE A N 1
ATOM 3027 C CA . ILE A 1 400 ? 19.747 -0.817 4.397 1.00 89.19 400 ILE A CA 1
ATOM 3028 C C . ILE A 1 400 ? 20.916 0.147 4.184 1.00 89.19 400 ILE A C 1
ATOM 3030 O O . ILE A 1 400 ? 21.450 0.672 5.153 1.00 89.19 400 ILE A O 1
ATOM 3034 N N . LEU A 1 401 ? 21.267 0.457 2.932 1.00 91.62 401 LEU A N 1
ATOM 3035 C CA . LEU A 1 401 ? 22.332 1.417 2.623 1.00 91.62 401 LEU A CA 1
ATOM 3036 C C . LEU A 1 401 ? 22.050 2.803 3.217 1.00 91.62 401 LEU A C 1
ATOM 3038 O O . LEU A 1 401 ? 22.938 3.414 3.808 1.00 91.62 401 LEU A O 1
ATOM 3042 N N . GLY A 1 402 ? 20.813 3.285 3.084 1.00 88.12 402 GLY A N 1
ATOM 3043 C CA . GLY A 1 402 ? 20.393 4.569 3.634 1.00 88.12 402 GLY A CA 1
ATOM 3044 C C . GLY A 1 402 ? 20.428 4.592 5.161 1.00 88.12 402 GLY A C 1
ATOM 3045 O O . GLY A 1 402 ? 20.911 5.561 5.734 1.00 88.12 402 GLY A O 1
ATOM 3046 N N . ALA A 1 403 ? 19.981 3.523 5.825 1.00 85.19 403 ALA A N 1
ATOM 3047 C CA . ALA A 1 403 ? 20.018 3.427 7.283 1.00 85.19 403 ALA A CA 1
ATOM 3048 C C . ALA A 1 403 ? 21.450 3.306 7.834 1.00 85.19 403 ALA A C 1
ATOM 3050 O O . ALA A 1 403 ? 21.780 3.956 8.819 1.00 85.19 403 ALA A O 1
ATOM 3051 N N . THR A 1 404 ? 22.311 2.503 7.200 1.00 88.38 404 THR A N 1
ATOM 3052 C CA . THR A 1 404 ? 23.680 2.243 7.678 1.00 88.38 404 THR A CA 1
ATOM 3053 C C . THR A 1 404 ? 24.646 3.389 7.386 1.00 88.38 404 THR A C 1
ATOM 3055 O O . THR A 1 404 ? 25.509 3.680 8.209 1.00 88.38 404 THR A O 1
ATOM 3058 N N . PHE A 1 405 ? 24.534 4.026 6.218 1.00 91.06 405 PHE A N 1
ATOM 3059 C CA . PHE A 1 405 ? 25.508 5.019 5.747 1.00 91.06 405 PHE A CA 1
ATOM 3060 C C . PHE A 1 405 ? 24.934 6.433 5.624 1.00 91.06 405 PHE A C 1
ATOM 3062 O O . PHE A 1 405 ? 25.620 7.324 5.127 1.00 91.06 405 PHE A O 1
ATOM 3069 N N . HIS A 1 406 ? 23.679 6.643 6.033 1.00 88.19 406 HIS A N 1
ATOM 3070 C CA . HIS A 1 406 ? 22.978 7.928 5.926 1.00 88.19 406 HIS A CA 1
ATOM 3071 C C . HIS A 1 406 ? 22.955 8.486 4.490 1.00 88.19 406 HIS A C 1
ATOM 3073 O O . HIS A 1 406 ? 23.016 9.694 4.261 1.00 88.19 406 HIS A O 1
ATOM 3079 N N . ILE A 1 407 ? 22.874 7.588 3.501 1.00 91.69 407 ILE A N 1
ATOM 3080 C CA . ILE A 1 407 ? 22.774 7.946 2.083 1.00 91.69 407 ILE A CA 1
ATOM 3081 C C . ILE A 1 407 ? 21.310 8.298 1.759 1.00 91.69 407 ILE A C 1
ATOM 3083 O O . ILE A 1 407 ? 20.417 7.517 2.100 1.00 91.69 407 ILE A O 1
ATOM 3087 N N . PRO A 1 408 ? 21.036 9.419 1.061 1.00 90.94 408 PRO A N 1
ATOM 3088 C CA . PRO A 1 408 ? 19.686 9.759 0.612 1.00 90.94 408 PRO A CA 1
ATOM 3089 C C . PRO A 1 408 ? 19.032 8.635 -0.201 1.00 90.94 408 PRO A C 1
ATOM 3091 O O . PRO A 1 408 ? 19.686 7.998 -1.028 1.00 90.94 408 PRO A O 1
ATOM 3094 N N . HIS A 1 409 ? 17.731 8.416 0.003 1.00 91.44 409 HIS A N 1
ATOM 3095 C CA . HIS A 1 409 ? 17.016 7.240 -0.507 1.00 91.44 409 HIS A CA 1
ATOM 3096 C C . HIS A 1 409 ? 17.162 7.030 -2.022 1.00 91.44 409 HIS A C 1
ATOM 3098 O O . HIS A 1 409 ? 17.680 6.001 -2.456 1.00 91.44 409 HIS A O 1
ATOM 3104 N N . GLY A 1 410 ? 16.816 8.037 -2.825 1.00 93.50 410 GLY A N 1
ATOM 3105 C CA . GLY A 1 410 ? 16.909 7.947 -4.283 1.00 93.50 410 GLY A CA 1
ATOM 3106 C C . GLY A 1 410 ? 18.340 7.770 -4.811 1.00 93.50 410 GLY A C 1
ATOM 3107 O O . GLY A 1 410 ? 18.570 7.087 -5.814 1.00 93.50 410 GLY A O 1
ATOM 3108 N N . ARG A 1 411 ? 19.341 8.281 -4.081 1.00 95.56 411 ARG A N 1
ATOM 3109 C CA . ARG A 1 411 ? 20.756 8.033 -4.387 1.00 95.56 411 ARG A CA 1
ATOM 3110 C C . ARG A 1 411 ? 21.136 6.584 -4.125 1.00 95.56 411 ARG A C 1
ATOM 3112 O O . ARG A 1 411 ? 21.777 5.961 -4.967 1.00 95.56 411 ARG A O 1
ATOM 3119 N N . ALA A 1 412 ? 20.720 6.036 -2.985 1.00 95.81 412 ALA A N 1
ATOM 3120 C CA . ALA A 1 412 ? 20.935 4.630 -2.664 1.00 95.81 412 ALA A CA 1
ATOM 3121 C C . ALA A 1 412 ? 20.264 3.721 -3.707 1.00 95.81 412 ALA A C 1
ATOM 3123 O O . ALA A 1 412 ? 20.916 2.813 -4.219 1.00 95.81 412 ALA A O 1
ATOM 3124 N N . ASN A 1 413 ? 19.021 4.026 -4.099 1.00 97.19 413 ASN A N 1
ATOM 3125 C CA . ASN A 1 413 ? 18.312 3.331 -5.176 1.00 97.19 413 ASN A CA 1
ATOM 3126 C C . ASN A 1 413 ? 19.084 3.377 -6.503 1.00 97.19 413 ASN A C 1
ATOM 3128 O O . ASN A 1 413 ? 19.201 2.351 -7.171 1.00 97.19 413 ASN A O 1
ATOM 3132 N N . SER A 1 414 ? 19.662 4.528 -6.856 1.00 96.75 414 SER A N 1
ATOM 3133 C CA . SER A 1 414 ? 20.470 4.694 -8.074 1.00 96.75 414 SER A CA 1
ATOM 3134 C C . SER A 1 414 ? 21.733 3.828 -8.077 1.00 96.75 414 SER A C 1
ATOM 3136 O O . SER A 1 414 ? 22.061 3.222 -9.096 1.00 96.75 414 SER A O 1
ATOM 3138 N N . LEU A 1 415 ? 22.431 3.733 -6.938 1.00 97.00 415 LEU A N 1
ATOM 3139 C CA . LEU A 1 415 ? 23.679 2.970 -6.813 1.00 97.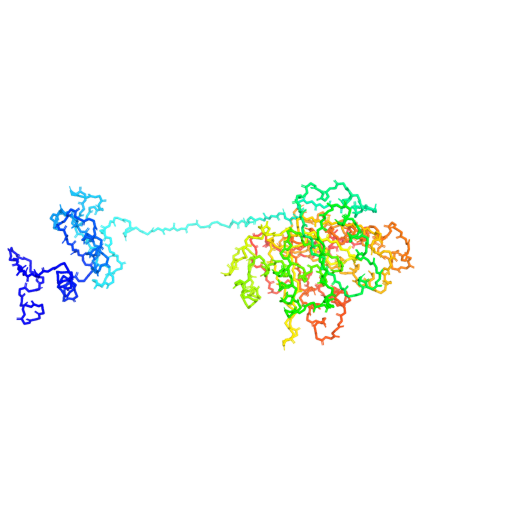00 415 LEU A CA 1
ATOM 3140 C C . LEU A 1 415 ? 23.483 1.466 -7.055 1.00 97.00 415 LEU A C 1
ATOM 3142 O O . LEU A 1 415 ? 24.364 0.814 -7.618 1.00 97.00 415 LEU A O 1
ATOM 3146 N N . VAL A 1 416 ? 22.339 0.909 -6.646 1.00 97.62 416 VAL A N 1
ATOM 3147 C CA . VAL A 1 416 ? 22.060 -0.535 -6.748 1.00 97.62 416 VAL A CA 1
ATOM 3148 C C . VAL A 1 416 ? 21.215 -0.933 -7.964 1.00 97.62 416 VAL A C 1
ATOM 3150 O O . VAL A 1 416 ? 21.144 -2.119 -8.286 1.00 97.62 416 VAL A O 1
ATOM 3153 N N . MET A 1 417 ? 20.649 0.024 -8.702 1.00 97.81 417 MET A N 1
ATOM 3154 C CA . MET A 1 417 ? 19.710 -0.248 -9.799 1.00 97.81 417 MET A CA 1
ATOM 3155 C C . MET A 1 417 ? 20.287 -1.145 -10.892 1.00 97.81 417 MET A C 1
ATOM 3157 O O . MET A 1 417 ? 19.699 -2.165 -11.246 1.00 97.81 417 MET A O 1
ATOM 3161 N N . ILE A 1 418 ? 21.470 -0.808 -11.407 1.00 97.50 418 ILE A N 1
ATOM 3162 C CA . ILE A 1 418 ? 22.122 -1.573 -12.479 1.00 97.50 418 ILE A CA 1
ATOM 3163 C C . ILE A 1 418 ? 22.409 -3.027 -12.059 1.00 97.50 418 ILE A C 1
ATOM 3165 O O . ILE A 1 418 ? 22.018 -3.940 -12.797 1.00 97.50 418 ILE A O 1
ATOM 3169 N N . PRO A 1 419 ? 23.081 -3.302 -10.919 1.00 97.56 419 PRO A N 1
ATOM 3170 C CA . PRO A 1 419 ? 23.311 -4.681 -10.500 1.00 97.56 419 PRO A CA 1
ATOM 3171 C C . PRO A 1 419 ? 22.008 -5.434 -10.197 1.00 97.56 419 PRO A C 1
ATOM 3173 O O . PRO A 1 419 ? 21.926 -6.618 -10.521 1.00 97.56 419 PRO A O 1
ATOM 3176 N N . VAL A 1 420 ? 20.975 -4.770 -9.665 1.00 97.88 420 VAL A N 1
ATOM 3177 C CA . VAL A 1 420 ? 19.662 -5.392 -9.417 1.00 97.88 420 VAL A CA 1
ATOM 3178 C C . VAL A 1 420 ? 18.953 -5.773 -10.717 1.00 97.88 420 VAL A C 1
ATOM 3180 O O . VAL A 1 420 ? 18.462 -6.897 -10.824 1.00 97.88 420 VAL A O 1
ATOM 3183 N N . ILE A 1 421 ? 18.950 -4.904 -11.733 1.00 97.81 421 ILE A N 1
ATOM 3184 C CA . ILE A 1 421 ? 18.380 -5.219 -13.054 1.00 97.81 421 ILE A CA 1
ATOM 3185 C C . ILE A 1 421 ? 19.074 -6.450 -13.647 1.00 97.81 421 ILE A C 1
ATOM 3187 O O . ILE A 1 421 ? 18.407 -7.393 -14.070 1.00 97.81 421 ILE A O 1
ATOM 3191 N N . ARG A 1 422 ? 20.414 -6.487 -13.621 1.00 96.56 422 ARG A N 1
ATOM 3192 C CA . ARG A 1 422 ? 21.196 -7.634 -14.117 1.00 96.56 422 ARG A CA 1
ATOM 3193 C C . ARG A 1 422 ? 20.899 -8.915 -13.342 1.00 96.56 422 ARG A C 1
ATOM 3195 O O . ARG A 1 422 ? 20.769 -9.975 -13.948 1.00 96.56 422 ARG A O 1
ATOM 3202 N N . TYR A 1 423 ? 20.771 -8.819 -12.020 1.00 96.25 423 TYR A N 1
ATOM 3203 C CA . TYR A 1 423 ? 20.415 -9.949 -11.168 1.00 96.25 423 TYR A CA 1
ATOM 3204 C C . TYR A 1 423 ? 19.025 -10.496 -11.513 1.00 96.25 423 TYR A C 1
ATOM 3206 O O . TYR A 1 423 ? 18.892 -11.685 -11.800 1.00 96.25 423 TYR A O 1
ATOM 3214 N N . ASN A 1 424 ? 18.006 -9.636 -11.562 1.00 95.62 424 ASN A N 1
ATOM 3215 C CA . ASN A 1 424 ? 16.631 -10.035 -11.866 1.00 95.62 424 ASN A CA 1
ATOM 3216 C C . ASN A 1 424 ? 16.481 -10.576 -13.298 1.00 95.62 424 ASN A C 1
ATOM 3218 O O . ASN A 1 424 ? 15.692 -11.490 -13.523 1.00 95.62 424 ASN A O 1
ATOM 3222 N N . ALA A 1 425 ? 17.236 -10.037 -14.261 1.00 94.81 425 ALA A N 1
ATOM 3223 C CA . ALA A 1 425 ? 17.234 -10.495 -15.651 1.00 94.81 425 ALA A CA 1
ATOM 3224 C C . ALA A 1 425 ? 17.982 -11.826 -15.870 1.00 94.81 425 ALA A C 1
ATOM 3226 O O . ALA A 1 425 ? 17.860 -12.428 -16.939 1.00 94.81 425 ALA A O 1
ATOM 3227 N N . SER A 1 426 ? 18.769 -12.287 -14.894 1.00 93.56 426 SER A N 1
ATOM 3228 C CA . SER A 1 426 ? 19.488 -13.559 -14.981 1.00 93.56 426 SER A CA 1
ATOM 3229 C C . SER A 1 426 ? 18.563 -14.765 -14.771 1.00 93.56 426 SER A C 1
ATOM 3231 O O . SER A 1 426 ? 17.450 -14.641 -14.257 1.00 93.56 426 SER A O 1
ATOM 3233 N N . LEU A 1 427 ? 19.027 -15.960 -15.156 1.00 90.44 427 LEU A N 1
ATOM 3234 C CA . LEU A 1 427 ? 18.325 -17.204 -14.837 1.00 90.44 427 LEU A CA 1
ATOM 3235 C C . LEU A 1 427 ? 18.264 -17.381 -13.310 1.00 90.44 427 LEU A C 1
ATOM 3237 O O . LEU A 1 427 ? 19.309 -17.521 -12.665 1.00 90.44 427 LEU A O 1
ATOM 3241 N N . PRO A 1 428 ? 17.063 -17.382 -12.708 1.00 89.38 428 PRO A N 1
ATOM 3242 C CA . PRO A 1 428 ? 16.953 -17.351 -11.263 1.00 89.38 428 PRO A CA 1
ATOM 3243 C C . PRO A 1 428 ? 17.327 -18.704 -10.656 1.00 89.38 428 PRO A C 1
ATOM 3245 O O . PRO A 1 428 ? 16.802 -19.745 -11.046 1.00 89.38 428 PRO A O 1
ATOM 3248 N N . LYS A 1 429 ? 18.165 -18.682 -9.614 1.00 90.75 429 LYS A N 1
ATOM 3249 C CA . LYS A 1 429 ? 18.419 -19.861 -8.762 1.00 90.75 429 LYS A CA 1
ATOM 3250 C C . LYS A 1 429 ? 17.243 -20.183 -7.832 1.00 90.75 429 LYS A C 1
ATOM 3252 O O . LYS A 1 429 ? 17.149 -21.290 -7.315 1.00 90.75 429 LYS A O 1
ATOM 3257 N N . LYS A 1 430 ? 16.365 -19.204 -7.587 1.00 87.88 430 LYS A N 1
ATOM 3258 C CA . LYS A 1 430 ? 15.183 -19.322 -6.728 1.00 87.88 430 LYS A CA 1
ATOM 3259 C C . LYS A 1 430 ? 13.987 -18.656 -7.396 1.00 87.88 430 LYS A C 1
ATOM 3261 O O . LYS A 1 430 ? 14.081 -17.518 -7.841 1.00 87.88 430 LYS A O 1
ATOM 3266 N N . PHE A 1 431 ? 12.862 -19.361 -7.434 1.00 86.00 431 PHE A N 1
ATOM 3267 C CA . PHE A 1 431 ? 11.622 -18.879 -8.031 1.00 86.00 431 PHE A CA 1
ATOM 3268 C C . PHE A 1 431 ? 10.665 -18.368 -6.950 1.00 86.00 431 PHE A C 1
ATOM 3270 O O . PHE A 1 431 ? 10.480 -19.026 -5.924 1.00 86.00 431 PHE A O 1
ATOM 3277 N N . VAL A 1 432 ? 10.051 -17.202 -7.165 1.00 86.19 432 VAL A N 1
ATOM 3278 C CA . VAL A 1 432 ? 9.006 -16.703 -6.263 1.00 86.19 432 VAL A CA 1
ATOM 3279 C C . VAL A 1 432 ? 7.735 -17.511 -6.500 1.00 86.19 432 VAL A C 1
ATOM 3281 O O . VAL A 1 432 ? 7.195 -17.525 -7.605 1.00 86.19 432 VAL A O 1
ATOM 3284 N N . ALA A 1 433 ? 7.246 -18.180 -5.457 1.00 83.94 433 ALA A N 1
ATOM 3285 C CA . ALA A 1 433 ? 6.033 -18.985 -5.514 1.00 83.94 433 ALA A CA 1
ATOM 3286 C C . ALA A 1 433 ? 4.779 -18.093 -5.529 1.00 83.94 433 ALA A C 1
ATOM 3288 O O . ALA A 1 433 ? 4.097 -17.947 -4.519 1.00 83.94 433 ALA A O 1
ATOM 3289 N N . TYR A 1 434 ? 4.481 -17.482 -6.679 1.00 86.56 434 TYR A N 1
ATOM 3290 C CA . TYR A 1 434 ? 3.288 -16.659 -6.873 1.00 86.56 434 TYR A CA 1
ATOM 3291 C C . TYR A 1 434 ? 2.368 -17.255 -7.953 1.00 86.56 434 TYR A C 1
ATOM 3293 O O . TYR A 1 434 ? 2.824 -17.485 -9.075 1.00 86.56 434 TYR A O 1
ATOM 3301 N N . PRO A 1 435 ? 1.063 -17.484 -7.694 1.00 86.44 435 PRO A N 1
ATOM 3302 C CA . PRO A 1 435 ? 0.194 -18.209 -8.623 1.00 86.44 435 PRO A CA 1
ATOM 3303 C C . PRO A 1 435 ? 0.020 -17.596 -10.017 1.00 86.44 435 PRO A C 1
ATOM 3305 O O . PRO A 1 435 ? -0.309 -18.343 -10.935 1.00 86.44 435 PRO A O 1
ATOM 3308 N N . LYS A 1 436 ? 0.251 -16.292 -10.234 1.00 86.38 436 LYS A N 1
ATOM 3309 C CA . LYS A 1 436 ? 0.262 -15.698 -11.594 1.00 86.38 436 LYS A CA 1
ATOM 3310 C C . LYS A 1 436 ? 1.642 -15.785 -12.265 1.00 86.38 436 LYS A C 1
ATOM 3312 O O . LYS A 1 436 ? 1.725 -15.832 -13.487 1.00 86.38 436 LYS A O 1
ATOM 3317 N N . TYR A 1 437 ? 2.717 -15.861 -11.481 1.00 89.31 437 TYR A N 1
ATOM 3318 C CA . TYR A 1 437 ? 4.091 -15.928 -11.974 1.00 89.31 437 TYR A CA 1
ATOM 3319 C C . TYR A 1 437 ? 4.406 -17.377 -12.373 1.00 89.31 437 TYR A C 1
ATOM 3321 O O . TYR A 1 437 ? 4.559 -18.258 -11.529 1.00 89.31 437 TYR A O 1
ATOM 3329 N N . ARG A 1 438 ? 4.379 -17.674 -13.678 1.00 86.50 438 ARG A N 1
ATOM 3330 C CA . ARG A 1 438 ? 4.554 -19.046 -14.205 1.00 86.50 438 ARG A CA 1
ATOM 3331 C C . ARG A 1 438 ? 5.991 -19.358 -14.588 1.00 86.50 438 ARG A C 1
ATOM 3333 O O . ARG A 1 438 ? 6.444 -20.470 -14.349 1.00 86.50 438 ARG A O 1
ATOM 3340 N N . VAL A 1 439 ? 6.661 -18.389 -15.195 1.00 90.56 439 VAL A N 1
ATOM 3341 C CA . VAL A 1 439 ? 8.026 -18.489 -15.708 1.00 90.56 439 VAL A CA 1
ATOM 3342 C C . VAL A 1 439 ? 8.762 -17.185 -15.405 1.00 90.56 439 VAL A C 1
ATOM 3344 O O . VAL A 1 439 ? 8.105 -16.150 -15.252 1.00 90.56 439 VAL A O 1
ATOM 3347 N N . PRO A 1 440 ? 10.100 -17.204 -15.299 1.00 91.44 440 PRO A N 1
ATOM 3348 C CA . PRO A 1 440 ? 10.875 -15.982 -15.154 1.00 91.44 440 PRO A CA 1
ATOM 3349 C C . PRO A 1 440 ? 10.645 -15.049 -16.348 1.00 91.44 440 PRO A C 1
ATOM 3351 O O . PRO A 1 440 ? 10.985 -15.392 -17.475 1.00 91.44 440 PRO A O 1
ATOM 3354 N N . GLN A 1 441 ? 10.062 -13.878 -16.096 1.00 93.38 441 GLN A N 1
ATOM 3355 C CA . GLN A 1 441 ? 9.704 -12.899 -17.136 1.00 93.38 441 GLN A CA 1
ATOM 3356 C C . GLN A 1 441 ? 10.388 -11.539 -16.942 1.00 93.38 441 GLN A C 1
ATOM 3358 O O . GLN A 1 441 ? 10.137 -10.613 -17.698 1.00 93.38 441 GLN A O 1
ATOM 3363 N N . ALA A 1 442 ? 11.279 -11.394 -15.958 1.00 94.50 442 ALA A N 1
ATOM 3364 C CA . ALA A 1 442 ? 11.960 -10.123 -15.713 1.00 94.50 442 ALA A CA 1
ATOM 3365 C C . ALA A 1 442 ? 12.811 -9.669 -16.917 1.00 94.50 442 ALA A C 1
ATOM 3367 O O . ALA A 1 442 ? 12.709 -8.517 -17.323 1.00 94.50 442 ALA A O 1
ATOM 3368 N N . LYS A 1 443 ? 13.587 -10.573 -17.541 1.00 95.38 443 LYS A N 1
ATOM 3369 C CA . LYS A 1 443 ? 14.405 -10.263 -18.733 1.00 95.38 443 LYS A CA 1
ATOM 3370 C C . LYS A 1 443 ? 13.584 -9.675 -19.897 1.00 95.38 443 LYS A C 1
ATOM 3372 O O . LYS A 1 443 ? 13.916 -8.567 -20.314 1.00 95.38 443 LYS A O 1
ATOM 3377 N N . PRO A 1 444 ? 12.527 -10.340 -20.412 1.00 95.81 444 PRO A N 1
ATOM 3378 C CA . PRO A 1 444 ? 11.718 -9.759 -21.484 1.00 95.81 444 PRO A CA 1
ATOM 3379 C C . PRO A 1 444 ? 11.013 -8.467 -21.057 1.00 95.81 444 PRO A C 1
ATOM 3381 O O . PRO A 1 444 ? 10.946 -7.529 -21.841 1.00 95.81 444 PRO A O 1
ATOM 3384 N N . ARG A 1 445 ? 10.591 -8.343 -19.794 1.00 97.12 445 ARG A N 1
ATOM 3385 C CA . ARG A 1 445 ? 9.960 -7.110 -19.302 1.00 97.12 445 ARG A CA 1
ATOM 3386 C C . ARG A 1 445 ? 10.922 -5.923 -19.221 1.00 97.12 445 ARG A C 1
ATOM 3388 O O . ARG A 1 445 ? 10.538 -4.805 -19.543 1.00 97.12 445 ARG A O 1
ATOM 3395 N N . TYR A 1 446 ? 12.189 -6.135 -18.867 1.00 97.88 446 TYR A N 1
ATOM 3396 C CA . TYR A 1 446 ? 13.198 -5.075 -18.984 1.00 97.88 446 TYR A CA 1
ATOM 3397 C C . TYR A 1 446 ? 13.443 -4.666 -20.444 1.00 97.88 446 TYR A C 1
ATOM 3399 O O . TYR A 1 446 ? 13.667 -3.488 -20.716 1.00 97.88 446 TYR A O 1
ATOM 3407 N N . ALA A 1 447 ? 13.364 -5.605 -21.390 1.00 97.56 447 ALA A N 1
ATOM 3408 C CA . ALA A 1 447 ? 13.452 -5.280 -22.811 1.00 97.56 447 ALA A CA 1
ATOM 3409 C C . ALA A 1 447 ? 12.237 -4.473 -23.303 1.00 97.56 447 ALA A C 1
ATOM 3411 O O . ALA A 1 447 ? 12.408 -3.540 -24.079 1.00 97.56 447 ALA A O 1
ATOM 3412 N N . GLU A 1 448 ? 11.029 -4.742 -22.803 1.00 97.75 448 GLU A N 1
ATOM 3413 C CA . GLU A 1 448 ? 9.837 -3.924 -23.090 1.00 97.75 448 GLU A CA 1
ATOM 3414 C C . GLU A 1 448 ? 9.993 -2.472 -22.602 1.00 97.75 448 GLU A C 1
ATOM 3416 O O . GLU A 1 448 ? 9.590 -1.536 -23.300 1.00 97.75 448 GLU A O 1
ATOM 3421 N N . ILE A 1 449 ? 10.642 -2.260 -21.448 1.00 97.94 449 ILE A N 1
ATOM 3422 C CA . ILE A 1 449 ? 11.011 -0.915 -20.977 1.00 97.94 449 ILE A CA 1
ATOM 3423 C C . ILE A 1 449 ? 11.945 -0.239 -21.992 1.00 97.94 449 ILE A C 1
ATOM 3425 O O . ILE A 1 449 ? 11.691 0.893 -22.406 1.00 97.94 449 ILE A O 1
ATOM 3429 N N . ALA A 1 450 ? 12.998 -0.934 -22.436 1.00 97.69 450 ALA A N 1
ATOM 3430 C CA . ALA A 1 450 ? 13.925 -0.407 -23.439 1.00 97.69 450 ALA A CA 1
ATOM 3431 C C . ALA A 1 450 ? 13.213 -0.079 -24.765 1.00 97.69 450 ALA A C 1
ATOM 3433 O O . ALA A 1 450 ? 13.417 1.001 -25.318 1.00 97.69 450 ALA A O 1
ATOM 3434 N N . ALA A 1 451 ? 12.318 -0.954 -25.232 1.00 96.75 451 ALA A N 1
ATOM 3435 C CA . ALA A 1 451 ? 11.531 -0.747 -26.446 1.00 96.75 451 ALA A CA 1
ATOM 3436 C C . ALA A 1 451 ? 10.615 0.483 -26.339 1.00 96.75 451 ALA A C 1
ATOM 3438 O O . ALA A 1 451 ? 10.532 1.276 -27.276 1.00 96.75 451 ALA A O 1
ATOM 3439 N N . THR A 1 452 ? 9.985 0.691 -25.178 1.00 95.62 452 THR A N 1
ATOM 3440 C CA . THR A 1 452 ? 9.155 1.876 -24.893 1.00 95.62 452 THR A CA 1
ATOM 3441 C C . THR A 1 452 ? 9.965 3.171 -24.996 1.00 95.62 452 THR A C 1
ATOM 3443 O O . THR A 1 452 ? 9.476 4.182 -25.501 1.00 95.62 452 THR A O 1
ATOM 3446 N N . LEU A 1 453 ? 11.230 3.124 -24.576 1.00 96.56 453 LEU A N 1
ATOM 3447 C CA . LEU A 1 453 ? 12.188 4.225 -24.678 1.00 96.56 453 LEU A CA 1
ATOM 3448 C C . LEU A 1 453 ? 12.868 4.325 -26.054 1.00 96.56 453 LEU A C 1
ATOM 3450 O O . LEU A 1 453 ? 13.735 5.176 -26.240 1.00 96.56 453 LEU A O 1
ATOM 3454 N N . LYS A 1 454 ? 12.487 3.479 -27.023 1.00 96.69 454 LYS A N 1
ATOM 3455 C CA . LYS A 1 454 ? 13.108 3.376 -28.357 1.00 96.69 454 LYS A CA 1
ATOM 3456 C C . LYS A 1 454 ? 14.611 3.068 -28.307 1.00 96.69 454 LYS A C 1
ATOM 3458 O O . LYS A 1 454 ? 15.369 3.477 -29.185 1.00 96.69 454 LYS A O 1
ATOM 3463 N N . LEU A 1 455 ? 15.038 2.341 -27.279 1.00 96.50 455 LEU A N 1
ATOM 3464 C CA . LEU A 1 455 ? 16.391 1.816 -27.139 1.00 96.50 455 LEU A CA 1
ATOM 3465 C C . LEU A 1 455 ? 16.475 0.399 -27.735 1.00 96.50 455 LEU A C 1
ATOM 3467 O O . LEU A 1 455 ? 15.448 -0.273 -27.868 1.00 96.50 455 LEU A O 1
ATOM 3471 N N . PRO A 1 456 ? 17.683 -0.094 -28.072 1.00 95.69 456 PRO A N 1
ATOM 3472 C CA . PRO A 1 456 ? 17.871 -1.486 -28.468 1.00 95.69 456 PRO A CA 1
ATOM 3473 C C . PRO A 1 456 ? 17.312 -2.445 -27.406 1.00 95.69 456 PRO A C 1
ATOM 3475 O O . PRO A 1 456 ? 17.694 -2.379 -26.240 1.00 95.69 456 PRO A O 1
ATOM 3478 N N . ALA A 1 457 ? 16.406 -3.330 -27.823 1.00 94.25 457 ALA A N 1
ATOM 3479 C CA . ALA A 1 457 ? 15.594 -4.161 -26.930 1.00 94.25 457 ALA A CA 1
ATOM 3480 C C . ALA A 1 457 ? 15.674 -5.664 -27.259 1.00 94.25 457 ALA A C 1
ATOM 3482 O O . ALA A 1 457 ? 14.751 -6.420 -26.959 1.00 94.25 457 ALA A O 1
ATOM 3483 N N . SER A 1 458 ? 16.763 -6.111 -27.897 1.00 88.19 458 SER A N 1
ATOM 3484 C CA . SER A 1 458 ? 16.976 -7.547 -28.118 1.00 88.19 458 SER A CA 1
ATOM 3485 C C . SER A 1 458 ? 17.084 -8.277 -26.780 1.00 88.19 458 SER A C 1
ATOM 3487 O O . SER A 1 458 ? 17.749 -7.810 -25.853 1.00 88.19 458 SER A O 1
ATOM 3489 N N . THR A 1 459 ? 16.438 -9.439 -26.692 1.00 80.00 459 THR A N 1
ATOM 3490 C CA . THR A 1 459 ? 16.600 -10.370 -25.565 1.00 80.00 459 THR A CA 1
ATOM 3491 C C . THR A 1 459 ? 17.492 -11.559 -25.912 1.00 80.00 459 THR A C 1
ATOM 3493 O O . THR A 1 459 ? 17.804 -12.345 -25.012 1.00 80.00 459 THR A O 1
ATOM 3496 N N . GLU A 1 460 ? 17.908 -11.669 -27.175 1.00 68.38 460 GLU A N 1
ATOM 3497 C CA . GLU A 1 460 ? 18.859 -12.663 -27.684 1.00 68.38 460 GLU A CA 1
ATOM 3498 C C . GLU A 1 460 ? 20.303 -12.242 -27.430 1.00 68.38 460 GLU A C 1
ATOM 3500 O O . GLU A 1 460 ? 20.616 -11.047 -27.664 1.00 68.38 460 GLU A O 1
#

Foldseek 3Di:
DADDVPVQLEDDPDPDHDDDDDDDLVRVLVSQQSSCLRYVAQAEEEDEDPDPVSLCVNVVRGRHLYYHYNDDGVVSQQADPRHHADHAPQADSDVRVPDHDRGRDDCVNVDDDDDDDDQDADDFDQAWAPAEAADACSVVCCLQPPPLVVVWAEEEEFEAPVCVVVCVCVVVVVSCVVSNHHYHYDHNFDPQAAPVSLVVLLVVCLVRQGQEYEQEEAQRSLLSSLSSQQCNVPVPDDPVQQLDDDPDLVPGPDDRDQGNPRYAYEYEYLALAALSQTAQWHWHAHPVVLAIGIRGDSSSHHNYYYQHLVSNLPPALVRLLLRLLNLLQLLLFLLQFPQHDPQQNVLSLQLNQLSVVQSVVCNVPSNPSVSSRSSSSSSNSSSSRCNRSPGDCLQVQLSVCCSPVVDRSSVSSVVCVVVVLVQLLDDDPDDDPRSSCDDSCSLQSVLVSCVSVVHDRDSD

Secondary structure (DSSP, 8-state):
--STT-GGGS--SSSPPP----SSHHHHHHHHHHHIIIIITEEEEEE--S-HHHHHHHHHH--EEEEEESS-HHHHHH-SSSSSSPP-SSB--TGGGTSS--SBP-GGGG---PPP----PPPP-----SEEEESTTHHHHIIIIIGGGGT--EEEEEEEHHHHHTTTTHHHHHHHHHTT-EEEEEEEEPSS-BHHHHHHHHHHHHHH--SEEEEEESHHHHHHHHHHHHHHH-TT--HHHHT---SSTTS-SSPPPPP-SS-EEEEEESSSS--GGG-SEEEEEETTTTEEEEEE-GGGS-SEEEE-GGGGTT--HHHHHHHHHHHHHHHHHHHH-TT--TTTHHHHHHHHHHHHHHHHHHHH-TT-HHHHHHHHHHHHHHHHHHHHH---HHHHHHHHHHHHH---HHHHHHHHHHHHHHHHHSPPSS----TT--S--HHHHHHHHHHHTTS-----

pLDDT: mean 93.36, std 4.93, range [68.38, 98.81]

Sequence (460 aa):
GVGDQYPLSREKLCPILGFYVVRNLEEAVNLCTDLMHFGGLGHTASVFSQDPKVIQEFAGTLNAGRIIVNSPSSQGAIGDLYNRIHPSLTLGCGAGGKNITTDNVTVSHLVNIKRVTKRMVDMKWFRVPPRIYFEPGSLDTFFTHEIKDMGVKRAMIVCSGSAVRLGSTARLEKYLHDAGIATGIFSDVQADPTVETVTKGAEAMKKFEPDLIIALGGGSPIDAAKAMWLFYEHPEISFDELRLRFMDIRKRVVPFPALGQKAQLIAIPTTSGTGSEVTAFSVVTDAKTGTKYPLADYAMTPHVAIIDPNLTMTVPAAVTADTGMDVLAHAVEAYVSVVASDYTDPLALHAIKLVFEHLPQAVNHGTNALAREKMHNASTIAGMAFTNAFLGINHCLAHILGATFHIPHGRANSLVMIPVIRYNASLPKKFVAYPKYRVPQAKPRYAEIAATLKLPASTE

Radius of gyration: 32.83 Å; chains: 1; bounding box: 64×86×77 Å